Protein AF-0000000068094547 (afdb_homodimer)

Secondary structure (DSSP, 8-state):
-HHHHTTEEEEEES---HHHHHHHHHHHHHTT--EEEEES-SSTTGGGSHHHHHHHGGGHHHHHT-EEESSHHHHHTT-SEEEEE-S---SSSSPEEEHHHHHHHHHHHHHH-TT--EEEEE-BTTTB--HHHHHTSSEEEE----TTS-PPPHHHHHHHHHHHHHHHHHHHHT--SS---GGGSS-TTTSBPPHHHHHHHHHHHHHHHHHTTSS-TTS-TTHHHHHHHHHHHTT-BHHHHHHHHHHHHHHHS-----/-HHHHTTEEEEEES---HHHHHHHHHHHHHTT--EEEEES-SSTTGGGSHHHHHHHGGGHHHHHT-EEESSHHHHHTT-SEEEEE-S---SSSSPEEEHHHHHHHHHHHHHH-TT--EEEEE-BTTTB--HHHHHTSSEEEE----TTS-PPPHHHHHHHHHHHHHHHHHHHHT--SS---GGGTT-GGGSBPPHHHHHHHHHHHHHHHHHTTSS-TT--TTHHHHHHHHHHHTT-BHHHHHHHHHHHHHHHS-----

Structure (mmCIF, N/CA/C/O backbone):
data_AF-0000000068094547-model_v1
#
loop_
_entity.id
_entity.type
_entity.pdbx_description
1 polymer 'Probable methyltransferase'
#
loop_
_atom_site.group_PDB
_atom_site.id
_atom_site.type_symbol
_atom_site.label_atom_id
_atom_site.label_alt_id
_atom_site.label_comp_id
_atom_site.label_asym_id
_atom_site.label_entity_id
_atom_site.label_seq_id
_atom_site.pdbx_PDB_ins_code
_atom_site.Cartn_x
_atom_site.Cartn_y
_atom_site.Cartn_z
_atom_site.occupancy
_atom_site.B_iso_or_equiv
_atom_site.auth_seq_id
_atom_site.auth_comp_id
_atom_site.auth_asym_id
_atom_site.auth_atom_id
_atom_site.pdbx_PDB_model_num
ATOM 1 N N . MET A 1 1 ? 0.017 -13.82 16.547 1 41.72 1 MET A N 1
ATOM 2 C CA . MET A 1 1 ? 0.153 -12.828 15.492 1 41.72 1 MET A CA 1
ATOM 3 C C . MET A 1 1 ? 1.154 -13.289 14.438 1 41.72 1 MET A C 1
ATOM 5 O O . MET A 1 1 ? 0.931 -13.109 13.234 1 41.72 1 MET A O 1
ATOM 9 N N . THR A 1 2 ? 2.367 -14.008 15.086 1 58.47 2 THR A N 1
ATOM 10 C CA . THR A 1 2 ? 3.619 -14.375 14.438 1 58.47 2 THR A CA 1
ATOM 11 C C . THR A 1 2 ? 3.414 -15.578 13.516 1 58.47 2 THR A C 1
ATOM 13 O O . THR A 1 2 ? 4.039 -15.664 12.453 1 58.47 2 THR A O 1
ATOM 16 N N . GLN A 1 3 ? 2.191 -16.234 13.742 1 80.81 3 GLN A N 1
ATOM 17 C CA . GLN A 1 3 ? 2.23 -17.531 13.078 1 80.81 3 GLN A CA 1
ATOM 18 C C . GLN A 1 3 ? 1.817 -17.406 11.609 1 80.81 3 GLN A C 1
ATOM 20 O O . GLN A 1 3 ? 2.469 -17.969 10.727 1 80.81 3 GLN A O 1
ATOM 25 N N . ALA A 1 4 ? 0.864 -16.5 11.352 1 90.56 4 ALA A N 1
ATOM 26 C CA . ALA A 1 4 ? 0.398 -16.391 9.977 1 90.56 4 ALA A CA 1
ATOM 27 C C . ALA A 1 4 ? 1.439 -15.688 9.102 1 90.56 4 ALA A C 1
ATOM 29 O O . ALA A 1 4 ? 1.615 -16.047 7.93 1 90.56 4 ALA A O 1
ATOM 30 N N . PHE A 1 5 ? 2.203 -14.797 9.672 1 94.31 5 PHE A N 1
ATOM 31 C CA . PHE A 1 5 ? 3.203 -14.031 8.938 1 94.31 5 PHE A CA 1
ATOM 32 C C . PHE A 1 5 ? 4.32 -14.945 8.438 1 94.31 5 PHE A C 1
ATOM 34 O O . PHE A 1 5 ? 4.91 -14.688 7.387 1 94.31 5 PHE A O 1
ATOM 41 N N . SER A 1 6 ? 4.52 -16.016 9.188 1 94.69 6 SER A N 1
ATOM 42 C CA . SER A 1 6 ? 5.609 -16.922 8.844 1 94.69 6 SER A CA 1
ATOM 43 C C . SER A 1 6 ? 5.184 -17.922 7.766 1 94.69 6 SER A C 1
ATOM 45 O O . SER A 1 6 ? 6.016 -18.656 7.23 1 94.69 6 SER A O 1
ATOM 47 N N . ARG A 1 7 ? 3.936 -17.891 7.41 1 95.62 7 ARG A N 1
ATOM 48 C CA . ARG A 1 7 ? 3.398 -18.844 6.441 1 95.62 7 ARG A CA 1
ATOM 49 C C . ARG A 1 7 ? 3.145 -18.172 5.098 1 95.62 7 ARG A C 1
ATOM 51 O O . ARG A 1 7 ? 2.424 -18.719 4.254 1 95.62 7 ARG A O 1
ATOM 58 N N . VAL A 1 8 ? 3.719 -17 4.902 1 97.56 8 VAL A N 1
ATOM 59 C CA . VAL A 1 8 ? 3.639 -16.266 3.639 1 97.56 8 VAL A CA 1
ATOM 60 C C . VAL A 1 8 ? 5.023 -16.188 3.002 1 97.56 8 VAL A C 1
ATOM 62 O O . VAL A 1 8 ? 5.984 -15.758 3.648 1 97.56 8 VAL A O 1
ATOM 65 N N . ARG A 1 9 ? 5.07 -16.578 1.715 1 97.62 9 ARG A N 1
ATOM 66 C CA . ARG A 1 9 ? 6.312 -16.547 0.95 1 97.62 9 ARG A CA 1
ATOM 67 C C . ARG A 1 9 ? 6.223 -15.531 -0.186 1 97.62 9 ARG A C 1
ATOM 69 O O . ARG A 1 9 ? 5.176 -15.391 -0.821 1 97.62 9 ARG A O 1
ATOM 76 N N . PHE A 1 10 ? 7.297 -14.844 -0.33 1 98.69 10 PHE A N 1
ATOM 77 C CA . PHE A 1 10 ? 7.441 -13.953 -1.477 1 98.69 10 PHE A CA 1
ATOM 78 C C . PHE A 1 10 ? 8.477 -14.5 -2.457 1 98.69 10 PHE A C 1
ATOM 80 O O . PHE A 1 10 ? 9.648 -14.633 -2.115 1 98.69 10 PHE A O 1
ATOM 87 N N . ILE A 1 11 ? 8.016 -14.773 -3.691 1 98.56 11 ILE A N 1
ATOM 88 C CA . ILE A 1 11 ? 8.852 -15.5 -4.645 1 98.56 11 ILE A CA 1
ATOM 89 C C . ILE A 1 11 ? 9.203 -14.594 -5.82 1 98.56 11 ILE A C 1
ATOM 91 O O . ILE A 1 11 ? 8.305 -14.094 -6.516 1 98.56 11 ILE A O 1
ATOM 95 N N . MET A 1 12 ? 10.445 -14.344 -6.027 1 98.31 12 MET A N 1
ATOM 96 C CA . MET A 1 12 ? 10.938 -13.633 -7.203 1 98.31 12 MET A CA 1
ATOM 97 C C . MET A 1 12 ? 11.484 -14.617 -8.242 1 98.31 12 MET A C 1
ATOM 99 O O . MET A 1 12 ? 12.445 -15.344 -7.969 1 98.31 12 MET A O 1
ATOM 103 N N . THR A 1 13 ? 10.898 -14.594 -9.438 1 97.62 13 THR A N 1
ATOM 104 C CA . THR A 1 13 ? 11.32 -15.508 -10.492 1 97.62 13 THR A CA 1
ATOM 105 C C . THR A 1 13 ? 12.32 -14.836 -11.43 1 97.62 13 THR A C 1
ATOM 107 O O . THR A 1 13 ? 12.016 -13.789 -12.016 1 97.62 13 THR A O 1
ATOM 110 N N . GLN A 1 14 ? 13.508 -15.367 -11.5 1 97.44 14 GLN A N 1
ATOM 111 C CA . GLN A 1 14 ? 14.602 -14.945 -12.375 1 97.44 14 GLN A CA 1
ATOM 112 C C . GLN A 1 14 ? 14.93 -13.469 -12.156 1 97.44 14 GLN A C 1
ATOM 114 O O . GLN A 1 14 ? 15 -12.695 -13.117 1 97.44 14 GLN A O 1
ATOM 119 N N . PRO A 1 15 ? 15.133 -13.117 -10.898 1 97.25 15 PRO A N 1
ATOM 120 C CA . PRO A 1 15 ? 15.555 -11.734 -10.68 1 97.25 15 PRO A CA 1
ATOM 121 C C . PRO A 1 15 ? 16.891 -11.406 -11.344 1 97.25 15 PRO A C 1
ATOM 123 O O . PRO A 1 15 ? 17.828 -12.211 -11.281 1 97.25 15 PRO A O 1
ATOM 126 N N . SER A 1 16 ? 17 -10.273 -11.961 1 96.44 16 SER A N 1
ATOM 127 C CA . SER A 1 16 ? 18.172 -9.93 -12.75 1 96.44 16 SER A CA 1
ATOM 128 C C . SER A 1 16 ? 19.078 -8.953 -12.008 1 96.44 16 SER A C 1
ATOM 130 O O . SER A 1 16 ? 20.297 -8.938 -12.219 1 96.44 16 SER A O 1
ATOM 132 N N . HIS A 1 17 ? 18.562 -8.094 -11.133 1 95.44 17 HIS A N 1
ATOM 133 C CA . HIS A 1 17 ? 19.328 -7.051 -10.469 1 95.44 17 HIS A CA 1
ATOM 134 C C . HIS A 1 17 ? 19.422 -7.301 -8.969 1 95.44 17 HIS A C 1
ATOM 136 O O . HIS A 1 17 ? 18.406 -7.293 -8.266 1 95.44 17 HIS A O 1
ATOM 142 N N . PRO A 1 18 ? 20.625 -7.398 -8.477 1 97.12 18 PRO A N 1
ATOM 143 C CA . PRO A 1 18 ? 20.797 -7.66 -7.047 1 97.12 18 PRO A CA 1
ATOM 144 C C . PRO A 1 18 ? 20.141 -6.594 -6.172 1 97.12 18 PRO A C 1
ATOM 146 O O . PRO A 1 18 ? 19.609 -6.906 -5.102 1 97.12 18 PRO A O 1
ATOM 149 N N . GLY A 1 19 ? 20.172 -5.387 -6.609 1 95.44 19 GLY A N 1
ATOM 150 C CA . GLY A 1 19 ? 19.562 -4.305 -5.859 1 95.44 19 GLY A CA 1
ATOM 151 C C . GLY A 1 19 ? 18.078 -4.527 -5.602 1 95.44 19 GLY A C 1
ATOM 152 O O . GLY A 1 19 ? 17.578 -4.246 -4.508 1 95.44 19 GLY A O 1
ATOM 153 N N . ASN A 1 20 ? 17.422 -5.086 -6.566 1 95.38 20 ASN A N 1
ATOM 154 C CA . ASN A 1 20 ? 16 -5.375 -6.43 1 95.38 20 ASN A CA 1
ATOM 155 C C . ASN A 1 20 ? 15.742 -6.457 -5.383 1 95.38 20 ASN A C 1
ATOM 157 O O . ASN A 1 20 ? 14.75 -6.402 -4.656 1 95.38 20 ASN A O 1
ATOM 161 N N . VAL A 1 21 ? 16.625 -7.391 -5.312 1 97.88 21 VAL A N 1
ATOM 162 C CA . VAL A 1 21 ? 16.5 -8.469 -4.34 1 97.88 21 VAL A CA 1
ATOM 163 C C . VAL A 1 21 ? 16.688 -7.922 -2.93 1 97.88 21 VAL A C 1
ATOM 165 O O . VAL A 1 21 ? 15.93 -8.258 -2.016 1 97.88 21 VAL A O 1
ATOM 168 N N . GLY A 1 22 ? 17.719 -7.086 -2.793 1 97.56 22 GLY A N 1
ATOM 169 C CA . GLY A 1 22 ? 17.922 -6.43 -1.512 1 97.56 22 GLY A CA 1
ATOM 170 C C . GLY A 1 22 ? 16.734 -5.578 -1.09 1 97.56 22 GLY A C 1
ATOM 171 O O . GLY A 1 22 ? 16.266 -5.668 0.049 1 97.56 22 GLY A O 1
ATOM 172 N N . SER A 1 23 ? 16.219 -4.777 -2.021 1 95.56 23 SER A N 1
ATOM 173 C CA . SER A 1 23 ? 15.055 -3.924 -1.762 1 95.56 23 SER A CA 1
ATOM 174 C C . SER A 1 23 ? 13.828 -4.75 -1.411 1 95.56 23 SER A C 1
ATOM 176 O O . SER A 1 23 ? 13.016 -4.344 -0.574 1 95.56 23 SER A O 1
ATOM 178 N N . ALA A 1 24 ? 13.688 -5.875 -2.041 1 97.06 24 ALA A N 1
ATOM 179 C CA . ALA A 1 24 ? 12.57 -6.777 -1.764 1 97.06 24 ALA A CA 1
ATOM 180 C C . ALA A 1 24 ? 12.641 -7.309 -0.335 1 97.06 24 ALA A C 1
ATOM 182 O O . ALA A 1 24 ? 11.625 -7.352 0.367 1 97.06 24 ALA A O 1
ATOM 183 N N . ALA A 1 25 ? 13.828 -7.68 0.088 1 98 25 ALA A N 1
ATOM 184 C CA . ALA A 1 25 ? 14.023 -8.156 1.454 1 98 25 ALA A CA 1
ATOM 185 C C . ALA A 1 25 ? 13.602 -7.102 2.471 1 98 25 ALA A C 1
ATOM 187 O O . ALA A 1 25 ? 12.883 -7.402 3.424 1 98 25 ALA A O 1
ATOM 188 N N . ARG A 1 26 ? 13.992 -5.934 2.213 1 96.31 26 ARG A N 1
ATOM 189 C CA . ARG A 1 26 ? 13.648 -4.832 3.105 1 96.31 26 ARG A CA 1
ATOM 190 C C . ARG A 1 26 ? 12.141 -4.57 3.094 1 96.31 26 ARG A C 1
ATOM 192 O O . ARG A 1 26 ? 11.539 -4.355 4.145 1 96.31 26 ARG A O 1
ATOM 199 N N . ALA A 1 27 ? 11.555 -4.605 1.918 1 96.31 27 ALA A N 1
ATOM 200 C CA . ALA A 1 27 ? 10.133 -4.332 1.749 1 96.31 27 ALA A CA 1
ATOM 201 C C . ALA A 1 27 ? 9.289 -5.316 2.553 1 96.31 27 ALA A C 1
ATOM 203 O O . ALA A 1 27 ? 8.359 -4.91 3.26 1 96.31 27 ALA A O 1
ATOM 204 N N . ILE A 1 28 ? 9.641 -6.59 2.504 1 97.31 28 ILE A N 1
ATOM 205 C CA . ILE A 1 28 ? 8.766 -7.562 3.158 1 97.31 28 ILE A CA 1
ATOM 206 C C . ILE A 1 28 ? 9.047 -7.574 4.66 1 97.31 28 ILE A C 1
ATOM 208 O O . ILE A 1 28 ? 8.133 -7.793 5.465 1 97.31 28 ILE A O 1
ATOM 212 N N . LYS A 1 29 ? 10.266 -7.258 5.082 1 97.25 29 LYS A N 1
ATOM 213 C CA . LYS A 1 29 ? 10.57 -7.211 6.512 1 97.25 29 LYS A CA 1
ATOM 214 C C . LYS A 1 29 ? 9.836 -6.059 7.191 1 97.25 29 LYS A C 1
ATOM 216 O O . LYS A 1 29 ? 9.32 -6.219 8.297 1 97.25 29 LYS A O 1
ATOM 221 N N . THR A 1 30 ? 9.82 -4.93 6.555 1 95.75 30 THR A N 1
ATOM 222 C CA . THR A 1 30 ? 9.148 -3.76 7.117 1 95.75 30 THR A CA 1
ATOM 223 C C . THR A 1 30 ? 7.668 -4.035 7.34 1 95.75 30 THR A C 1
ATOM 225 O O . THR A 1 30 ? 7.027 -3.381 8.164 1 95.75 30 THR A O 1
ATOM 228 N N . MET A 1 31 ? 7.184 -5.012 6.625 1 96.62 31 MET A N 1
ATOM 229 C CA . MET A 1 31 ? 5.773 -5.371 6.766 1 96.62 31 MET A CA 1
ATOM 230 C C . MET A 1 31 ? 5.609 -6.598 7.656 1 96.62 31 MET A C 1
ATOM 232 O O . MET A 1 31 ? 4.504 -7.121 7.797 1 96.62 31 MET A O 1
ATOM 236 N N . GLY A 1 32 ? 6.719 -7.133 8.188 1 96.19 32 GLY A N 1
ATOM 237 C CA . GLY A 1 32 ? 6.633 -8.172 9.195 1 96.19 32 GLY A CA 1
ATOM 238 C C . GLY A 1 32 ? 6.828 -9.57 8.641 1 96.19 32 GLY A C 1
ATOM 239 O O . GLY A 1 32 ? 6.641 -10.555 9.344 1 96.19 32 GLY A O 1
ATOM 240 N N . PHE A 1 33 ? 7.207 -9.641 7.391 1 97.62 33 PHE A N 1
ATOM 241 C CA . PHE A 1 33 ? 7.426 -10.938 6.754 1 97.62 33 PHE A CA 1
ATOM 242 C C . PHE A 1 33 ? 8.914 -11.25 6.664 1 97.62 33 PHE A C 1
ATOM 244 O O . PHE A 1 33 ? 9.75 -10.367 6.84 1 97.62 33 PHE A O 1
ATOM 251 N N . GLY A 1 34 ? 9.211 -12.555 6.391 1 97.19 34 GLY A N 1
ATOM 252 C CA . GLY A 1 34 ? 10.625 -12.891 6.414 1 97.19 34 GLY A CA 1
ATOM 253 C C . GLY A 1 34 ? 11 -13.953 5.395 1 97.19 34 GLY A C 1
ATOM 254 O O . GLY A 1 34 ? 12.172 -14.312 5.266 1 97.19 34 GLY A O 1
ATOM 255 N N . GLU A 1 35 ? 10.086 -14.445 4.656 1 97.62 35 GLU A N 1
ATOM 256 C CA . GLU A 1 35 ? 10.367 -15.555 3.752 1 97.62 35 GLU A CA 1
ATOM 257 C C . GLU A 1 35 ? 10.461 -15.07 2.307 1 97.62 35 GLU A C 1
ATOM 259 O O . GLU A 1 35 ? 9.453 -15 1.604 1 97.62 35 GLU A O 1
ATOM 264 N N . LEU A 1 36 ? 11.664 -14.828 1.9 1 98.56 36 LEU A N 1
ATOM 265 C CA . LEU A 1 36 ? 11.977 -14.5 0.514 1 98.56 36 LEU A CA 1
ATOM 266 C C . LEU A 1 36 ? 12.516 -15.727 -0.223 1 98.56 36 LEU A C 1
ATOM 268 O O . LEU A 1 36 ? 13.344 -16.469 0.314 1 98.56 36 LEU A O 1
ATOM 272 N N . VAL A 1 37 ? 12.031 -15.992 -1.401 1 98.5 37 VAL A N 1
ATOM 273 C CA . VAL A 1 37 ? 12.469 -17.125 -2.215 1 98.5 37 VAL A CA 1
ATOM 274 C C . VAL A 1 37 ? 12.867 -16.641 -3.605 1 98.5 37 VAL A C 1
ATOM 276 O O . VAL A 1 37 ? 12.164 -15.828 -4.215 1 98.5 37 VAL A O 1
ATOM 279 N N . LEU A 1 38 ? 14.023 -17.062 -4.07 1 98.56 38 LEU A N 1
ATOM 280 C CA . LEU A 1 38 ? 14.5 -16.75 -5.414 1 98.56 38 LEU A CA 1
ATOM 281 C C . LEU A 1 38 ? 14.461 -18 -6.305 1 98.56 38 LEU A C 1
ATOM 283 O O . LEU A 1 38 ? 14.906 -19.078 -5.895 1 98.56 38 LEU A O 1
ATOM 287 N N . VAL A 1 39 ? 13.914 -17.812 -7.469 1 98.25 39 VAL A N 1
ATOM 288 C CA . VAL A 1 39 ? 13.898 -18.891 -8.453 1 98.25 39 VAL A CA 1
ATOM 289 C C . VAL A 1 39 ? 14.844 -18.547 -9.609 1 98.25 39 VAL A C 1
ATOM 291 O O . VAL A 1 39 ? 14.656 -17.547 -10.297 1 98.25 39 VAL A O 1
ATOM 294 N N . ALA A 1 40 ? 15.828 -19.312 -9.812 1 97.94 40 ALA A N 1
ATOM 295 C CA . ALA A 1 40 ? 16.781 -19.203 -10.914 1 97.94 40 ALA A CA 1
ATOM 296 C C . ALA A 1 40 ? 17.297 -17.781 -11.055 1 97.94 40 ALA A C 1
ATOM 298 O O . ALA A 1 40 ? 17.25 -17.203 -12.141 1 97.94 40 ALA A O 1
ATOM 299 N N . PRO A 1 41 ? 17.859 -17.203 -10 1 97.94 41 PRO A N 1
ATOM 300 C CA . PRO A 1 41 ? 18.406 -15.859 -10.117 1 97.94 41 PRO A CA 1
ATOM 301 C C . PRO A 1 41 ? 19.531 -15.758 -11.156 1 97.94 41 PRO A C 1
ATOM 303 O O . PRO A 1 41 ? 20.234 -16.734 -11.406 1 97.94 41 PRO A O 1
ATOM 306 N N . ARG A 1 42 ? 19.641 -14.609 -11.773 1 96.38 42 ARG A N 1
ATOM 307 C CA . ARG A 1 42 ? 20.625 -14.391 -12.828 1 96.38 42 ARG A CA 1
ATOM 308 C C . ARG A 1 42 ? 22.031 -14.742 -12.344 1 96.38 42 ARG A C 1
ATOM 310 O O . ARG A 1 42 ? 22.844 -15.258 -13.117 1 96.38 42 ARG A O 1
ATOM 317 N N . PHE A 1 43 ? 22.312 -14.422 -11.047 1 96.19 43 PHE A N 1
ATOM 318 C CA . PHE A 1 43 ? 23.609 -14.695 -10.461 1 96.19 43 PHE A CA 1
ATOM 319 C C . PHE A 1 43 ? 23.484 -15.656 -9.289 1 96.19 43 PHE A C 1
ATOM 321 O O . PHE A 1 43 ? 22.594 -15.516 -8.445 1 96.19 43 PHE A O 1
ATOM 328 N N . PRO A 1 44 ? 24.422 -16.625 -9.18 1 93.56 44 PRO A N 1
ATOM 329 C CA . PRO A 1 44 ? 24.375 -17.562 -8.055 1 93.56 44 PRO A CA 1
ATOM 330 C C . PRO A 1 44 ? 24.562 -16.875 -6.703 1 93.56 44 PRO A C 1
ATOM 332 O O . PRO A 1 44 ? 24.047 -17.344 -5.688 1 93.56 44 PRO A O 1
ATOM 335 N N . ASP A 1 45 ? 25.281 -15.797 -6.738 1 96.25 45 ASP A N 1
ATOM 336 C CA . ASP A 1 45 ? 25.578 -15.094 -5.492 1 96.25 45 ASP A CA 1
ATOM 337 C C . ASP A 1 45 ? 24.734 -13.828 -5.363 1 96.25 45 ASP A C 1
ATOM 339 O O . ASP A 1 45 ? 25.203 -12.82 -4.82 1 96.25 45 ASP A O 1
ATOM 343 N N . MET A 1 46 ? 23.516 -13.867 -5.875 1 96.06 46 MET A N 1
ATOM 344 C CA . MET A 1 46 ? 22.609 -12.719 -5.949 1 96.06 46 MET A CA 1
ATOM 345 C C . MET A 1 46 ? 22.484 -12.039 -4.59 1 96.06 46 MET A C 1
ATOM 347 O O . MET A 1 46 ? 22.578 -10.812 -4.492 1 96.06 46 MET A O 1
ATOM 351 N N . THR A 1 47 ? 22.391 -12.75 -3.469 1 96.81 47 THR A N 1
ATOM 352 C CA . THR A 1 47 ? 22.078 -12.219 -2.146 1 96.81 47 THR A CA 1
ATOM 353 C C . THR A 1 47 ? 23.328 -11.648 -1.487 1 96.81 47 THR A C 1
ATOM 355 O O . THR A 1 47 ? 23.234 -10.883 -0.53 1 96.81 47 THR A O 1
ATOM 358 N N . ALA A 1 48 ? 24.484 -12 -1.999 1 96.5 48 ALA A N 1
ATOM 359 C CA . ALA A 1 48 ? 25.734 -11.57 -1.4 1 96.5 48 ALA A CA 1
ATOM 360 C C . ALA A 1 48 ? 26.312 -10.359 -2.139 1 96.5 48 ALA A C 1
ATOM 362 O O . ALA A 1 48 ? 27.281 -9.75 -1.688 1 96.5 48 ALA A O 1
ATOM 363 N N . GLN A 1 49 ? 25.75 -10.039 -3.266 1 97.25 49 GLN A N 1
ATOM 364 C CA . GLN A 1 49 ? 26.25 -8.914 -4.055 1 97.25 49 GLN A CA 1
ATOM 365 C C . GLN A 1 49 ? 26.141 -7.605 -3.271 1 97.25 49 GLN A C 1
ATOM 367 O O . GLN A 1 49 ? 25.156 -7.383 -2.553 1 97.25 49 GLN A O 1
ATOM 372 N N . PRO A 1 50 ? 27.141 -6.727 -3.494 1 96.88 50 PRO A N 1
ATOM 373 C CA . PRO A 1 50 ? 27.188 -5.48 -2.729 1 96.88 50 PRO A CA 1
ATOM 374 C C . PRO A 1 50 ? 25.922 -4.648 -2.871 1 96.88 50 PRO A C 1
ATOM 376 O O . PRO A 1 50 ? 25.438 -4.07 -1.893 1 96.88 50 PRO A O 1
ATOM 379 N N . GLU A 1 51 ? 25.391 -4.652 -4.004 1 95.69 51 GLU A N 1
ATOM 380 C CA . GLU A 1 51 ? 24.188 -3.855 -4.234 1 95.69 51 GLU A CA 1
ATOM 381 C C . GLU A 1 51 ? 23 -4.418 -3.461 1 95.69 51 GLU A C 1
ATOM 383 O O . GLU A 1 51 ? 22.188 -3.662 -2.93 1 95.69 51 GLU A O 1
ATOM 388 N N . ALA A 1 52 ? 22.875 -5.738 -3.428 1 97.5 52 ALA A N 1
ATOM 389 C CA . ALA A 1 52 ? 21.797 -6.375 -2.668 1 97.5 52 ALA A CA 1
ATOM 390 C C . ALA A 1 52 ? 21.938 -6.082 -1.176 1 97.5 52 ALA A C 1
ATOM 392 O O . ALA A 1 52 ? 20.953 -5.703 -0.521 1 97.5 52 ALA A O 1
ATOM 393 N N . VAL A 1 53 ? 23.109 -6.184 -0.689 1 97.25 53 VAL A N 1
ATOM 394 C CA . VAL A 1 53 ? 23.406 -5.965 0.723 1 97.25 53 VAL A CA 1
ATOM 395 C C . VAL A 1 53 ? 23.125 -4.512 1.091 1 97.25 53 VAL A C 1
ATOM 397 O O . VAL A 1 53 ? 22.484 -4.238 2.109 1 97.25 53 VAL A O 1
ATOM 400 N N . ALA A 1 54 ? 23.547 -3.627 0.265 1 94.69 54 ALA A N 1
ATOM 401 C CA . ALA A 1 54 ? 23.375 -2.199 0.521 1 94.69 54 ALA A CA 1
ATOM 402 C C . ALA A 1 54 ? 21.891 -1.827 0.572 1 94.69 54 ALA A C 1
ATOM 404 O O . ALA A 1 54 ? 21.453 -1.115 1.479 1 94.69 54 ALA A O 1
ATOM 405 N N . LEU A 1 55 ? 21.141 -2.336 -0.317 1 92.75 55 LEU A N 1
ATOM 406 C CA . LEU A 1 55 ? 19.734 -1.921 -0.429 1 92.75 55 LEU A CA 1
ATOM 407 C C . LEU A 1 55 ? 18.859 -2.682 0.562 1 92.75 55 LEU A C 1
ATOM 409 O O . LEU A 1 55 ? 17.766 -2.234 0.895 1 92.75 55 LEU A O 1
ATOM 413 N N . ALA A 1 56 ? 19.344 -3.811 1.05 1 95.31 56 ALA A N 1
ATOM 414 C CA . ALA A 1 56 ? 18.625 -4.52 2.104 1 95.31 56 ALA A CA 1
ATOM 415 C C . ALA A 1 56 ? 18.688 -3.754 3.422 1 95.31 56 ALA A C 1
ATOM 417 O O . ALA A 1 56 ? 17.734 -3.783 4.207 1 95.31 56 ALA A O 1
ATOM 418 N N . SER A 1 57 ? 19.891 -3.076 3.568 1 91.88 57 SER A N 1
ATOM 419 C CA . SER A 1 57 ? 20.094 -2.311 4.793 1 91.88 57 SER A CA 1
ATOM 420 C C . SER A 1 57 ? 19.906 -3.182 6.031 1 91.88 57 SER A C 1
ATOM 422 O O . SER A 1 57 ? 20.578 -4.195 6.195 1 91.88 57 SER A O 1
ATOM 424 N N . GLY A 1 58 ? 18.875 -2.977 6.883 1 92.5 58 GLY A N 1
ATOM 425 C CA . GLY A 1 58 ? 18.641 -3.715 8.117 1 92.5 58 GLY A CA 1
ATOM 426 C C . GLY A 1 58 ? 17.938 -5.043 7.891 1 92.5 58 GLY A C 1
ATOM 427 O O . GLY A 1 58 ? 17.688 -5.777 8.844 1 92.5 58 GLY A O 1
ATOM 428 N N . ALA A 1 59 ? 17.734 -5.43 6.652 1 96.44 59 ALA A N 1
ATOM 429 C CA . ALA A 1 59 ? 17 -6.656 6.348 1 96.44 59 ALA A CA 1
ATOM 430 C C . ALA A 1 59 ? 17.953 -7.754 5.867 1 96.44 59 ALA A C 1
ATOM 432 O O . ALA A 1 59 ? 17.578 -8.578 5.027 1 96.44 59 ALA A O 1
ATOM 433 N N . LEU A 1 60 ? 19.141 -7.781 6.352 1 96.88 60 LEU A N 1
ATOM 434 C CA . LEU A 1 60 ? 20.125 -8.766 5.953 1 96.88 60 LEU A CA 1
ATOM 435 C C . LEU A 1 60 ? 19.719 -10.164 6.387 1 96.88 60 LEU A C 1
ATOM 437 O O . LEU A 1 60 ? 20 -11.148 5.699 1 96.88 60 LEU A O 1
ATOM 441 N N . ASP A 1 61 ? 19.094 -10.211 7.48 1 97.19 61 ASP A N 1
ATOM 442 C CA . ASP A 1 61 ? 18.641 -11.508 7.965 1 97.19 61 ASP A CA 1
ATOM 443 C C . ASP A 1 61 ? 17.672 -12.156 6.977 1 97.19 61 ASP A C 1
ATOM 445 O O . ASP A 1 61 ? 17.766 -13.352 6.703 1 97.19 61 ASP A O 1
ATOM 449 N N . VAL A 1 62 ? 16.781 -11.422 6.391 1 97.62 62 VAL A N 1
ATOM 450 C CA . VAL A 1 62 ? 15.852 -11.914 5.379 1 97.62 62 VAL A CA 1
ATOM 451 C C . VAL A 1 62 ? 16.609 -12.273 4.105 1 97.62 62 VAL A C 1
ATOM 453 O O . VAL A 1 62 ? 16.375 -13.328 3.51 1 97.62 62 VAL A O 1
ATOM 456 N N . LEU A 1 63 ? 17.516 -11.383 3.717 1 97.88 63 LEU A N 1
ATOM 457 C CA . LEU A 1 63 ? 18.297 -11.555 2.492 1 97.88 63 LEU A CA 1
ATOM 458 C C . LEU A 1 63 ? 19.141 -12.82 2.564 1 97.88 63 LEU A C 1
ATOM 460 O O . LEU A 1 63 ? 19.125 -13.641 1.642 1 97.88 63 LEU A O 1
ATOM 464 N N . GLU A 1 64 ? 19.797 -13.078 3.666 1 96.5 64 GLU A N 1
ATOM 465 C CA . GLU A 1 64 ? 20.734 -14.188 3.85 1 96.5 64 GLU A CA 1
ATOM 466 C C . GLU A 1 64 ? 19.984 -15.516 3.951 1 96.5 64 GLU A C 1
ATOM 468 O O . GLU A 1 64 ? 20.516 -16.562 3.572 1 96.5 64 GLU A O 1
ATOM 473 N N . ARG A 1 65 ? 18.828 -15.461 4.367 1 96.75 65 ARG A N 1
ATOM 474 C CA . ARG A 1 65 ? 18.078 -16.688 4.582 1 96.75 65 ARG A CA 1
ATOM 475 C C . ARG A 1 65 ? 17.203 -17.016 3.367 1 96.75 65 ARG A C 1
ATOM 477 O O . ARG A 1 65 ? 16.516 -18.031 3.35 1 96.75 65 ARG A O 1
ATOM 484 N N . ALA A 1 66 ? 17.297 -16.219 2.369 1 98.12 66 ALA A N 1
ATOM 485 C CA . ALA A 1 66 ? 16.438 -16.453 1.202 1 98.12 66 ALA A CA 1
ATOM 486 C C . ALA A 1 66 ? 16.719 -17.812 0.571 1 98.12 66 ALA A C 1
ATOM 488 O O . ALA A 1 66 ? 17.875 -18.156 0.324 1 98.12 66 ALA A O 1
ATOM 489 N N . ALA A 1 67 ? 15.711 -18.578 0.349 1 97.12 67 ALA A N 1
ATOM 490 C CA . ALA A 1 67 ? 15.859 -19.859 -0.339 1 97.12 67 ALA A CA 1
ATOM 491 C C . ALA A 1 67 ? 16.016 -19.656 -1.844 1 97.12 67 ALA A C 1
ATOM 493 O O . ALA A 1 67 ? 15.43 -18.734 -2.418 1 97.12 67 ALA A O 1
ATOM 494 N N . VAL A 1 68 ? 16.781 -20.516 -2.418 1 98 68 VAL A N 1
ATOM 495 C CA . VAL A 1 68 ? 16.984 -20.469 -3.861 1 98 68 VAL A CA 1
ATOM 496 C C . VAL A 1 68 ? 16.594 -21.812 -4.484 1 98 68 VAL A C 1
ATOM 498 O O . VAL A 1 68 ? 17 -22.875 -3.994 1 98 68 VAL A O 1
ATOM 501 N N . HIS A 1 69 ? 15.789 -21.766 -5.484 1 97 69 HIS A N 1
ATOM 502 C CA . HIS A 1 69 ? 15.375 -22.938 -6.242 1 97 69 HIS A CA 1
ATOM 503 C C . HIS A 1 69 ? 15.68 -22.766 -7.727 1 97 69 HIS A C 1
ATOM 505 O O . HIS A 1 69 ? 15.805 -21.641 -8.219 1 97 69 HIS A O 1
ATOM 511 N N . ASP A 1 70 ? 15.75 -23.891 -8.406 1 97 70 ASP A N 1
ATOM 512 C CA . ASP A 1 70 ? 16 -23.859 -9.844 1 97 70 ASP A CA 1
ATOM 513 C C . ASP A 1 70 ? 14.719 -23.594 -10.625 1 97 70 ASP A C 1
ATOM 515 O O . ASP A 1 70 ? 14.75 -22.969 -11.688 1 97 70 ASP A O 1
ATOM 519 N N . THR A 1 71 ? 13.602 -24.094 -10.039 1 95.31 71 THR A N 1
ATOM 520 C CA . THR A 1 71 ? 12.352 -23.953 -10.773 1 95.31 71 THR A CA 1
ATOM 521 C C . THR A 1 71 ? 11.258 -23.391 -9.867 1 95.31 71 THR A C 1
ATOM 523 O O . THR A 1 71 ? 11.336 -23.5 -8.641 1 95.31 71 THR A O 1
ATOM 526 N N . LEU A 1 72 ? 10.281 -22.781 -10.531 1 96.06 72 LEU A N 1
ATOM 527 C CA . LEU A 1 72 ? 9.148 -22.25 -9.789 1 96.06 72 LEU A CA 1
ATOM 528 C C . LEU A 1 72 ? 8.344 -23.391 -9.156 1 96.06 72 LEU A C 1
ATOM 530 O O . LEU A 1 72 ? 7.812 -23.234 -8.047 1 96.06 72 LEU A O 1
ATOM 534 N N . GLU A 1 73 ? 8.281 -24.547 -9.805 1 93.31 73 GLU A N 1
ATOM 535 C CA . GLU A 1 73 ? 7.586 -25.703 -9.266 1 93.31 73 GLU A CA 1
ATOM 536 C C . GLU A 1 73 ? 8.164 -26.109 -7.906 1 93.31 73 GLU A C 1
ATOM 538 O O . GLU A 1 73 ? 7.41 -26.391 -6.965 1 93.31 73 GLU A O 1
ATOM 543 N N . GLU A 1 74 ? 9.445 -26.125 -7.828 1 93.75 74 GLU A N 1
ATOM 544 C CA . GLU A 1 74 ? 10.117 -26.453 -6.574 1 93.75 74 GLU A CA 1
ATOM 545 C C . GLU A 1 74 ? 9.781 -25.453 -5.48 1 93.75 74 GLU A C 1
ATOM 547 O O . GLU A 1 74 ? 9.508 -25.828 -4.34 1 93.75 74 GLU A O 1
ATOM 552 N N . ALA A 1 75 ? 9.781 -24.188 -5.809 1 95.81 75 ALA A N 1
ATOM 553 C CA . ALA A 1 75 ? 9.523 -23.125 -4.852 1 95.81 75 ALA A CA 1
ATOM 554 C C . ALA A 1 75 ? 8.086 -23.188 -4.344 1 95.81 75 ALA A C 1
ATOM 556 O O . ALA A 1 75 ? 7.809 -22.828 -3.193 1 95.81 75 ALA A O 1
ATOM 557 N N . LEU A 1 76 ? 7.164 -23.688 -5.203 1 93.94 76 LEU A N 1
ATOM 558 C CA . LEU A 1 76 ? 5.734 -23.672 -4.898 1 93.94 76 LEU A CA 1
ATOM 559 C C . LEU A 1 76 ? 5.312 -24.969 -4.234 1 93.94 76 LEU A C 1
ATOM 561 O O . LEU A 1 76 ? 4.164 -25.109 -3.801 1 93.94 76 LEU A O 1
ATOM 565 N N . ALA A 1 77 ? 6.199 -25.922 -4.086 1 89.12 77 ALA A N 1
ATOM 566 C CA . ALA A 1 77 ? 5.871 -27.25 -3.588 1 89.12 77 ALA A CA 1
ATOM 567 C C . ALA A 1 77 ? 5.148 -27.172 -2.246 1 89.12 77 ALA A C 1
ATOM 569 O O . ALA A 1 77 ? 4.117 -27.812 -2.053 1 89.12 77 ALA A O 1
ATOM 570 N N . PRO A 1 78 ? 5.555 -26.359 -1.315 1 88.56 78 PRO A N 1
ATOM 571 C CA . PRO A 1 78 ? 4.867 -26.312 -0.022 1 88.56 78 PRO A CA 1
ATOM 572 C C . PRO A 1 78 ? 3.686 -25.359 -0.014 1 88.56 78 PRO A C 1
ATOM 574 O O . PRO A 1 78 ? 2.984 -25.234 0.995 1 88.56 78 PRO A O 1
ATOM 577 N N . VAL A 1 79 ? 3.453 -24.625 -1.062 1 90.88 79 VAL A N 1
ATOM 578 C CA . VAL A 1 79 ? 2.488 -23.531 -1.116 1 90.88 79 VAL A CA 1
ATOM 579 C C . VAL A 1 79 ? 1.092 -24.094 -1.39 1 90.88 79 VAL A C 1
ATOM 581 O O . VAL A 1 79 ? 0.918 -24.953 -2.258 1 90.88 79 VAL A O 1
ATOM 584 N N . THR A 1 80 ? 0.142 -23.625 -0.671 1 89.94 80 THR A N 1
ATOM 585 C CA . THR A 1 80 ? -1.217 -24.141 -0.812 1 89.94 80 THR A CA 1
ATOM 586 C C . THR A 1 80 ? -2.117 -23.109 -1.48 1 89.94 80 THR A C 1
ATOM 588 O O . THR A 1 80 ? -3.223 -23.422 -1.922 1 89.94 80 THR A O 1
ATOM 591 N N . LEU A 1 81 ? -1.705 -21.844 -1.602 1 91.81 81 LEU A N 1
ATOM 592 C CA . LEU A 1 81 ? -2.387 -20.781 -2.32 1 91.81 81 LEU A CA 1
ATOM 593 C C . LEU A 1 81 ? -1.384 -19.766 -2.865 1 91.81 81 LEU A C 1
ATOM 595 O O . LEU A 1 81 ? -0.731 -19.062 -2.096 1 91.81 81 LEU A O 1
ATOM 599 N N . ALA A 1 82 ? -1.283 -19.719 -4.168 1 95.12 82 ALA A N 1
ATOM 600 C CA . ALA A 1 82 ? -0.297 -18.859 -4.809 1 95.12 82 ALA A CA 1
ATOM 601 C C . ALA A 1 82 ? -0.975 -17.812 -5.68 1 95.12 82 ALA A C 1
ATOM 603 O O . ALA A 1 82 ? -1.938 -18.109 -6.387 1 95.12 82 ALA A O 1
ATOM 604 N N . PHE A 1 83 ? -0.484 -16.594 -5.617 1 96.62 83 PHE A N 1
ATOM 605 C CA . PHE A 1 83 ? -0.958 -15.469 -6.426 1 96.62 83 PHE A CA 1
ATOM 606 C C . PHE A 1 83 ? 0.119 -15.016 -7.406 1 96.62 83 PHE A C 1
ATOM 608 O O . PHE A 1 83 ? 1.236 -14.688 -7 1 96.62 83 PHE A O 1
ATOM 615 N N . ALA A 1 84 ? -0.206 -15.008 -8.648 1 95.56 84 ALA A N 1
ATOM 616 C CA . ALA A 1 84 ? 0.687 -14.469 -9.672 1 95.56 84 ALA A CA 1
ATOM 617 C C . ALA A 1 84 ? 0.467 -12.969 -9.852 1 95.56 84 ALA A C 1
ATOM 619 O O . ALA A 1 84 ? -0.574 -12.547 -10.359 1 95.56 84 ALA A O 1
ATOM 620 N N . LEU A 1 85 ? 1.405 -12.219 -9.469 1 95.12 85 LEU A N 1
ATOM 621 C CA . LEU A 1 85 ? 1.319 -10.773 -9.656 1 95.12 85 LEU A CA 1
ATOM 622 C C . LEU A 1 85 ? 1.712 -10.391 -11.078 1 95.12 85 LEU A C 1
ATOM 624 O O . LEU A 1 85 ? 2.861 -10.586 -11.484 1 95.12 85 LEU A O 1
ATOM 628 N N . THR A 1 86 ? 0.78 -9.852 -11.805 1 90 86 THR A N 1
ATOM 629 C CA . THR A 1 86 ? 1.041 -9.508 -13.203 1 90 86 THR A CA 1
ATOM 630 C C . THR A 1 86 ? 0.087 -8.414 -13.672 1 90 86 THR A C 1
ATOM 632 O O . THR A 1 86 ? -1.003 -8.25 -13.125 1 90 86 THR A O 1
ATOM 635 N N . THR A 1 87 ? 0.55 -7.652 -14.609 1 81.88 87 THR A N 1
ATOM 636 C CA . THR A 1 87 ? -0.286 -6.625 -15.219 1 81.88 87 THR A CA 1
ATOM 637 C C . THR A 1 87 ? -1.075 -7.199 -16.391 1 81.88 87 THR A C 1
ATOM 639 O O . THR A 1 87 ? -2.021 -6.574 -16.875 1 81.88 87 THR A O 1
ATOM 642 N N . ARG A 1 88 ? -0.747 -8.312 -16.75 1 76 88 ARG A N 1
ATOM 643 C CA . ARG A 1 88 ? -1.328 -8.883 -17.953 1 76 88 ARG A CA 1
ATOM 644 C C . ARG A 1 88 ? -2.717 -9.453 -17.688 1 76 88 ARG A C 1
ATOM 646 O O . ARG A 1 88 ? -2.943 -10.078 -16.656 1 76 88 ARG A O 1
ATOM 653 N N . VAL A 1 89 ? -3.52 -9.062 -18.594 1 71.75 89 VAL A N 1
ATOM 654 C CA . VAL A 1 89 ? -4.875 -9.594 -18.547 1 71.75 89 VAL A CA 1
ATOM 655 C C . VAL A 1 89 ? -4.941 -10.906 -19.328 1 71.75 89 VAL A C 1
ATOM 657 O O . VAL A 1 89 ? -4.332 -11.039 -20.391 1 71.75 89 VAL A O 1
ATOM 660 N N . ARG A 1 90 ? -5.594 -11.82 -18.625 1 66.62 90 ARG A N 1
ATOM 661 C CA . ARG A 1 90 ? -5.676 -13.125 -19.281 1 66.62 90 ARG A CA 1
ATOM 662 C C . ARG A 1 90 ? -7.121 -13.594 -19.391 1 66.62 90 ARG A C 1
ATOM 664 O O . ARG A 1 90 ? -7.902 -13.461 -18.453 1 66.62 90 ARG A O 1
ATOM 671 N N . ASP A 1 91 ? -7.312 -13.992 -20.594 1 60.56 91 ASP A N 1
ATOM 672 C CA . ASP A 1 91 ? -8.641 -14.539 -20.828 1 60.56 91 ASP A CA 1
ATOM 673 C C . ASP A 1 91 ? -8.773 -15.953 -20.266 1 60.56 91 ASP A C 1
ATOM 675 O O . ASP A 1 91 ? -9.805 -16.312 -19.703 1 60.56 91 ASP A O 1
ATOM 679 N N . LEU A 1 92 ? -7.738 -16.688 -20.547 1 64.88 92 LEU A N 1
ATOM 680 C CA . LEU A 1 92 ? -7.66 -18.031 -20 1 64.88 92 LEU A CA 1
ATOM 681 C C . LEU A 1 92 ? -6.609 -18.109 -18.906 1 64.88 92 LEU A C 1
ATOM 683 O O . LEU A 1 92 ? -5.531 -17.531 -19.031 1 64.88 92 LEU A O 1
ATOM 687 N N . GLY A 1 93 ? -7.023 -18.609 -17.766 1 69.88 93 GLY A N 1
ATOM 688 C CA . GLY A 1 93 ? -6.082 -18.75 -16.672 1 69.88 93 GLY A CA 1
ATOM 689 C C . GLY A 1 93 ? -6.742 -18.672 -15.305 1 69.88 93 GLY A C 1
ATOM 690 O O . GLY A 1 93 ? -7.969 -18.688 -15.203 1 69.88 93 GLY A O 1
ATOM 691 N N . PRO A 1 94 ? -5.871 -18.688 -14.32 1 79.56 94 PRO A N 1
ATOM 692 C CA . PRO A 1 94 ? -6.418 -18.578 -12.969 1 79.56 94 PRO A CA 1
ATOM 693 C C . PRO A 1 94 ? -7.309 -17.344 -12.781 1 79.56 94 PRO A C 1
ATOM 695 O O . PRO A 1 94 ? -7.129 -16.344 -13.477 1 79.56 94 PRO A O 1
ATOM 698 N N . PRO A 1 95 ? -8.344 -17.469 -11.914 1 84.38 95 PRO A N 1
ATOM 699 C CA . PRO A 1 95 ? -9.234 -16.328 -11.703 1 84.38 95 PRO A CA 1
ATOM 700 C C . PRO A 1 95 ? -8.5 -15.109 -11.164 1 84.38 95 PRO A C 1
ATOM 702 O O . PRO A 1 95 ? -7.621 -15.234 -10.312 1 84.38 95 PRO A O 1
ATOM 705 N N . PRO A 1 96 ? -8.906 -13.961 -11.68 1 88.25 96 PRO A N 1
ATOM 706 C CA . PRO A 1 96 ? -8.227 -12.719 -11.297 1 88.25 96 PRO A CA 1
ATOM 707 C C . PRO A 1 96 ? -8.789 -12.109 -10.008 1 88.25 96 PRO A C 1
ATOM 709 O O . PRO A 1 96 ? -9.93 -12.391 -9.641 1 88.25 96 PRO A O 1
ATOM 712 N N . CYS A 1 97 ? -8.016 -11.422 -9.328 1 91.31 97 CYS A N 1
ATOM 713 C CA . CYS A 1 97 ? -8.367 -10.555 -8.203 1 91.31 97 CYS A CA 1
ATOM 714 C C . CYS A 1 97 ? -7.398 -9.383 -8.094 1 91.31 97 CYS A C 1
ATOM 716 O O . CYS A 1 97 ? -6.336 -9.391 -8.719 1 91.31 97 CYS A O 1
ATOM 718 N N . ASP A 1 98 ? -7.773 -8.367 -7.414 1 93.62 98 ASP A N 1
ATOM 719 C CA . ASP A 1 98 ? -6.789 -7.328 -7.148 1 93.62 98 ASP A CA 1
ATOM 720 C C . ASP A 1 98 ? -6.031 -7.605 -5.848 1 93.62 98 ASP A C 1
ATOM 722 O O . ASP A 1 98 ? -6.41 -8.5 -5.086 1 93.62 98 ASP A O 1
ATOM 726 N N . ILE A 1 99 ? -5.07 -6.871 -5.586 1 96.25 99 ILE A N 1
ATOM 727 C CA . ILE A 1 99 ? -4.078 -7.152 -4.551 1 96.25 99 ILE A CA 1
ATOM 728 C C . ILE A 1 99 ? -4.738 -7.094 -3.176 1 96.25 99 ILE A C 1
ATOM 730 O O . ILE A 1 99 ? -4.352 -7.824 -2.264 1 96.25 99 ILE A O 1
ATOM 734 N N . ARG A 1 100 ? -5.723 -6.219 -2.957 1 95.62 100 ARG A N 1
ATOM 735 C CA . ARG A 1 100 ? -6.434 -6.16 -1.685 1 95.62 100 ARG A CA 1
ATOM 736 C C . ARG A 1 100 ? -7.34 -7.375 -1.508 1 95.62 100 ARG A C 1
ATOM 738 O O . ARG A 1 100 ? -7.422 -7.941 -0.416 1 95.62 100 ARG A O 1
ATOM 745 N N . GLU A 1 101 ? -8.016 -7.746 -2.559 1 94.5 101 GLU A N 1
ATOM 746 C CA . GLU A 1 101 ? -8.812 -8.969 -2.541 1 94.5 101 GLU A CA 1
ATOM 747 C C . GLU A 1 101 ? -7.941 -10.195 -2.277 1 94.5 101 GLU A C 1
ATOM 749 O O . GLU A 1 101 ? -8.336 -11.094 -1.526 1 94.5 101 GLU A O 1
ATOM 754 N N . ALA A 1 102 ? -6.809 -10.219 -2.955 1 95.5 102 ALA A N 1
ATOM 755 C CA . ALA A 1 102 ? -5.867 -11.312 -2.764 1 95.5 102 ALA A CA 1
ATOM 756 C C . ALA A 1 102 ? -5.473 -11.453 -1.295 1 95.5 102 ALA A C 1
ATOM 758 O O . ALA A 1 102 ? -5.402 -12.562 -0.765 1 95.5 102 ALA A O 1
ATOM 759 N N . ALA A 1 103 ? -5.258 -10.352 -0.641 1 97.56 103 ALA A N 1
ATOM 760 C CA . ALA A 1 103 ? -4.891 -10.352 0.774 1 97.56 103 ALA A CA 1
ATOM 761 C C . ALA A 1 103 ? -6.02 -10.93 1.629 1 97.56 103 ALA A C 1
ATOM 763 O O . ALA A 1 103 ? -5.766 -11.68 2.574 1 97.56 103 ALA A O 1
ATOM 764 N N . GLY A 1 104 ? -7.223 -10.539 1.278 1 95.5 104 GLY A N 1
ATOM 765 C CA . GLY A 1 104 ? -8.367 -11.109 1.975 1 95.5 104 GLY A CA 1
ATOM 766 C C . GLY A 1 104 ? -8.484 -12.609 1.801 1 95.5 104 GLY A C 1
ATOM 767 O O . GLY A 1 104 ? -8.734 -13.336 2.768 1 95.5 104 GLY A O 1
ATOM 768 N N . LEU A 1 105 ? -8.289 -13.055 0.6 1 92.88 105 LEU A N 1
ATOM 769 C CA . LEU A 1 105 ? -8.328 -14.484 0.3 1 92.88 105 LEU A CA 1
ATOM 770 C C . LEU A 1 105 ? -7.219 -15.219 1.04 1 92.88 105 LEU A C 1
ATOM 772 O O . LEU A 1 105 ? -7.441 -16.297 1.584 1 92.88 105 LEU A O 1
ATOM 776 N N . ALA A 1 106 ? -6.047 -14.648 1.046 1 95 106 ALA A N 1
ATOM 777 C CA . ALA A 1 106 ? -4.902 -15.234 1.732 1 95 106 ALA A CA 1
ATOM 778 C C . ALA A 1 106 ? -5.176 -15.391 3.227 1 95 106 ALA A C 1
ATOM 780 O O . ALA A 1 106 ? -4.918 -16.438 3.805 1 95 106 ALA A O 1
ATOM 781 N N . ARG A 1 107 ? -5.684 -14.344 3.809 1 95.19 107 ARG A N 1
ATOM 782 C CA . ARG A 1 107 ? -6 -14.383 5.234 1 95.19 107 ARG A CA 1
ATOM 783 C C . ARG A 1 107 ? -6.996 -15.5 5.543 1 95.19 107 ARG A C 1
ATOM 785 O O . ARG A 1 107 ? -6.781 -16.281 6.465 1 95.19 107 ARG A O 1
ATOM 792 N N . ARG A 1 108 ? -8.062 -15.531 4.777 1 92.56 108 ARG A N 1
ATOM 793 C CA . ARG A 1 108 ? -9.078 -16.562 4.984 1 92.56 108 ARG A CA 1
ATOM 794 C C . ARG A 1 108 ? -8.477 -17.953 4.844 1 92.56 108 ARG A C 1
ATOM 796 O O . ARG A 1 108 ? -8.766 -18.844 5.648 1 92.56 108 ARG A O 1
ATOM 803 N N . HIS A 1 109 ? -7.637 -18.094 3.855 1 89.56 109 HIS A N 1
ATOM 804 C CA . HIS A 1 109 ? -6.988 -19.375 3.613 1 89.56 109 HIS A CA 1
ATOM 805 C C . HIS A 1 109 ? -6.109 -19.781 4.793 1 89.56 109 HIS A C 1
ATOM 807 O O . HIS A 1 109 ? -6.152 -20.938 5.238 1 89.56 109 HIS A O 1
ATOM 813 N N . LEU A 1 110 ? -5.344 -18.875 5.285 1 91.06 110 LEU A N 1
ATOM 814 C CA . LEU A 1 110 ? -4.438 -19.156 6.402 1 91.06 110 LEU A CA 1
ATOM 815 C C . LEU A 1 110 ? -5.223 -19.453 7.676 1 91.06 110 LEU A C 1
ATOM 817 O O . LEU A 1 110 ? -4.785 -20.266 8.5 1 91.06 110 LEU A O 1
ATOM 821 N N . ASP A 1 111 ? -6.352 -18.844 7.84 1 87.94 111 ASP A N 1
ATOM 822 C CA . ASP A 1 111 ? -7.215 -19.094 8.992 1 87.94 111 ASP A CA 1
ATOM 823 C C . ASP A 1 111 ? -7.859 -20.484 8.906 1 87.94 111 ASP A C 1
ATOM 825 O O . ASP A 1 111 ? -7.988 -21.172 9.914 1 87.94 111 ASP A O 1
ATOM 829 N N . ASP A 1 112 ? -8.234 -20.812 7.719 1 85.38 112 ASP A N 1
ATOM 830 C CA . ASP A 1 112 ? -9.047 -22.016 7.512 1 85.38 112 ASP A CA 1
ATOM 831 C C . ASP A 1 112 ? -8.164 -23.25 7.359 1 85.38 112 ASP A C 1
ATOM 833 O O . ASP A 1 112 ? -8.625 -24.375 7.535 1 85.38 112 ASP A O 1
ATOM 837 N N . THR A 1 113 ? -6.883 -23.031 7 1 82.12 113 THR A N 1
ATOM 838 C CA . THR A 1 113 ? -5.973 -24.125 6.707 1 82.12 113 THR A CA 1
ATOM 839 C C . THR A 1 113 ? -4.77 -24.109 7.648 1 82.12 113 THR A C 1
ATOM 841 O O . THR A 1 113 ? -3.857 -23.297 7.473 1 82.12 113 THR A O 1
ATOM 844 N N . GLU A 1 114 ? -4.691 -24.891 8.633 1 80.69 114 GLU A N 1
ATOM 845 C CA . GLU A 1 114 ? -3.67 -24.875 9.672 1 80.69 114 GLU A CA 1
ATOM 846 C C . GLU A 1 114 ? -2.27 -24.953 9.078 1 80.69 114 GLU A C 1
ATOM 848 O O . GLU A 1 114 ? -1.367 -24.219 9.508 1 80.69 114 GLU A O 1
ATOM 853 N N . ALA A 1 115 ? -2.055 -25.781 8.008 1 82.44 115 ALA A N 1
ATOM 854 C CA . ALA A 1 115 ? -0.732 -25.906 7.402 1 82.44 115 ALA A CA 1
ATOM 855 C C . ALA A 1 115 ? -0.67 -25.156 6.07 1 82.44 115 ALA A C 1
ATOM 857 O O . ALA A 1 115 ? 0.173 -25.469 5.223 1 82.44 115 ALA A O 1
ATOM 858 N N . GLY A 1 116 ? -1.538 -24.188 6.012 1 87.06 116 GLY A N 1
ATOM 859 C CA . GLY A 1 116 ? -1.57 -23.438 4.762 1 87.06 116 GLY A CA 1
ATOM 860 C C . GLY A 1 116 ? -0.372 -22.531 4.574 1 87.06 116 GLY A C 1
ATOM 861 O O . GLY A 1 116 ? 0.113 -21.938 5.535 1 87.06 116 GLY A O 1
ATOM 862 N N . VAL A 1 117 ? 0.149 -22.484 3.381 1 91.81 117 VAL A N 1
ATOM 863 C CA . VAL A 1 117 ? 1.231 -21.578 2.992 1 91.81 117 VAL A CA 1
ATOM 864 C C . VAL A 1 117 ? 0.808 -20.75 1.777 1 91.81 117 VAL A C 1
ATOM 866 O O . VAL A 1 117 ? 0.329 -21.312 0.783 1 91.81 117 VAL A O 1
ATOM 869 N N . VAL A 1 118 ? 0.9 -19.469 1.897 1 96.06 118 VAL A N 1
ATOM 870 C CA . VAL A 1 118 ? 0.526 -18.547 0.828 1 96.06 118 VAL A CA 1
ATOM 871 C C . VAL A 1 118 ? 1.782 -18.016 0.143 1 96.06 118 VAL A C 1
ATOM 873 O O . VAL A 1 118 ? 2.811 -17.812 0.791 1 96.06 118 VAL A O 1
ATOM 876 N N . ALA A 1 119 ? 1.648 -17.781 -1.177 1 97.81 119 ALA A N 1
ATOM 877 C CA . ALA A 1 119 ? 2.795 -17.234 -1.889 1 97.81 119 ALA A CA 1
ATOM 878 C C . ALA A 1 119 ? 2.361 -16.094 -2.818 1 97.81 119 ALA A C 1
ATOM 880 O O . ALA A 1 119 ? 1.304 -16.172 -3.447 1 97.81 119 ALA A O 1
ATOM 881 N N . ILE A 1 120 ? 3.113 -15.086 -2.857 1 98.44 120 ILE A N 1
ATOM 882 C CA . ILE A 1 120 ? 3.061 -14.047 -3.885 1 98.44 120 ILE A CA 1
ATOM 883 C C . ILE A 1 120 ? 4.211 -14.242 -4.871 1 98.44 120 ILE A C 1
ATOM 885 O O . ILE A 1 120 ? 5.379 -14.227 -4.48 1 98.44 120 ILE A O 1
ATOM 889 N N . VAL A 1 121 ? 3.904 -14.406 -6.141 1 97.88 121 VAL A N 1
ATOM 890 C CA . VAL A 1 121 ? 4.91 -14.727 -7.152 1 97.88 121 VAL A CA 1
ATOM 891 C C . VAL A 1 121 ? 5.074 -13.547 -8.109 1 97.88 121 VAL A C 1
ATOM 893 O O . VAL A 1 121 ? 4.09 -13.055 -8.664 1 97.88 121 VAL A O 1
ATOM 896 N N . LEU A 1 122 ? 6.285 -13.109 -8.258 1 96.88 122 LEU A N 1
ATOM 897 C CA . LEU A 1 122 ? 6.621 -12.039 -9.195 1 96.88 122 LEU A CA 1
ATOM 898 C C . LEU A 1 122 ? 7.594 -12.539 -10.266 1 96.88 122 LEU A C 1
ATOM 900 O O . LEU A 1 122 ? 8.43 -13.398 -9.992 1 96.88 122 LEU A O 1
ATOM 904 N N . GLY A 1 123 ? 7.477 -11.93 -11.406 1 94.44 123 GLY A N 1
ATOM 905 C CA . GLY A 1 123 ? 8.359 -12.289 -12.508 1 94.44 123 GLY A CA 1
ATOM 906 C C . GLY A 1 123 ? 9.586 -11.406 -12.602 1 94.44 123 GLY A C 1
ATOM 907 O O . GLY A 1 123 ? 9.922 -10.695 -11.648 1 94.44 123 GLY A O 1
ATOM 908 N N . THR A 1 124 ? 10.25 -11.531 -13.695 1 91.62 124 THR A N 1
ATOM 909 C CA . THR A 1 124 ? 11.445 -10.734 -13.93 1 91.62 124 THR A CA 1
ATOM 910 C C . THR A 1 124 ? 11.102 -9.25 -14.008 1 91.62 124 THR A C 1
ATOM 912 O O . THR A 1 124 ? 9.953 -8.891 -14.297 1 91.62 124 THR A O 1
ATOM 915 N N . GLU A 1 125 ? 12.047 -8.398 -13.75 1 87.38 125 GLU A N 1
ATOM 916 C CA . GLU A 1 125 ? 11.875 -6.949 -13.703 1 87.38 125 GLU A CA 1
ATOM 917 C C . GLU A 1 125 ? 11.391 -6.41 -15.047 1 87.38 125 GLU A C 1
ATOM 919 O O . GLU A 1 125 ? 10.578 -5.484 -15.094 1 87.38 125 GLU A O 1
ATOM 924 N N . ARG A 1 126 ? 11.703 -7.023 -16.125 1 84.75 126 ARG A N 1
ATOM 925 C CA . ARG A 1 126 ? 11.383 -6.488 -17.453 1 84.75 126 ARG A CA 1
ATOM 926 C C . ARG A 1 126 ? 10.195 -7.219 -18.062 1 84.75 126 ARG A C 1
ATOM 928 O O . ARG A 1 126 ? 9.227 -6.586 -18.484 1 84.75 126 ARG A O 1
ATOM 935 N N . ALA A 1 127 ? 10.18 -8.547 -18 1 87.62 127 ALA A N 1
ATOM 936 C CA . ALA A 1 127 ? 9.234 -9.336 -18.797 1 87.62 127 ALA A CA 1
ATOM 937 C C . ALA A 1 127 ? 8.055 -9.789 -17.938 1 87.62 127 ALA A C 1
ATOM 939 O O . ALA A 1 127 ? 7.012 -10.18 -18.469 1 87.62 127 ALA A O 1
ATOM 940 N N . GLY A 1 128 ? 8.195 -9.695 -16.609 1 92.19 128 GLY A N 1
ATOM 941 C CA . GLY A 1 128 ? 7.16 -10.258 -15.758 1 92.19 128 GLY A CA 1
ATOM 942 C C . GLY A 1 128 ? 7.102 -11.773 -15.812 1 92.19 128 GLY A C 1
ATOM 943 O O . GLY A 1 128 ? 8.117 -12.43 -16.031 1 92.19 128 GLY A O 1
ATOM 944 N N . LEU A 1 129 ? 5.992 -12.297 -15.492 1 93.56 129 LEU A N 1
ATOM 945 C CA . LEU A 1 129 ? 5.805 -13.742 -15.477 1 93.56 129 LEU A CA 1
ATOM 946 C C . LEU A 1 129 ? 5.434 -14.258 -16.859 1 93.56 129 LEU A C 1
ATOM 948 O O . LEU A 1 129 ? 4.676 -13.609 -17.578 1 93.56 129 LEU A O 1
ATOM 952 N N . THR A 1 130 ? 5.922 -15.43 -17.172 1 91 130 THR A N 1
ATOM 953 C CA . THR A 1 130 ? 5.477 -16.109 -18.391 1 91 130 THR A CA 1
ATOM 954 C C . THR A 1 130 ? 4.102 -16.734 -18.188 1 91 130 THR A C 1
ATOM 956 O O . THR A 1 130 ? 3.648 -16.891 -17.062 1 91 130 THR A O 1
ATOM 959 N N . ASN A 1 131 ? 3.523 -17.094 -19.281 1 88.06 131 ASN A N 1
ATOM 960 C CA . ASN A 1 131 ? 2.232 -17.781 -19.203 1 88.06 131 ASN A CA 1
ATOM 961 C C . ASN A 1 131 ? 2.33 -19.078 -18.406 1 88.06 131 ASN A C 1
ATOM 963 O O . ASN A 1 131 ? 1.448 -19.391 -17.609 1 88.06 131 ASN A O 1
ATOM 967 N N . ALA A 1 132 ? 3.381 -19.812 -18.688 1 88.88 132 ALA A N 1
ATOM 968 C CA . ALA A 1 132 ? 3.588 -21.078 -18 1 88.88 132 ALA A CA 1
ATOM 969 C C . ALA A 1 132 ? 3.715 -20.891 -16.5 1 88.88 132 ALA A C 1
ATOM 971 O O . ALA A 1 132 ? 3.172 -21.672 -15.711 1 88.88 132 ALA A O 1
ATOM 972 N N . GLN A 1 133 ? 4.375 -19.859 -16.078 1 91.5 133 GLN A N 1
ATOM 973 C CA . GLN A 1 133 ? 4.559 -19.547 -14.664 1 91.5 133 GLN A CA 1
ATOM 974 C C . GLN A 1 133 ? 3.24 -19.125 -14.016 1 91.5 133 GLN A C 1
ATOM 976 O O . GLN A 1 133 ? 2.943 -19.516 -12.883 1 91.5 133 GLN A O 1
ATOM 981 N N . ILE A 1 134 ? 2.473 -18.344 -14.719 1 91.06 134 ILE A N 1
ATOM 982 C CA . ILE A 1 134 ? 1.173 -17.875 -14.242 1 91.06 134 ILE A CA 1
ATOM 983 C C . ILE A 1 134 ? 0.254 -19.078 -14.023 1 91.06 134 ILE A C 1
ATOM 985 O O . ILE A 1 134 ? -0.464 -19.141 -13.023 1 91.06 134 ILE A O 1
ATOM 989 N N . GLU A 1 135 ? 0.381 -20.078 -14.828 1 86.31 135 GLU A N 1
ATOM 990 C CA . GLU A 1 135 ? -0.481 -21.25 -14.781 1 86.31 135 GLU A CA 1
ATOM 991 C C . GLU A 1 135 ? -0.162 -22.125 -13.562 1 86.31 135 GLU A C 1
ATOM 993 O O . GLU A 1 135 ? -0.979 -22.953 -13.148 1 86.31 135 GLU A O 1
ATOM 998 N N . LEU A 1 136 ? 0.969 -21.938 -12.992 1 86.94 136 LEU A N 1
ATOM 999 C CA . LEU A 1 136 ? 1.365 -22.688 -11.805 1 86.94 136 LEU A CA 1
ATOM 1000 C C . LEU A 1 136 ? 0.72 -22.109 -10.555 1 86.94 136 LEU A C 1
ATOM 1002 O O . LEU A 1 136 ? 0.732 -22.734 -9.492 1 86.94 136 LEU A O 1
ATOM 1006 N N . CYS A 1 137 ? 0.091 -20.922 -10.695 1 90.69 137 CYS A N 1
ATOM 1007 C CA . CYS A 1 137 ? -0.491 -20.234 -9.539 1 90.69 137 CYS A CA 1
ATOM 1008 C C . CYS A 1 137 ? -2 -20.438 -9.492 1 90.69 137 CYS A C 1
ATOM 1010 O O . CYS A 1 137 ? -2.617 -20.797 -10.5 1 90.69 137 CYS A O 1
ATOM 1012 N N . HIS A 1 138 ? -2.547 -20.281 -8.312 1 86.25 138 HIS A N 1
ATOM 1013 C CA . HIS A 1 138 ? -3.975 -20.5 -8.109 1 86.25 138 HIS A CA 1
ATOM 1014 C C . HIS A 1 138 ? -4.789 -19.297 -8.562 1 86.25 138 HIS A C 1
ATOM 1016 O O . HIS A 1 138 ? -5.953 -19.438 -8.938 1 86.25 138 HIS A O 1
ATOM 1022 N N . ARG A 1 139 ? -4.184 -18.094 -8.484 1 91 139 ARG A N 1
ATOM 1023 C CA . ARG A 1 139 ? -4.879 -16.859 -8.844 1 91 139 ARG A CA 1
ATOM 1024 C C . ARG A 1 139 ? -3.936 -15.875 -9.523 1 91 139 ARG A C 1
ATOM 1026 O O . ARG A 1 139 ? -2.725 -15.906 -9.289 1 91 139 ARG A O 1
ATOM 1033 N N . ILE A 1 140 ? -4.59 -15.094 -10.344 1 90.94 140 ILE A N 1
ATOM 1034 C CA . ILE A 1 140 ? -3.916 -13.906 -10.867 1 90.94 140 ILE A CA 1
ATOM 1035 C C . ILE A 1 140 ? -4.23 -12.703 -9.977 1 90.94 140 ILE A C 1
ATOM 1037 O O . ILE A 1 140 ? -5.375 -12.516 -9.555 1 90.94 140 ILE A O 1
ATOM 1041 N N . CYS A 1 141 ? -3.219 -11.961 -9.68 1 93.94 141 CYS A N 1
ATOM 1042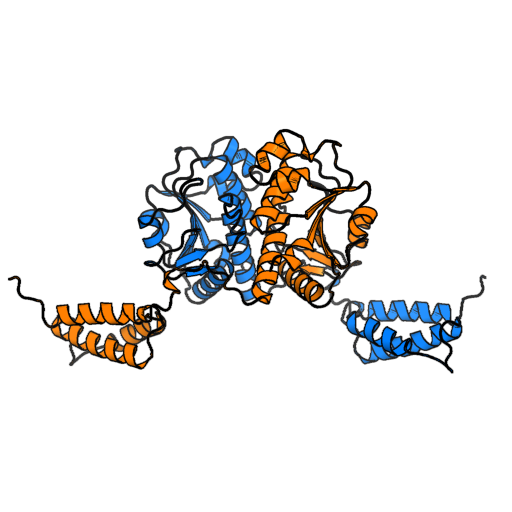 C CA . CYS A 1 141 ? -3.346 -10.797 -8.812 1 93.94 141 CYS A CA 1
ATOM 1043 C C . CYS A 1 141 ? -2.893 -9.531 -9.523 1 93.94 141 CYS A C 1
ATOM 1045 O O . CYS A 1 141 ? -1.771 -9.469 -10.031 1 93.94 141 CYS A O 1
ATOM 1047 N N . HIS A 1 142 ? -3.76 -8.547 -9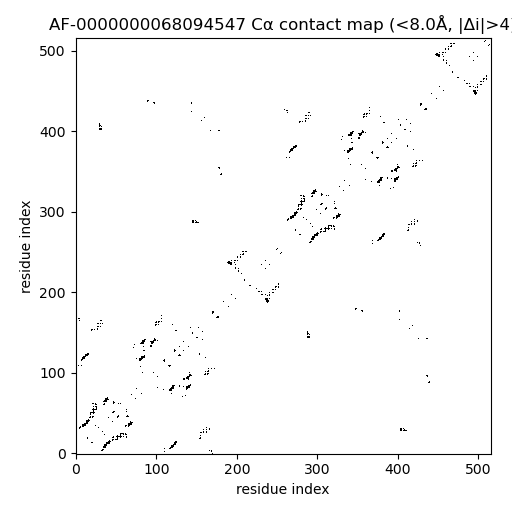.5 1 93.06 142 HIS A N 1
ATOM 1048 C CA . HIS A 1 142 ? -3.463 -7.289 -10.18 1 93.06 142 HIS A CA 1
ATOM 1049 C C . HIS A 1 142 ? -3.307 -6.152 -9.172 1 93.06 142 HIS A C 1
ATOM 1051 O O . HIS A 1 142 ? -3.936 -6.164 -8.109 1 93.06 142 HIS A O 1
ATOM 1057 N N . ILE A 1 143 ? -2.457 -5.238 -9.5 1 94.06 143 ILE A N 1
ATOM 1058 C CA . ILE A 1 143 ? -2.4 -3.936 -8.844 1 94.06 143 ILE A CA 1
ATOM 1059 C C . ILE A 1 143 ? -3.023 -2.875 -9.75 1 94.06 143 ILE A C 1
ATOM 1061 O O . ILE A 1 143 ? -2.492 -2.576 -10.82 1 94.06 143 ILE A O 1
ATOM 1065 N N . PRO A 1 144 ? -4.137 -2.428 -9.383 1 92.38 144 PRO A N 1
ATOM 1066 C CA . PRO A 1 144 ? -4.746 -1.403 -10.242 1 92.38 144 PRO A CA 1
ATOM 1067 C C . PRO A 1 144 ? -3.965 -0.091 -10.234 1 92.38 144 PRO A C 1
ATOM 1069 O O . PRO A 1 144 ? -4.445 0.914 -9.703 1 92.38 144 PRO A O 1
ATOM 1072 N N . ALA A 1 145 ? -2.846 -0.067 -10.852 1 92.56 145 ALA A N 1
ATOM 1073 C CA . ALA A 1 145 ? -2.002 1.118 -10.977 1 92.56 145 ALA A CA 1
ATOM 1074 C C . ALA A 1 145 ? -2.529 2.055 -12.062 1 92.56 145 ALA A C 1
ATOM 1076 O O . ALA A 1 145 ? -3.574 1.791 -12.664 1 92.56 145 ALA A O 1
ATOM 1077 N N . ASN A 1 146 ? -1.879 3.188 -12.164 1 92 146 ASN A N 1
ATOM 1078 C CA . ASN A 1 146 ? -2.193 4.152 -13.219 1 92 146 ASN A CA 1
ATOM 1079 C C . ASN A 1 146 ? -2.053 3.531 -14.602 1 92 146 ASN A C 1
ATOM 1081 O O . ASN A 1 146 ? -0.955 3.139 -15 1 92 146 ASN A O 1
ATOM 1085 N N . PRO A 1 147 ? -3.113 3.395 -15.367 1 88.38 147 PRO A N 1
ATOM 1086 C CA . PRO A 1 147 ? -3.021 2.76 -16.688 1 88.38 147 PRO A CA 1
ATOM 1087 C C . PRO A 1 147 ? -2.068 3.492 -17.625 1 88.38 147 PRO A C 1
ATOM 1089 O O . PRO A 1 147 ? -1.498 2.881 -18.531 1 88.38 147 PRO A O 1
ATOM 1092 N N . GLN A 1 148 ? -1.836 4.773 -17.453 1 88.88 148 GLN A N 1
ATOM 1093 C CA . GLN A 1 148 ? -0.961 5.574 -18.312 1 88.88 148 GLN A CA 1
ATOM 1094 C C . GLN A 1 148 ? 0.496 5.449 -17.875 1 88.88 148 GLN A C 1
ATOM 1096 O O . GLN A 1 148 ? 1.398 5.93 -18.562 1 88.88 148 GLN A O 1
ATOM 1101 N N . TYR A 1 149 ? 0.713 4.867 -16.828 1 90 149 TYR A N 1
ATOM 1102 C CA . TYR A 1 149 ? 2.025 4.684 -16.219 1 90 149 TYR A CA 1
ATOM 1103 C C . TYR A 1 149 ? 2.008 3.533 -15.227 1 90 149 TYR A C 1
ATOM 1105 O O . TYR A 1 149 ? 2.246 3.732 -14.031 1 90 149 TYR A O 1
ATOM 1113 N N . SER A 1 150 ? 1.887 2.303 -15.648 1 86.06 150 SER A N 1
ATOM 1114 C CA . SER A 1 150 ? 1.479 1.186 -14.797 1 86.06 150 SER A CA 1
ATOM 1115 C C . SER A 1 150 ? 2.68 0.35 -14.367 1 86.06 150 SER A C 1
ATOM 1117 O O . SER A 1 150 ? 2.541 -0.584 -13.578 1 86.06 150 SER A O 1
ATOM 1119 N N . SER A 1 151 ? 3.809 0.639 -14.852 1 84.06 151 SER A N 1
ATOM 1120 C CA . SER A 1 151 ? 4.969 -0.194 -14.547 1 84.06 151 SER A CA 1
ATOM 1121 C C . SER A 1 151 ? 5.512 0.104 -13.156 1 84.06 151 SER A C 1
ATOM 1123 O O . SER A 1 151 ? 5.883 1.242 -12.859 1 84.06 151 SER A O 1
ATOM 1125 N N . LEU A 1 152 ? 5.473 -0.843 -12.305 1 89.5 152 LEU A N 1
ATOM 1126 C CA . LEU A 1 152 ? 6.035 -0.761 -10.961 1 89.5 152 LEU A CA 1
ATOM 1127 C C . LEU A 1 152 ? 7.359 -1.514 -10.875 1 89.5 152 LEU A C 1
ATOM 1129 O O . LEU A 1 152 ? 7.508 -2.586 -11.469 1 89.5 152 LEU A O 1
ATOM 1133 N N . ASN A 1 153 ? 8.242 -0.915 -10.164 1 88.88 153 ASN A N 1
ATOM 1134 C CA . ASN A 1 153 ? 9.414 -1.685 -9.758 1 88.88 153 ASN A CA 1
ATOM 1135 C C . ASN A 1 153 ? 9.023 -2.928 -8.969 1 88.88 153 ASN A C 1
ATOM 1137 O O . ASN A 1 153 ? 8.086 -2.889 -8.156 1 88.88 153 ASN A O 1
ATOM 1141 N N . VAL A 1 154 ? 9.734 -3.998 -9.133 1 92.69 154 VAL A N 1
ATOM 1142 C CA . VAL A 1 154 ? 9.375 -5.289 -8.547 1 92.69 154 VAL A CA 1
ATOM 1143 C C . VAL A 1 154 ? 9.359 -5.184 -7.027 1 92.69 154 VAL A C 1
ATOM 1145 O O . VAL A 1 154 ? 8.492 -5.766 -6.371 1 92.69 154 VAL A O 1
ATOM 1148 N N . ALA A 1 155 ? 10.32 -4.473 -6.445 1 93.12 155 ALA A N 1
ATOM 1149 C CA . ALA A 1 155 ? 10.352 -4.328 -4.992 1 93.12 155 ALA A CA 1
ATOM 1150 C C . ALA A 1 155 ? 9.164 -3.506 -4.5 1 93.12 155 ALA A C 1
ATOM 1152 O O . ALA A 1 155 ? 8.633 -3.762 -3.418 1 93.12 155 ALA A O 1
ATOM 1153 N N . GLN A 1 156 ? 8.727 -2.543 -5.293 1 93.62 156 GLN A N 1
ATOM 1154 C CA . GLN A 1 156 ? 7.562 -1.731 -4.969 1 93.62 156 GLN A CA 1
ATOM 1155 C C . GLN A 1 156 ? 6.281 -2.559 -5.039 1 93.62 156 GLN A C 1
ATOM 1157 O O . GLN A 1 156 ? 5.395 -2.418 -4.191 1 93.62 156 GLN A O 1
ATOM 1162 N N . ALA A 1 157 ? 6.207 -3.391 -6.043 1 95.75 157 ALA A N 1
ATOM 1163 C CA . ALA A 1 157 ? 5.055 -4.281 -6.16 1 95.75 157 ALA A CA 1
ATOM 1164 C C . ALA A 1 157 ? 4.973 -5.234 -4.973 1 95.75 157 ALA A C 1
ATOM 1166 O O . ALA A 1 157 ? 3.895 -5.445 -4.41 1 95.75 157 ALA A O 1
ATOM 1167 N N . LEU A 1 158 ? 6.117 -5.777 -4.566 1 96.44 158 LEU A N 1
ATOM 1168 C CA . LEU A 1 158 ? 6.168 -6.676 -3.42 1 96.44 158 LEU A CA 1
ATOM 1169 C C . LEU A 1 158 ? 5.785 -5.945 -2.137 1 96.44 158 LEU A C 1
ATOM 1171 O O . LEU A 1 158 ? 5.133 -6.52 -1.263 1 96.44 158 LEU A O 1
ATOM 1175 N N . GLN A 1 159 ? 6.199 -4.719 -2.066 1 96.75 159 GLN A N 1
ATOM 1176 C CA . GLN A 1 159 ? 5.848 -3.934 -0.888 1 96.75 159 GLN A CA 1
ATOM 1177 C C . GLN A 1 159 ? 4.336 -3.76 -0.775 1 96.75 159 GLN A C 1
ATOM 1179 O O . GLN A 1 159 ? 3.77 -3.881 0.313 1 96.75 159 GLN A O 1
ATOM 1184 N N . LEU A 1 160 ? 3.686 -3.445 -1.875 1 97.75 160 LEU A N 1
ATOM 1185 C CA . LEU A 1 160 ? 2.236 -3.281 -1.868 1 97.75 160 LEU A CA 1
ATOM 1186 C C . LEU A 1 160 ? 1.544 -4.582 -1.471 1 97.75 160 LEU A C 1
ATOM 1188 O O . LEU A 1 160 ? 0.583 -4.566 -0.697 1 97.75 160 LEU A O 1
ATOM 1192 N N . ALA A 1 161 ? 2.025 -5.688 -2.01 1 98.12 161 ALA A N 1
ATOM 1193 C CA . ALA A 1 161 ? 1.47 -6.988 -1.645 1 98.12 161 ALA A CA 1
ATOM 1194 C C . ALA A 1 161 ? 1.654 -7.266 -0.155 1 98.12 161 ALA A C 1
ATOM 1196 O O . ALA A 1 161 ? 0.713 -7.676 0.528 1 98.12 161 ALA A O 1
ATOM 1197 N N . ALA A 1 162 ? 2.855 -7.027 0.327 1 98.25 162 ALA A N 1
ATOM 1198 C CA . ALA A 1 162 ? 3.164 -7.254 1.736 1 98.25 162 ALA A CA 1
ATOM 1199 C C . ALA A 1 162 ? 2.32 -6.355 2.635 1 98.25 162 ALA A C 1
ATOM 1201 O O . ALA A 1 162 ? 1.848 -6.785 3.689 1 98.25 162 ALA A O 1
ATOM 1202 N N . TRP A 1 163 ? 2.094 -5.137 2.217 1 97.56 163 TRP A N 1
ATOM 1203 C CA . TRP A 1 163 ? 1.279 -4.184 2.967 1 97.56 163 TRP A CA 1
ATOM 1204 C C . TRP A 1 163 ? -0.157 -4.68 3.098 1 97.56 163 TRP A C 1
ATOM 1206 O O . TRP A 1 163 ? -0.702 -4.738 4.203 1 97.56 163 TRP A O 1
ATOM 1216 N N . GLU A 1 164 ? -0.729 -5.016 1.994 1 97.94 164 GLU A N 1
ATOM 1217 C CA . GLU A 1 164 ? -2.115 -5.473 2.02 1 97.94 164 GLU A CA 1
ATOM 1218 C C . GLU A 1 164 ? -2.262 -6.75 2.844 1 97.94 164 GLU A C 1
ATOM 1220 O O . GLU A 1 164 ? -3.242 -6.914 3.572 1 97.94 164 GLU A O 1
ATOM 1225 N N . LEU A 1 165 ? -1.306 -7.664 2.715 1 97.75 165 LEU A N 1
ATOM 1226 C CA . LEU A 1 165 ? -1.343 -8.898 3.494 1 97.75 165 LEU A CA 1
ATOM 1227 C C . LEU A 1 165 ? -1.231 -8.602 4.984 1 97.75 165 LEU A C 1
ATOM 1229 O O . LEU A 1 165 ? -1.969 -9.172 5.793 1 97.75 165 LEU A O 1
ATOM 1233 N N . ARG A 1 166 ? -0.31 -7.723 5.324 1 96.25 166 ARG A N 1
ATOM 1234 C CA . ARG A 1 166 ? -0.172 -7.355 6.73 1 96.25 166 ARG A CA 1
ATOM 1235 C C . ARG A 1 166 ? -1.473 -6.77 7.273 1 96.25 166 ARG A C 1
ATOM 1237 O O . ARG A 1 166 ? -1.941 -7.172 8.344 1 96.25 166 ARG A O 1
ATOM 1244 N N . T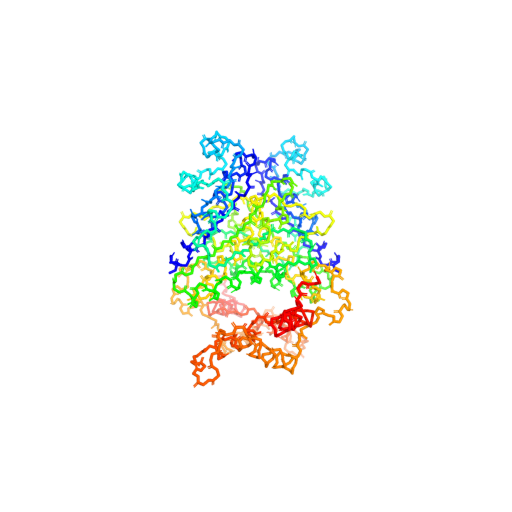YR A 1 167 ? -1.999 -5.824 6.551 1 95.75 167 TYR A N 1
ATOM 1245 C CA . TYR A 1 167 ? -3.234 -5.188 6.988 1 95.75 167 TYR A CA 1
ATOM 1246 C C . TYR A 1 167 ? -4.336 -6.219 7.207 1 95.75 167 TYR A C 1
ATOM 1248 O O . TYR A 1 167 ? -5.027 -6.191 8.227 1 95.75 167 TYR A O 1
ATOM 1256 N N . ALA A 1 168 ? -4.469 -7.137 6.242 1 95.44 168 ALA A N 1
ATOM 1257 C CA . ALA A 1 168 ? -5.5 -8.172 6.328 1 95.44 168 ALA A CA 1
ATOM 1258 C C . ALA A 1 168 ? -5.27 -9.078 7.531 1 95.44 168 ALA A C 1
ATOM 1260 O O . ALA A 1 168 ? -6.215 -9.438 8.234 1 95.44 168 ALA A O 1
ATOM 1261 N N . LEU A 1 169 ? -4.043 -9.453 7.754 1 93.88 169 LEU A N 1
ATOM 1262 C CA . LEU A 1 169 ? -3.717 -10.375 8.836 1 93.88 169 LEU A CA 1
ATOM 1263 C C . LEU A 1 169 ? -3.918 -9.719 10.195 1 93.88 169 LEU A C 1
ATOM 1265 O O . LEU A 1 169 ? -4.383 -10.359 11.141 1 93.88 169 LEU A O 1
ATOM 1269 N N . LEU A 1 170 ? -3.566 -8.406 10.273 1 91.06 170 LEU A N 1
ATOM 1270 C CA . LEU A 1 170 ? -3.766 -7.676 11.523 1 91.06 170 LEU A CA 1
ATOM 1271 C C . LEU A 1 170 ? -5.25 -7.465 11.805 1 91.06 170 LEU A C 1
ATOM 1273 O O . LEU A 1 170 ? -5.695 -7.578 12.945 1 91.06 170 LEU A O 1
ATOM 1277 N N . ALA A 1 171 ? -5.969 -7.07 10.742 1 84.5 171 ALA A N 1
ATOM 1278 C CA . ALA A 1 171 ? -7.406 -6.848 10.898 1 84.5 171 ALA A CA 1
ATOM 1279 C C . ALA A 1 171 ? -8.102 -8.109 11.391 1 84.5 171 ALA A C 1
ATOM 1281 O O . ALA A 1 171 ? -9.062 -8.039 12.172 1 84.5 171 ALA A O 1
ATOM 1282 N N . GLY A 1 172 ? -7.66 -9.227 11.031 1 75.62 172 GLY A N 1
ATOM 1283 C CA . GLY A 1 172 ? -8.227 -10.5 11.453 1 75.62 172 GLY A CA 1
ATOM 1284 C C . GLY A 1 172 ? -8.016 -10.781 12.93 1 75.62 172 GLY A C 1
ATOM 1285 O O . GLY A 1 172 ? -8.812 -11.492 13.547 1 75.62 172 GLY A O 1
ATOM 1286 N N . THR A 1 173 ? -6.984 -10.258 13.484 1 76.19 173 THR A N 1
ATOM 1287 C CA . THR A 1 173 ? -6.68 -10.516 14.883 1 76.19 173 THR A CA 1
ATOM 1288 C C . THR A 1 173 ? -7.391 -9.516 15.789 1 76.19 173 THR A C 1
ATOM 1290 O O . THR A 1 173 ? -7.422 -9.688 17.016 1 76.19 173 THR A O 1
ATOM 1293 N N . GLY A 1 174 ? -8.039 -8.539 15.234 1 73.06 174 GLY A N 1
ATOM 1294 C CA . GLY A 1 174 ? -8.695 -7.52 16.031 1 73.06 174 GLY A CA 1
ATOM 1295 C C . GLY A 1 174 ? -7.73 -6.547 16.688 1 73.06 174 GLY A C 1
ATOM 1296 O O . GLY A 1 174 ? -8.125 -5.738 17.531 1 73.06 174 GLY A O 1
ATOM 1297 N N . GLN A 1 175 ? -6.465 -6.699 16.422 1 69 175 GLN A N 1
ATOM 1298 C CA . GLN A 1 175 ? -5.469 -5.793 16.984 1 69 175 GLN A CA 1
ATOM 1299 C C . GLN A 1 175 ? -5.605 -4.391 16.406 1 69 175 GLN A C 1
ATOM 1301 O O . GLN A 1 175 ? -6 -4.23 15.25 1 69 175 GLN A O 1
ATOM 1306 N N . SER A 1 176 ? -5.312 -3.432 17.359 1 70.38 176 SER A N 1
ATOM 1307 C CA . SER A 1 176 ? -5.367 -2.047 16.891 1 70.38 176 SER A CA 1
ATOM 1308 C C . SER A 1 176 ? -4.281 -1.764 15.867 1 70.38 176 SER A C 1
ATOM 1310 O O . SER A 1 176 ? -3.146 -2.225 16 1 70.38 176 SER A O 1
ATOM 1312 N N . LEU A 1 177 ? -4.598 -1.209 14.797 1 77 177 LEU A N 1
ATOM 1313 C CA . LEU A 1 177 ? -3.674 -0.831 13.727 1 77 177 LEU A CA 1
ATOM 1314 C C . LEU A 1 177 ? -3.006 0.505 14.039 1 77 177 LEU A C 1
ATOM 1316 O O . LEU A 1 177 ? -2.174 0.98 13.266 1 77 177 LEU A O 1
ATOM 1320 N N . LEU A 1 178 ? -3.389 1.117 15.148 1 72.19 178 LEU A N 1
ATOM 1321 C CA . LEU A 1 178 ? -2.768 2.348 15.625 1 72.19 178 LEU A CA 1
ATOM 1322 C C . LEU A 1 178 ? -1.771 2.057 16.734 1 72.19 178 LEU A C 1
ATOM 1324 O O . LEU A 1 178 ? -1.947 1.101 17.5 1 72.19 178 LEU A O 1
ATOM 1328 N N . PRO A 1 179 ? -0.635 2.756 16.656 1 64.19 179 PRO A N 1
ATOM 1329 C CA . PRO A 1 179 ? 0.288 2.562 17.766 1 64.19 179 PRO A CA 1
ATOM 1330 C C . PRO A 1 179 ? -0.359 2.852 19.125 1 64.19 179 PRO A C 1
ATOM 1332 O O . PRO A 1 179 ? -1.289 3.656 19.203 1 64.19 179 PRO A O 1
ATOM 1335 N N . ALA A 1 180 ? 0.061 1.948 20.109 1 54.69 180 ALA A N 1
ATOM 1336 C CA . ALA A 1 180 ? -0.476 2.109 21.469 1 54.69 180 ALA A CA 1
ATOM 1337 C C . ALA A 1 180 ? -0.146 3.49 22.016 1 54.69 180 ALA A C 1
ATOM 1339 O O . ALA A 1 180 ? 0.992 3.955 21.922 1 54.69 180 ALA A O 1
ATOM 1340 N N . SER A 1 181 ? -0.988 4.355 21.859 1 50.56 181 SER A N 1
ATOM 1341 C CA . SER A 1 181 ? -0.777 5.629 22.547 1 50.56 181 SER A CA 1
ATOM 1342 C C . SER A 1 181 ? -0.906 5.48 24.047 1 50.56 181 SER A C 1
ATOM 1344 O O . SER A 1 181 ? -1.693 4.664 24.531 1 50.56 181 SER A O 1
ATOM 1346 N N . SER A 1 182 ? 0.247 5.691 24.734 1 43.56 182 SER A N 1
ATOM 1347 C CA . SER A 1 182 ? 0.1 5.742 26.172 1 43.56 182 SER A CA 1
ATOM 1348 C C . SER A 1 182 ? -1.187 6.453 26.578 1 43.56 182 SER A C 1
ATOM 1350 O O . SER A 1 182 ? -1.672 6.285 27.703 1 43.56 182 SER A O 1
ATOM 1352 N N . ALA A 1 183 ? -1.485 7.301 25.828 1 41.78 183 ALA A N 1
ATOM 1353 C CA . ALA A 1 183 ? -2.721 8.008 26.156 1 41.78 183 ALA A CA 1
ATOM 1354 C C . ALA A 1 183 ? -3.92 7.062 26.109 1 41.78 183 ALA A C 1
ATOM 1356 O O . ALA A 1 183 ? -5.02 7.422 26.547 1 41.78 183 ALA A O 1
ATOM 1357 N N . GLN A 1 184 ? -3.842 5.965 25.391 1 40.34 184 GLN A N 1
ATOM 1358 C CA . GLN A 1 184 ? -4.887 4.949 25.453 1 40.34 184 GLN A CA 1
ATOM 1359 C C . GLN A 1 184 ? -4.914 4.273 26.828 1 40.34 184 GLN A C 1
ATOM 1361 O O . GLN A 1 184 ? -5.766 3.418 27.078 1 40.34 184 GLN A O 1
ATOM 1366 N N . GLN A 1 185 ? -3.814 4.359 27.578 1 41.81 185 GLN A N 1
ATOM 1367 C CA . GLN A 1 185 ? -4.141 4.043 28.969 1 41.81 185 GLN A CA 1
ATOM 1368 C C . GLN A 1 185 ? -5.418 4.746 29.406 1 41.81 185 GLN A C 1
ATOM 1370 O O . GLN A 1 185 ? -5.711 5.855 28.953 1 41.81 185 GLN A O 1
ATOM 1375 N N . ALA A 1 186 ? -6.211 4.129 30.219 1 44.81 186 ALA A N 1
ATOM 1376 C CA . ALA A 1 186 ? -7.559 4.473 30.672 1 44.81 186 ALA A CA 1
ATOM 1377 C C . ALA A 1 186 ? -7.637 5.938 31.078 1 44.81 186 ALA A C 1
ATOM 1379 O O . ALA A 1 186 ? -7.418 6.27 32.25 1 44.81 186 ALA A O 1
ATOM 1380 N N . ASN A 1 187 ? -6.898 6.809 30.375 1 45.22 187 ASN A N 1
ATOM 1381 C CA . ASN A 1 187 ? -7.207 8.156 30.844 1 45.22 187 ASN A CA 1
ATOM 1382 C C . ASN A 1 187 ? -8.672 8.516 30.578 1 45.22 187 ASN A C 1
ATOM 1384 O O . ASN A 1 187 ? -9.07 8.695 29.438 1 45.22 187 ASN A O 1
ATOM 1388 N N . PRO A 1 188 ? -9.43 8.289 31.469 1 57.09 188 PRO A N 1
ATOM 1389 C CA . PRO A 1 188 ? -10.859 8.602 31.391 1 57.09 188 PRO A CA 1
ATOM 1390 C C . PRO A 1 188 ? -11.141 9.93 30.688 1 57.09 188 PRO A C 1
ATOM 1392 O O . PRO A 1 188 ? -12.172 10.086 30.047 1 57.09 188 PRO A O 1
ATOM 1395 N N . GLY A 1 189 ? -10.086 10.656 30.656 1 61.03 189 GLY A N 1
ATOM 1396 C CA . GLY A 1 189 ? -10.273 11.977 30.062 1 61.03 189 GLY A CA 1
ATOM 1397 C C . GLY A 1 189 ? -10.188 11.969 28.547 1 61.03 189 GLY A C 1
ATOM 1398 O O . GLY A 1 189 ? -10.773 12.82 27.875 1 61.03 189 GLY A O 1
ATOM 1399 N N . ALA A 1 190 ? -9.586 10.914 27.969 1 61.25 190 ALA A N 1
ATOM 1400 C CA . ALA A 1 190 ? -9.383 10.844 26.531 1 61.25 190 ALA A CA 1
ATOM 1401 C C . ALA A 1 190 ? -10.547 10.133 25.844 1 61.25 190 ALA A C 1
ATOM 1403 O O . ALA A 1 190 ? -10.688 10.188 24.625 1 61.25 190 ALA A O 1
ATOM 1404 N N . ALA A 1 191 ? -11.359 9.57 26.703 1 64.5 191 ALA A N 1
ATOM 1405 C CA . ALA A 1 191 ? -12.555 8.906 26.172 1 64.5 191 ALA A CA 1
ATOM 1406 C C . ALA A 1 191 ? -13.508 9.922 25.547 1 64.5 191 ALA A C 1
ATOM 1408 O O . ALA A 1 191 ? -13.531 11.094 25.938 1 64.5 191 ALA A O 1
ATOM 1409 N N . PRO A 1 192 ? -14.172 9.422 24.484 1 67.56 192 PRO A N 1
ATOM 1410 C CA . PRO A 1 192 ? -15.156 10.336 23.906 1 67.56 192 PRO A CA 1
ATOM 1411 C C . PRO A 1 192 ? -16.141 10.883 24.938 1 67.56 192 PRO A C 1
ATOM 1413 O O . PRO A 1 192 ? -16.578 10.148 25.828 1 67.56 192 PRO A O 1
ATOM 1416 N N . ALA A 1 193 ? -16.266 12.211 24.844 1 71.31 193 ALA A N 1
ATOM 1417 C CA . ALA A 1 193 ? -17.266 12.828 25.703 1 71.31 193 ALA A CA 1
ATOM 1418 C C . ALA A 1 193 ? -18.672 12.375 25.312 1 71.31 193 ALA A C 1
ATOM 1420 O O . ALA A 1 193 ? -18.969 12.164 24.141 1 71.31 193 ALA A O 1
ATOM 1421 N N . ASP A 1 194 ? -19.438 12.047 26.359 1 73.88 194 ASP A N 1
ATOM 1422 C CA . ASP A 1 194 ? -20.828 11.68 26.062 1 73.88 194 ASP A CA 1
ATOM 1423 C C . ASP A 1 194 ? -21.625 12.898 25.609 1 73.88 194 ASP A C 1
ATOM 1425 O O . ASP A 1 194 ? -21.156 14.031 25.703 1 73.88 194 ASP A O 1
ATOM 1429 N N . GLY A 1 195 ? -22.781 12.555 25 1 77.38 195 GLY A N 1
ATOM 1430 C CA . GLY A 1 195 ? -23.656 13.609 24.484 1 77.38 195 GLY A CA 1
ATOM 1431 C C . GLY A 1 195 ? -24.016 14.648 25.531 1 77.38 195 GLY A C 1
ATOM 1432 O O . GLY A 1 195 ? -24.094 15.836 25.234 1 77.38 195 GLY A O 1
ATOM 1433 N N . ALA A 1 196 ? -24.203 14.211 26.719 1 78.31 196 ALA A N 1
ATOM 1434 C CA . ALA A 1 196 ? -24.547 15.125 27.797 1 78.31 196 ALA A CA 1
ATOM 1435 C C . ALA A 1 196 ? -23.422 16.125 28.062 1 78.31 196 ALA A C 1
ATOM 1437 O O . ALA A 1 196 ? -23.688 17.312 28.281 1 78.31 196 ALA A O 1
ATOM 1438 N N . ALA A 1 197 ? -22.281 15.617 28.047 1 79.56 197 ALA A N 1
ATOM 1439 C CA . ALA A 1 197 ? -21.125 16.484 28.281 1 79.56 197 ALA A CA 1
ATOM 1440 C C . ALA A 1 197 ? -20.969 17.5 27.156 1 79.56 197 ALA A C 1
ATOM 1442 O O . ALA A 1 197 ? -20.672 18.672 27.406 1 79.56 197 ALA A O 1
ATOM 1443 N N . VAL A 1 198 ? -21.219 17.094 26 1 80.44 198 VAL A N 1
ATOM 1444 C CA . VAL A 1 198 ? -21.109 17.984 24.844 1 80.44 198 VAL A CA 1
ATOM 1445 C C . VAL A 1 198 ? -22.219 19.047 24.891 1 80.44 198 VAL A C 1
ATOM 1447 O O . VAL A 1 198 ? -21.969 20.219 24.609 1 80.44 198 VAL A O 1
ATOM 1450 N N . GLN A 1 199 ? -23.375 18.594 25.297 1 81.19 199 GLN A N 1
ATOM 1451 C CA . GLN A 1 199 ? -24.484 19.547 25.422 1 81.19 199 GLN A CA 1
ATOM 1452 C C . GLN A 1 199 ? -24.203 20.578 26.516 1 81.19 199 GLN A C 1
ATOM 1454 O O . GLN A 1 199 ? -24.484 21.766 26.328 1 81.19 199 GLN A O 1
ATOM 1459 N N . ALA A 1 200 ? -23.656 20.172 27.578 1 85.69 200 ALA A N 1
ATOM 1460 C CA . ALA A 1 200 ? -23.297 21.078 28.656 1 85.69 200 ALA A CA 1
ATOM 1461 C C . ALA A 1 200 ? -22.234 22.094 28.203 1 85.69 200 ALA A C 1
ATOM 1463 O O . ALA A 1 200 ? -22.312 23.266 28.547 1 85.69 200 ALA A O 1
ATOM 1464 N N . LEU A 1 201 ? -21.328 21.562 27.453 1 87.44 201 LEU A N 1
ATOM 1465 C CA . LEU A 1 201 ? -20.328 22.453 26.891 1 87.44 201 LEU A CA 1
ATOM 1466 C C . LEU A 1 201 ? -20.953 23.484 25.984 1 87.44 201 LEU A C 1
ATOM 1468 O O . LEU A 1 201 ? -20.625 24.672 26.047 1 87.44 201 LEU A O 1
ATOM 1472 N N . LEU A 1 202 ? -21.844 22.984 25.172 1 84.75 202 LEU A N 1
ATOM 1473 C CA . LEU A 1 202 ? -22.516 23.875 24.234 1 84.75 202 LEU A CA 1
ATOM 1474 C C . LEU A 1 202 ? -23.266 24.984 24.984 1 84.75 202 LEU A C 1
ATOM 1476 O O . LEU A 1 202 ? -23.219 26.141 24.578 1 84.75 202 LEU A O 1
ATOM 1480 N N . ALA A 1 203 ? -23.859 24.625 25.969 1 88.56 203 ALA A N 1
ATOM 1481 C CA . ALA A 1 203 ? -24.562 25.609 26.812 1 88.56 203 ALA A CA 1
ATOM 1482 C C . ALA A 1 203 ? -23.578 26.594 27.438 1 88.56 203 ALA A C 1
ATOM 1484 O O . ALA A 1 203 ? -23.812 27.797 27.453 1 88.56 203 ALA A O 1
ATOM 1485 N N . HIS A 1 204 ? -22.516 26.094 27.938 1 88.44 204 HIS A N 1
ATOM 1486 C CA . HIS A 1 204 ? -21.484 26.938 28.531 1 88.44 204 HIS A CA 1
ATOM 1487 C C . HIS A 1 204 ? -20.859 27.859 27.484 1 88.44 204 HIS A C 1
ATOM 1489 O O . HIS A 1 204 ? -20.609 29.031 27.766 1 88.44 204 HIS A O 1
ATOM 1495 N N . TRP A 1 205 ? -20.688 27.344 26.375 1 84.94 205 TRP A N 1
ATOM 1496 C CA . TRP A 1 205 ? -20.125 28.078 25.25 1 84.94 205 TRP A CA 1
ATOM 1497 C C . TRP A 1 205 ? -21.031 29.234 24.844 1 84.94 205 TRP A C 1
ATOM 1499 O O . TRP A 1 205 ? -20.547 30.344 24.609 1 84.94 205 TRP A O 1
ATOM 1509 N N . GLU A 1 206 ? -22.25 28.891 24.797 1 85.69 206 GLU A N 1
ATOM 1510 C CA . GLU A 1 206 ? -23.219 29.938 24.5 1 85.69 206 GLU A CA 1
ATOM 1511 C C . GLU A 1 206 ? -23.172 31.062 25.531 1 85.69 206 GLU A C 1
ATOM 1513 O O . GLU A 1 206 ? -23.156 32.25 25.172 1 85.69 206 GLU A O 1
ATOM 1518 N N . GLN A 1 207 ? -23.125 30.75 26.766 1 89.06 207 GLN A N 1
ATOM 1519 C CA . GLN A 1 207 ? -23 31.734 27.828 1 89.06 207 GLN A CA 1
ATOM 1520 C C . GLN A 1 207 ? -21.734 32.562 27.672 1 89.06 207 GLN A C 1
ATOM 1522 O O . GLN A 1 207 ? -21.766 33.781 27.875 1 89.06 207 GLN A O 1
ATOM 1527 N N . ALA A 1 208 ? -20.734 31.891 27.359 1 80.88 208 ALA A N 1
ATOM 1528 C CA . ALA A 1 208 ? -19.438 32.562 27.203 1 80.88 208 ALA A CA 1
ATOM 1529 C C . ALA A 1 208 ? -19.469 33.562 26.031 1 80.88 208 ALA A C 1
ATOM 1531 O O . ALA A 1 208 ? -18.953 34.656 26.125 1 80.88 208 ALA A O 1
ATOM 1532 N N . LEU A 1 209 ? -20.125 33.125 25 1 81.56 209 LEU A N 1
ATOM 1533 C CA . LEU A 1 209 ? -20.234 33.969 23.797 1 81.56 209 LEU A CA 1
ATOM 1534 C C . LEU A 1 209 ? -21.062 35.219 24.078 1 81.56 209 LEU A C 1
ATOM 1536 O O . LEU A 1 209 ? -20.766 36.281 23.594 1 81.56 209 LEU A O 1
ATOM 1540 N N . VAL A 1 210 ? -22 35.031 24.859 1 84.38 210 VAL A N 1
ATOM 1541 C CA . VAL A 1 210 ? -22.828 36.156 25.266 1 84.38 210 VAL A CA 1
ATOM 1542 C C . VAL A 1 210 ? -22.016 37.094 26.172 1 84.38 210 VAL A C 1
ATOM 1544 O O . VAL A 1 210 ? -22.047 38.312 26 1 84.38 210 VAL A O 1
ATOM 1547 N N . ALA A 1 211 ? -21.312 36.469 27.016 1 82.25 211 ALA A N 1
ATOM 1548 C CA . ALA A 1 211 ? -20.562 37.25 28 1 82.25 211 ALA A CA 1
ATOM 1549 C C . ALA A 1 211 ? -19.531 38.156 27.312 1 82.25 211 ALA A C 1
ATOM 1551 O O . ALA A 1 211 ? -19.281 39.25 27.766 1 82.25 211 ALA A O 1
ATOM 1552 N N . VAL A 1 212 ? -19.031 37.688 26.297 1 79.25 212 VAL A N 1
ATOM 1553 C CA . VAL A 1 212 ? -17.984 38.438 25.656 1 79.25 212 VAL A CA 1
ATOM 1554 C C . VAL A 1 212 ? -18.578 39.312 24.531 1 79.25 212 VAL A C 1
ATOM 1556 O O . VAL A 1 212 ? -17.859 39.969 23.812 1 79.25 212 VAL A O 1
ATOM 1559 N N . GLY A 1 213 ? -19.844 39.125 24.328 1 78.81 213 GLY A N 1
ATOM 1560 C CA . GLY A 1 213 ? -20.562 40 23.422 1 78.81 213 GLY A CA 1
ATOM 1561 C C . GLY A 1 213 ? -20.562 39.5 21.984 1 78.81 213 GLY A C 1
ATOM 1562 O O . GLY A 1 213 ? -20.875 40.281 21.062 1 78.81 213 GLY A O 1
ATOM 1563 N N . PHE A 1 214 ? -20.219 38.312 21.797 1 77.75 214 PHE A N 1
ATOM 1564 C CA . PHE A 1 214 ? -20.172 37.75 20.453 1 77.75 214 PHE A CA 1
ATOM 1565 C C . PHE A 1 214 ? -21.547 37.281 20 1 77.75 214 PHE A C 1
ATOM 1567 O O . PHE A 1 214 ? -21.875 37.344 18.812 1 77.75 214 PHE A O 1
ATOM 1574 N N . LEU A 1 215 ? -22.219 36.781 20.906 1 79.94 215 LEU A N 1
ATOM 1575 C CA . LEU A 1 215 ? -23.578 36.312 20.656 1 79.94 215 LEU A CA 1
ATOM 1576 C C . LEU A 1 215 ? -24.609 37.25 21.312 1 79.94 215 LEU A C 1
ATOM 1578 O O . LEU A 1 215 ? -24.516 37.531 22.5 1 79.94 215 LEU A O 1
ATOM 1582 N N . ASP A 1 216 ? -25.375 37.719 20.453 1 80.12 216 ASP A N 1
ATOM 1583 C CA . ASP A 1 216 ? -26.547 38.438 20.953 1 80.12 216 ASP A CA 1
ATOM 1584 C C . ASP A 1 216 ? -27.719 37.5 21.188 1 80.12 216 ASP A C 1
ATOM 1586 O O . ASP A 1 216 ? -28.297 37 20.234 1 80.12 216 ASP A O 1
ATOM 1590 N N . PRO A 1 217 ? -28.016 37.25 22.453 1 80.88 217 PRO A N 1
ATOM 1591 C CA . PRO A 1 217 ? -29.078 36.281 22.75 1 80.88 217 PRO A CA 1
ATOM 1592 C C . PRO A 1 217 ? -30.406 36.656 22.109 1 80.88 217 PRO A C 1
ATOM 1594 O O . PRO A 1 217 ? -31.25 35.781 21.859 1 80.88 217 PRO A O 1
ATOM 1597 N N . ALA A 1 218 ? -30.594 37.844 21.797 1 82.12 218 ALA A N 1
ATOM 1598 C CA . ALA A 1 218 ? -31.828 38.281 21.172 1 82.12 218 ALA A CA 1
ATOM 1599 C C . ALA A 1 218 ? -31.812 38.031 19.672 1 82.12 218 ALA A C 1
ATOM 1601 O O . ALA A 1 218 ? -32.875 37.906 19.047 1 82.12 218 ALA A O 1
ATOM 1602 N N . HIS A 1 219 ? -30.656 37.938 19.172 1 79.5 219 HIS A N 1
ATOM 1603 C CA . HIS A 1 219 ? -30.484 37.688 17.75 1 79.5 219 HIS A CA 1
ATOM 1604 C C . HIS A 1 219 ? -29.391 36.656 17.5 1 79.5 219 HIS A C 1
ATOM 1606 O O . HIS A 1 219 ? -28.328 36.969 16.969 1 79.5 219 HIS A O 1
ATOM 1612 N N . PRO A 1 220 ? -29.516 35.469 17.891 1 71.5 220 PRO A N 1
ATOM 1613 C CA . PRO A 1 220 ? -28.453 34.469 17.859 1 71.5 220 PRO A CA 1
ATOM 1614 C C . PRO A 1 220 ? -28.094 34 16.438 1 71.5 220 PRO A C 1
ATOM 1616 O O . PRO A 1 220 ? -26.969 33.562 16.188 1 71.5 220 PRO A O 1
ATOM 1619 N N . LYS A 1 221 ? -28.797 34.406 15.531 1 67.81 221 LYS A N 1
ATOM 1620 C CA . LYS A 1 221 ? -28.641 33.938 14.164 1 67.81 221 LYS A CA 1
ATOM 1621 C C . LYS A 1 221 ? -28.344 32.438 14.133 1 67.81 221 LYS A C 1
ATOM 1623 O O . LYS A 1 221 ? -28.922 31.656 14.898 1 67.81 221 LYS A O 1
ATOM 1628 N N . LYS A 1 222 ? -27.594 32 13.125 1 75.56 222 LYS A N 1
ATOM 1629 C CA . LYS A 1 222 ? -27.344 30.578 12.969 1 75.56 222 LYS A CA 1
ATOM 1630 C C . LYS A 1 222 ? -26.031 30.172 13.641 1 75.56 222 LYS A C 1
ATOM 1632 O O . LYS A 1 222 ? -25.438 29.156 13.289 1 75.56 222 LYS A O 1
ATOM 1637 N N . LEU A 1 223 ? -25.703 31 14.633 1 73.06 223 LEU A N 1
ATOM 1638 C CA . LEU A 1 223 ? -24.391 30.797 15.219 1 73.06 223 LEU A CA 1
ATOM 1639 C C . LEU A 1 223 ? -24.359 29.531 16.062 1 73.06 223 LEU A C 1
ATOM 1641 O O . LEU A 1 223 ? -23.484 28.672 15.898 1 73.06 223 LEU A O 1
ATOM 1645 N N . MET A 1 224 ? -25.328 29.5 16.922 1 76.88 224 MET A N 1
ATOM 1646 C CA . MET A 1 224 ? -25.281 28.375 17.844 1 76.88 224 MET A CA 1
ATOM 1647 C C . MET A 1 224 ? -25.578 27.062 17.141 1 76.88 224 MET A C 1
ATOM 1649 O O . MET A 1 224 ? -24.891 26.062 17.359 1 76.88 224 MET A O 1
ATOM 1653 N N . PRO A 1 225 ? -26.453 27 16.188 1 72.12 225 PRO A N 1
ATOM 1654 C CA . PRO A 1 225 ? -26.594 25.781 15.398 1 72.12 225 PRO A CA 1
ATOM 1655 C C . PRO A 1 225 ? -25.297 25.391 14.68 1 72.12 225 PRO A C 1
ATOM 1657 O O . PRO A 1 225 ? -24.953 24.203 14.609 1 72.12 225 PRO A O 1
ATOM 1660 N N . ARG A 1 226 ? -24.609 26.297 14.172 1 68.69 226 ARG A N 1
ATOM 1661 C CA . ARG A 1 226 ? -23.344 26.031 13.492 1 68.69 226 ARG A CA 1
ATOM 1662 C C . ARG A 1 226 ? -22.297 25.531 14.469 1 68.69 226 ARG A C 1
ATOM 1664 O O . ARG A 1 226 ? -21.547 24.609 14.156 1 68.69 226 ARG A O 1
ATOM 1671 N N . MET A 1 227 ? -22.25 26.141 15.609 1 74.5 227 MET A N 1
ATOM 1672 C CA . MET A 1 227 ? -21.297 25.719 16.641 1 74.5 227 MET A CA 1
ATOM 1673 C C . MET A 1 227 ? -21.625 24.328 17.156 1 74.5 227 MET A C 1
ATOM 1675 O O . MET A 1 227 ? -20.734 23.531 17.422 1 74.5 227 MET A O 1
ATOM 1679 N N . LYS A 1 228 ? -22.859 24.125 17.281 1 73.88 228 LYS A N 1
ATOM 1680 C CA . LYS A 1 228 ? -23.328 22.812 17.703 1 73.88 228 LYS A CA 1
ATOM 1681 C C . LYS A 1 228 ? -22.891 21.734 16.703 1 73.88 228 LYS A C 1
ATOM 1683 O O . LYS A 1 228 ? -22.375 20.688 17.094 1 73.88 228 LYS A O 1
ATOM 1688 N N . HIS A 1 229 ? -23.094 22.031 15.43 1 65.75 229 HIS A N 1
ATOM 1689 C CA . HIS A 1 229 ? -22.656 21.094 14.398 1 65.75 229 HIS A CA 1
ATOM 1690 C C . HIS A 1 229 ? -21.156 20.859 14.461 1 65.75 229 HIS A C 1
ATOM 1692 O O . HIS A 1 229 ? -20.703 19.719 14.383 1 65.75 229 HIS A O 1
ATOM 1698 N N . LEU A 1 230 ? -20.484 21.906 14.703 1 64.44 230 LEU A N 1
ATOM 1699 C CA . LEU A 1 230 ? -19.031 21.844 14.766 1 64.44 230 LEU A CA 1
ATOM 1700 C C . LEU A 1 230 ? -18.562 20.984 15.938 1 64.44 230 LEU A C 1
ATOM 1702 O O . LEU A 1 230 ? -17.75 20.078 15.766 1 64.44 230 LEU A O 1
ATOM 1706 N N . LEU A 1 231 ? -19.078 21.234 17.094 1 71.81 231 LEU A N 1
ATOM 1707 C CA . LEU A 1 231 ? -18.578 20.578 18.297 1 71.81 231 LEU A CA 1
ATOM 1708 C C . LEU A 1 231 ? -19.094 19.141 18.375 1 71.81 231 LEU A C 1
ATOM 1710 O O . LEU A 1 231 ? -18.422 18.266 18.922 1 71.81 231 LEU A O 1
ATOM 1714 N N . THR A 1 232 ? -20.203 18.891 17.672 1 65.25 232 THR A N 1
ATOM 1715 C CA . THR A 1 232 ? -20.766 17.547 17.688 1 65.25 232 THR A CA 1
ATOM 1716 C C . THR A 1 232 ? -20.016 16.641 16.719 1 65.25 232 THR A C 1
ATOM 1718 O O . THR A 1 232 ? -19.812 15.453 17 1 65.25 232 THR A O 1
ATOM 1721 N N . ARG A 1 233 ? -19.578 17.281 15.703 1 56.91 233 ARG A N 1
ATOM 1722 C CA . ARG A 1 233 ? -18.906 16.453 14.711 1 56.91 233 ARG A CA 1
ATOM 1723 C C . ARG A 1 233 ? -17.438 16.234 15.078 1 56.91 233 ARG A C 1
ATOM 1725 O O . ARG A 1 233 ? -16.781 15.359 14.516 1 56.91 233 ARG A O 1
ATOM 1732 N N . SER A 1 234 ? -16.922 16.969 15.961 1 58.31 234 SER A N 1
ATOM 1733 C CA . SER A 1 234 ? -15.508 16.938 16.328 1 58.31 234 SER A CA 1
ATOM 1734 C C . SER A 1 234 ? -15.188 15.781 17.25 1 58.31 234 SER A C 1
ATOM 1736 O O . SER A 1 234 ? -14.023 15.531 17.578 1 58.31 234 SER A O 1
ATOM 1738 N N . ALA A 1 235 ? -16.062 14.961 17.594 1 61.06 235 ALA A N 1
ATOM 1739 C CA . ALA A 1 235 ? -15.852 13.828 18.484 1 61.06 235 ALA A CA 1
ATOM 1740 C C . ALA A 1 235 ? -14.938 14.203 19.641 1 61.06 235 ALA A C 1
ATOM 1742 O O . ALA A 1 235 ? -13.891 13.57 19.844 1 61.06 235 ALA A O 1
ATOM 1743 N N . LEU A 1 236 ? -15.359 15.203 20.406 1 67.75 236 LEU A N 1
ATOM 1744 C CA . LEU A 1 236 ? -14.555 15.773 21.484 1 67.75 236 LEU A CA 1
ATOM 1745 C C . LEU A 1 236 ? -14.312 14.742 22.578 1 67.75 236 LEU A C 1
ATOM 1747 O O . LEU A 1 236 ? -15.211 13.969 22.922 1 67.75 236 LEU A O 1
ATOM 1751 N N . SER A 1 237 ? -13.141 14.703 23.094 1 69.31 237 SER A N 1
ATOM 1752 C CA . SER A 1 237 ? -12.836 13.922 24.297 1 69.31 237 SER A CA 1
ATOM 1753 C C . SER A 1 237 ? -13.297 14.633 25.562 1 69.31 237 SER A C 1
ATOM 1755 O O . SER A 1 237 ? -13.641 15.82 25.516 1 69.31 237 SER A O 1
ATOM 1757 N N . ARG A 1 238 ? -13.383 13.883 26.688 1 75.12 238 ARG A N 1
ATOM 1758 C CA . ARG A 1 238 ? -13.742 14.461 27.969 1 75.12 238 ARG A CA 1
ATOM 1759 C C . ARG A 1 238 ? -12.766 15.57 28.359 1 75.12 238 ARG A C 1
ATOM 1761 O O . ARG A 1 238 ? -13.172 16.625 28.859 1 75.12 238 ARG A O 1
ATOM 1768 N N . ASP A 1 239 ? -11.547 15.297 28.047 1 72.62 239 ASP A N 1
ATOM 1769 C CA . ASP A 1 239 ? -10.539 16.297 28.359 1 72.62 239 ASP A CA 1
ATOM 1770 C C . ASP A 1 239 ? -10.75 17.562 27.531 1 72.62 239 ASP A C 1
ATOM 1772 O O . ASP A 1 239 ? -10.594 18.672 28.047 1 72.62 239 ASP A O 1
ATOM 1776 N N . GLU A 1 240 ? -11.141 17.375 26.344 1 72.38 240 GLU A N 1
ATOM 1777 C CA . GLU A 1 240 ? -11.383 18.516 25.453 1 72.38 240 GLU A CA 1
ATOM 1778 C C . GLU A 1 240 ? -12.609 19.297 25.906 1 72.38 240 GLU A C 1
ATOM 1780 O O . GLU A 1 240 ? -12.602 20.531 25.891 1 72.38 240 GLU A O 1
ATOM 1785 N N . VAL A 1 241 ? -13.531 18.594 26.328 1 81.75 241 VAL A N 1
ATOM 1786 C CA . VAL A 1 241 ? -14.719 19.266 26.859 1 81.75 241 VAL A CA 1
ATOM 1787 C C . VAL A 1 241 ? -14.344 20.078 28.078 1 81.75 241 VAL A C 1
ATOM 1789 O O . VAL A 1 241 ? -14.719 21.25 28.188 1 81.75 241 VAL A O 1
ATOM 1792 N N . ASP A 1 242 ? -13.555 19.531 28.938 1 81.06 242 ASP A N 1
ATOM 1793 C CA . ASP A 1 242 ? -13.141 20.234 30.156 1 81.06 242 ASP A CA 1
ATOM 1794 C C . ASP A 1 242 ? -12.305 21.469 29.828 1 81.06 242 ASP A C 1
ATOM 1796 O O . ASP A 1 242 ? -12.469 22.516 30.438 1 81.06 242 ASP A O 1
ATOM 1800 N N . MET A 1 243 ? -11.555 21.312 28.922 1 78.38 243 MET A N 1
ATOM 1801 C CA . MET A 1 243 ? -10.695 22.422 28.5 1 78.38 243 MET A CA 1
ATOM 1802 C C . MET A 1 243 ? -11.531 23.578 27.953 1 78.38 243 MET A C 1
ATOM 1804 O O . MET A 1 243 ? -11.328 24.734 28.328 1 78.38 243 MET A O 1
ATOM 1808 N N . LEU A 1 244 ? -12.43 23.219 27.078 1 80.75 244 LEU A N 1
ATOM 1809 C CA . LEU A 1 244 ? -13.281 24.25 26.484 1 80.75 244 LEU A CA 1
ATOM 1810 C C . LEU A 1 244 ? -14.156 24.906 27.547 1 80.75 244 LEU A C 1
ATOM 1812 O O . LEU A 1 244 ? -14.414 26.109 27.484 1 80.75 244 LEU A O 1
ATOM 1816 N N . ARG A 1 245 ? -14.578 24.125 28.438 1 86 245 ARG A N 1
ATOM 1817 C CA . ARG A 1 245 ? -15.344 24.672 29.547 1 86 245 ARG A CA 1
ATOM 1818 C C . ARG A 1 245 ? -14.5 25.641 30.359 1 86 245 ARG A C 1
ATOM 1820 O O . ARG A 1 245 ? -15.008 26.656 30.844 1 86 245 ARG A O 1
ATOM 1827 N N . GLY A 1 246 ? -13.281 25.375 30.562 1 79.88 246 GLY A N 1
ATOM 1828 C CA . GLY A 1 246 ? -12.375 26.312 31.188 1 79.88 246 GLY A CA 1
ATOM 1829 C C . GLY A 1 246 ? -12.273 27.641 30.453 1 79.88 246 GLY A C 1
ATOM 1830 O O . GLY A 1 246 ? -12.273 28.703 31.078 1 79.88 246 GLY A O 1
ATOM 1831 N N . VAL A 1 247 ? -12.258 27.625 29.25 1 76.69 247 VAL A N 1
ATOM 1832 C CA . VAL A 1 247 ? -12.234 28.828 28.422 1 76.69 247 VAL A CA 1
ATOM 1833 C C . VAL A 1 247 ? -13.516 29.641 28.641 1 76.69 247 VAL A C 1
ATOM 1835 O O . VAL A 1 247 ? -13.461 30.859 28.797 1 76.69 247 VAL A O 1
ATOM 1838 N N . CYS A 1 248 ? -14.562 28.844 28.547 1 82.75 248 CYS A N 1
ATOM 1839 C CA . CYS A 1 248 ? -15.852 29.5 28.781 1 82.75 248 CYS A CA 1
ATOM 1840 C C . CYS A 1 248 ? -15.859 30.234 30.109 1 82.75 248 CYS A C 1
ATOM 1842 O O . CYS A 1 248 ? -16.297 31.375 30.188 1 82.75 248 CYS A O 1
ATOM 1844 N N . THR A 1 249 ? -15.305 29.578 31.078 1 84.25 249 THR A N 1
ATOM 1845 C CA . THR A 1 249 ? -15.258 30.188 32.406 1 84.25 249 THR A CA 1
ATOM 1846 C C . THR A 1 249 ? -14.422 31.469 32.375 1 84.25 249 THR A C 1
ATOM 1848 O O . THR A 1 249 ? -14.828 32.469 32.938 1 84.25 249 THR A O 1
ATOM 1851 N N . ALA A 1 250 ? -13.422 31.422 31.672 1 77.38 250 ALA A N 1
ATOM 1852 C CA . ALA A 1 250 ? -12.539 32.594 31.594 1 77.38 250 ALA A CA 1
ATOM 1853 C C . ALA A 1 250 ? -13.195 33.719 30.812 1 77.38 250 ALA A C 1
ATOM 1855 O O . ALA A 1 250 ? -12.992 34.906 31.125 1 77.38 250 ALA A O 1
ATOM 1856 N N . MET A 1 251 ? -13.906 33.344 29.844 1 77.56 251 MET A N 1
ATOM 1857 C CA . MET A 1 251 ? -14.617 34.344 29.031 1 77.56 251 MET A CA 1
ATOM 1858 C C . MET A 1 251 ? -15.695 35.031 29.859 1 77.56 251 MET A C 1
ATOM 1860 O O . MET A 1 251 ? -15.898 36.25 29.734 1 77.56 251 MET A O 1
ATOM 1864 N N . ILE A 1 252 ? -16.406 34.312 30.578 1 81.25 252 ILE A N 1
ATOM 1865 C CA . ILE A 1 252 ? -17.531 34.812 31.359 1 81.25 252 ILE A CA 1
ATOM 1866 C C . ILE A 1 252 ? -17.016 35.625 32.531 1 81.25 252 ILE A C 1
ATOM 1868 O O . ILE A 1 252 ? -17.547 36.688 32.844 1 81.25 252 ILE A O 1
ATOM 1872 N N . ALA A 1 253 ? -15.992 35.031 33.219 1 75.69 253 ALA A N 1
ATOM 1873 C CA . ALA A 1 253 ? -15.406 35.75 34.375 1 75.69 253 ALA A CA 1
ATOM 1874 C C . ALA A 1 253 ? -13.938 36.062 34.094 1 75.69 253 ALA A C 1
ATOM 1876 O O . ALA A 1 253 ? -13.055 35.344 34.562 1 75.69 253 ALA A O 1
ATOM 1877 N N . PRO A 1 254 ? -13.742 36.938 33.156 1 56.62 254 PRO A N 1
ATOM 1878 C CA . PRO A 1 254 ? -12.344 37.25 32.875 1 56.62 254 PRO A CA 1
ATOM 1879 C C . PRO A 1 254 ? -11.562 37.656 34.125 1 56.62 254 PRO A C 1
ATOM 1881 O O . PRO A 1 254 ? -12.102 38.312 35.031 1 56.62 254 PRO A O 1
ATOM 1884 N N . ASN A 1 255 ? -10.906 36.75 34.75 1 48.84 255 ASN A N 1
ATOM 1885 C CA . ASN A 1 255 ? -10.094 37.125 35.906 1 48.84 255 ASN A CA 1
ATOM 1886 C C . ASN A 1 255 ? -9.461 38.5 35.688 1 48.84 255 ASN A C 1
ATOM 1888 O O . ASN A 1 255 ? -8.812 38.75 34.656 1 48.84 255 ASN A O 1
ATOM 1892 N N . ARG A 1 256 ? -10.086 39.594 36.188 1 47.22 256 ARG A N 1
ATOM 1893 C CA . ARG A 1 256 ? -9.398 40.875 36.406 1 47.22 256 ARG A CA 1
ATOM 1894 C C . ARG A 1 256 ? -7.926 40.656 36.719 1 47.22 256 ARG A C 1
ATOM 1896 O O . ARG A 1 256 ? -7.582 39.719 37.438 1 47.22 256 ARG A O 1
ATOM 1903 N N . PRO A 1 257 ? -7.012 41.094 35.812 1 43.84 257 PRO A N 1
ATOM 1904 C CA . PRO A 1 257 ? -5.629 41.125 36.312 1 43.84 257 PRO A CA 1
ATOM 1905 C C . PRO A 1 257 ? -5.547 41.312 37.812 1 43.84 257 PRO A C 1
ATOM 1907 O O . PRO A 1 257 ? -6.367 42 38.406 1 43.84 257 PRO A O 1
ATOM 1910 N N . LYS A 1 258 ? -5.027 40.312 38.625 1 35.56 258 LYS A N 1
ATOM 1911 C CA . LYS A 1 258 ? -4.52 40.938 39.844 1 35.56 258 LYS A CA 1
ATOM 1912 C C . LYS A 1 258 ? -3.742 42.188 39.562 1 35.56 258 LYS A C 1
ATOM 1914 O O . LYS A 1 258 ? -2.934 42.25 38.625 1 35.56 258 LYS A O 1
ATOM 1919 N N . MET B 1 1 ? -13.094 10.773 -13.016 1 41.31 1 MET B N 1
ATOM 1920 C CA . MET B 1 1 ? -12.117 9.977 -12.289 1 41.31 1 MET B CA 1
ATOM 1921 C C . MET B 1 1 ? -10.914 10.82 -11.883 1 41.31 1 MET B C 1
ATOM 1923 O O . MET B 1 1 ? -10.398 10.688 -10.773 1 41.31 1 MET B O 1
ATOM 1927 N N . THR B 1 2 ? -10.547 11.82 -13.008 1 58.53 2 THR B N 1
ATOM 1928 C CA . THR B 1 2 ? -9.344 12.641 -13.086 1 58.53 2 THR B CA 1
ATOM 1929 C C . THR B 1 2 ? -9.398 13.789 -12.078 1 58.53 2 THR B C 1
ATOM 1931 O O . THR B 1 2 ? -8.375 14.18 -11.516 1 58.53 2 THR B O 1
ATOM 1934 N N . GLN B 1 3 ? -10.695 14 -11.57 1 80.81 3 GLN B N 1
ATOM 1935 C CA . GLN B 1 3 ? -10.734 15.297 -10.906 1 80.81 3 GLN B CA 1
ATOM 1936 C C . GLN B 1 3 ? -10.25 15.188 -9.461 1 80.81 3 GLN B C 1
ATOM 1938 O O . GLN B 1 3 ? -9.461 16.016 -9 1 80.81 3 GLN B O 1
ATOM 1943 N N . ALA B 1 4 ? -10.57 14.039 -8.828 1 90.44 4 ALA B N 1
ATOM 1944 C CA . ALA B 1 4 ? -10.18 13.906 -7.43 1 90.44 4 ALA B CA 1
ATOM 1945 C C . ALA B 1 4 ? -8.68 13.68 -7.297 1 90.44 4 ALA B C 1
ATOM 1947 O O . ALA B 1 4 ? -8.047 14.172 -6.363 1 90.44 4 ALA B O 1
ATOM 1948 N N . PHE B 1 5 ? -8.086 13.031 -8.266 1 94.38 5 PHE B N 1
ATOM 1949 C CA . PHE B 1 5 ? -6.664 12.711 -8.227 1 94.38 5 PHE B CA 1
ATOM 1950 C C . PHE B 1 5 ? -5.816 13.977 -8.305 1 94.38 5 PHE B C 1
ATOM 1952 O O . PHE B 1 5 ? -4.719 14.031 -7.746 1 94.38 5 PHE B O 1
ATOM 1959 N N . SER B 1 6 ? -6.395 14.984 -8.938 1 94.69 6 SER B N 1
ATOM 1960 C CA . SER B 1 6 ? -5.652 16.219 -9.133 1 94.69 6 SER B CA 1
ATOM 1961 C C . SER B 1 6 ? -5.746 17.125 -7.898 1 94.69 6 SER B C 1
ATOM 1963 O O . SER B 1 6 ? -5.047 18.141 -7.809 1 94.69 6 SER B O 1
ATOM 1965 N N . ARG B 1 7 ? -6.543 16.719 -6.945 1 95.62 7 ARG B N 1
ATOM 1966 C CA . ARG B 1 7 ? -6.77 17.531 -5.754 1 95.62 7 ARG B CA 1
ATOM 1967 C C . ARG B 1 7 ? -6.051 16.938 -4.547 1 95.62 7 ARG B C 1
ATOM 1969 O O . ARG B 1 7 ? -6.359 17.297 -3.404 1 95.62 7 ARG B O 1
ATOM 1976 N N . VAL B 1 8 ? -5.105 16.031 -4.805 1 97.56 8 VAL B N 1
ATOM 1977 C CA . VAL B 1 8 ? -4.273 15.445 -3.76 1 97.56 8 VAL B CA 1
ATOM 1978 C C . VAL B 1 8 ? -2.82 15.875 -3.953 1 97.56 8 VAL B C 1
ATOM 1980 O O . VAL B 1 8 ? -2.264 15.727 -5.043 1 97.56 8 VAL B O 1
ATOM 1983 N N . ARG B 1 9 ? -2.24 16.391 -2.838 1 97.62 9 ARG B N 1
ATOM 1984 C CA . ARG B 1 9 ? -0.847 16.828 -2.846 1 97.62 9 ARG B CA 1
ATOM 1985 C C . ARG B 1 9 ? 0.005 15.953 -1.932 1 97.62 9 ARG B C 1
ATOM 1987 O O . ARG B 1 9 ? -0.444 15.547 -0.857 1 97.62 9 ARG B O 1
ATOM 1994 N N . PHE B 1 10 ? 1.158 15.672 -2.443 1 98.69 10 PHE B N 1
ATOM 1995 C CA . PHE B 1 10 ? 2.158 14.992 -1.63 1 98.69 10 PHE B CA 1
ATOM 1996 C C . PHE B 1 10 ? 3.311 15.922 -1.288 1 98.69 10 PHE B C 1
ATOM 1998 O O . PHE B 1 10 ? 4.016 16.406 -2.18 1 98.69 10 PHE B O 1
ATOM 2005 N N . ILE B 1 11 ? 3.494 16.156 0.032 1 98.56 11 ILE B N 1
ATOM 2006 C CA . ILE B 1 11 ? 4.414 17.203 0.472 1 98.56 11 ILE B CA 1
ATOM 2007 C C . ILE B 1 11 ? 5.598 16.562 1.201 1 98.56 11 ILE B C 1
ATOM 2009 O O . ILE B 1 11 ? 5.418 15.875 2.205 1 98.56 11 ILE B O 1
ATOM 2013 N N . MET B 1 12 ? 6.773 16.75 0.699 1 98.31 12 MET B N 1
ATOM 2014 C CA . MET B 1 12 ? 8.008 16.359 1.365 1 98.31 12 MET B CA 1
ATOM 2015 C C . MET B 1 12 ? 8.672 17.547 2.051 1 98.31 12 MET B C 1
ATOM 2017 O O . MET B 1 12 ? 9.055 18.516 1.39 1 98.31 12 MET B O 1
ATOM 2021 N N . THR B 1 13 ? 8.836 17.453 3.371 1 97.62 13 THR B N 1
ATOM 2022 C CA . THR B 1 13 ? 9.43 18.547 4.129 1 97.62 13 THR B CA 1
ATOM 2023 C C . THR B 1 13 ? 10.922 18.312 4.332 1 97.62 13 THR B C 1
ATOM 2025 O O . THR B 1 13 ? 11.328 17.297 4.879 1 97.62 13 THR B O 1
ATOM 2028 N N . GLN B 1 14 ? 11.727 19.219 3.828 1 97.38 14 GLN B N 1
ATOM 2029 C CA . GLN B 1 14 ? 13.18 19.25 3.957 1 97.38 14 GLN B CA 1
ATOM 2030 C C . GLN B 1 14 ? 13.805 17.953 3.455 1 97.38 14 GLN B C 1
ATOM 2032 O O . GLN B 1 14 ? 14.609 17.328 4.156 1 97.38 14 GLN B O 1
ATOM 2037 N N . PRO B 1 15 ? 13.414 17.578 2.25 1 97.25 15 PRO B N 1
ATOM 2038 C CA . PRO B 1 15 ? 14.078 16.391 1.711 1 97.25 15 PRO B CA 1
ATOM 2039 C C . PRO B 1 15 ? 15.586 16.578 1.542 1 97.25 15 PRO B C 1
ATOM 2041 O O . PRO B 1 15 ? 16.031 17.625 1.081 1 97.25 15 PRO B O 1
ATOM 2044 N N . SER B 1 16 ? 16.359 15.594 1.895 1 96.44 16 SER B N 1
ATOM 2045 C CA . SER B 1 16 ? 17.812 15.727 1.928 1 96.44 16 SER B CA 1
ATOM 2046 C C . SER B 1 16 ? 18.469 15.023 0.735 1 96.44 16 SER B C 1
ATOM 2048 O O . SER B 1 16 ? 19.531 15.422 0.283 1 96.44 16 SER B O 1
ATOM 2050 N N . HIS B 1 17 ? 17.875 13.977 0.174 1 95.44 17 HIS B N 1
ATOM 2051 C CA . HIS B 1 17 ? 18.469 13.18 -0.889 1 95.44 17 HIS B CA 1
ATOM 2052 C C . HIS B 1 17 ? 17.672 13.305 -2.186 1 95.44 17 HIS B C 1
ATOM 2054 O O . HIS B 1 17 ? 16.516 12.898 -2.244 1 95.44 17 HIS B O 1
ATOM 2060 N N . PRO B 1 18 ? 18.344 13.742 -3.221 1 97.12 18 PRO B N 1
ATOM 2061 C CA . PRO B 1 18 ? 17.641 13.906 -4.496 1 97.12 18 PRO B CA 1
ATOM 2062 C C . PRO B 1 18 ? 17.016 12.609 -5 1 97.12 18 PRO B C 1
ATOM 2064 O O . PRO B 1 18 ? 15.93 12.633 -5.594 1 97.12 18 PRO B O 1
ATOM 2067 N N . GLY B 1 19 ? 17.672 11.531 -4.766 1 95.5 19 GLY B N 1
ATOM 2068 C CA . GLY B 1 19 ? 17.141 10.242 -5.184 1 95.5 19 GLY B CA 1
ATOM 2069 C C . GLY B 1 19 ? 15.758 9.953 -4.605 1 95.5 19 GLY B C 1
ATOM 2070 O O . GLY B 1 19 ? 14.891 9.422 -5.297 1 95.5 19 GLY B O 1
ATOM 2071 N N . ASN B 1 20 ? 15.562 10.336 -3.387 1 95.38 20 ASN B N 1
ATOM 2072 C CA . ASN B 1 20 ? 14.273 10.133 -2.732 1 95.38 20 ASN B CA 1
ATOM 2073 C C . ASN B 1 20 ? 13.172 10.969 -3.379 1 95.38 20 ASN B C 1
ATOM 2075 O O . ASN B 1 20 ? 12.031 10.531 -3.482 1 95.38 20 ASN B O 1
ATOM 2079 N N . VAL B 1 21 ? 13.523 12.133 -3.807 1 97.81 21 VAL B N 1
ATOM 2080 C CA . VAL B 1 21 ? 12.562 13.016 -4.461 1 97.81 21 VAL B CA 1
ATOM 2081 C C . VAL B 1 21 ? 12.156 12.43 -5.812 1 97.81 21 VAL B C 1
ATOM 2083 O O . VAL B 1 21 ? 10.977 12.422 -6.16 1 97.81 21 VAL B O 1
ATOM 2086 N N . GLY B 1 22 ? 13.172 11.969 -6.535 1 97.62 22 GLY B N 1
ATOM 2087 C CA . GLY B 1 22 ? 12.875 11.289 -7.789 1 97.62 22 GLY B CA 1
ATOM 2088 C C . GLY B 1 22 ? 11.992 10.07 -7.609 1 97.62 22 GLY B C 1
ATOM 2089 O O . GLY B 1 22 ? 11.008 9.898 -8.328 1 97.62 22 GLY B O 1
ATOM 2090 N N . SER B 1 23 ? 12.328 9.234 -6.625 1 95.56 23 SER B N 1
ATOM 2091 C CA . SER B 1 23 ? 11.562 8.031 -6.328 1 95.56 23 SER B CA 1
ATOM 2092 C C . SER B 1 23 ? 10.141 8.375 -5.898 1 95.56 23 SER B C 1
ATOM 2094 O O . SER B 1 23 ? 9.195 7.652 -6.223 1 95.56 23 SER B O 1
ATOM 2096 N N . ALA B 1 24 ? 9.992 9.445 -5.184 1 97.12 24 ALA B N 1
ATOM 2097 C CA . ALA B 1 24 ? 8.672 9.906 -4.754 1 97.12 24 ALA B CA 1
ATOM 2098 C C . ALA B 1 24 ? 7.809 10.289 -5.949 1 97.12 24 ALA B C 1
ATOM 2100 O O . ALA B 1 24 ? 6.629 9.938 -6.012 1 97.12 24 ALA B O 1
ATOM 2101 N N . ALA B 1 25 ? 8.406 10.992 -6.895 1 98.06 25 ALA B N 1
ATOM 2102 C CA . ALA B 1 25 ? 7.695 11.383 -8.109 1 98.06 25 ALA B CA 1
ATOM 2103 C C . ALA B 1 25 ? 7.172 10.148 -8.852 1 98.06 25 ALA B C 1
ATOM 2105 O O . ALA B 1 25 ? 6.004 10.109 -9.25 1 98.06 25 ALA B O 1
ATOM 2106 N N . ARG B 1 26 ? 7.992 9.203 -8.945 1 96.38 26 ARG B N 1
ATOM 2107 C CA . ARG B 1 26 ? 7.605 7.973 -9.625 1 96.38 26 ARG B CA 1
ATOM 2108 C C . ARG B 1 26 ? 6.512 7.242 -8.852 1 96.38 26 ARG B C 1
ATOM 2110 O O . ARG B 1 26 ? 5.555 6.742 -9.438 1 96.38 26 ARG B O 1
ATOM 2117 N N . ALA B 1 27 ? 6.66 7.195 -7.547 1 96.38 27 ALA B N 1
ATOM 2118 C CA . ALA B 1 27 ? 5.711 6.496 -6.684 1 96.38 27 ALA B CA 1
ATOM 2119 C C . ALA B 1 27 ? 4.305 7.066 -6.828 1 96.38 27 ALA B C 1
ATOM 2121 O O . ALA B 1 27 ? 3.336 6.316 -6.977 1 96.38 27 ALA B O 1
ATOM 2122 N N . ILE B 1 28 ? 4.188 8.383 -6.855 1 97.31 28 ILE B N 1
ATOM 2123 C CA . ILE B 1 28 ? 2.844 8.953 -6.863 1 97.31 28 ILE B CA 1
ATOM 2124 C C . ILE B 1 28 ? 2.273 8.906 -8.281 1 97.31 28 ILE B C 1
ATOM 2126 O O . ILE B 1 28 ? 1.066 8.742 -8.461 1 97.31 28 ILE B O 1
ATOM 2130 N N . LYS B 1 29 ? 3.127 8.969 -9.305 1 97.25 29 LYS B N 1
ATOM 2131 C CA . LYS B 1 29 ? 2.637 8.891 -10.68 1 97.25 29 LYS B CA 1
ATOM 2132 C C . LYS B 1 29 ? 2.074 7.5 -10.977 1 97.25 29 LYS B C 1
ATOM 2134 O O . LYS B 1 29 ? 1.037 7.375 -11.633 1 97.25 29 LYS B O 1
ATOM 2139 N N . THR B 1 30 ? 2.754 6.492 -10.539 1 95.81 30 THR B N 1
ATOM 2140 C CA . THR B 1 30 ? 2.312 5.125 -10.781 1 95.81 30 THR B CA 1
ATOM 2141 C C . THR B 1 30 ? 0.937 4.883 -10.164 1 95.81 30 THR B C 1
ATOM 2143 O O . THR B 1 30 ? 0.211 3.98 -10.586 1 95.81 30 THR B O 1
ATOM 2146 N N . MET B 1 31 ? 0.606 5.719 -9.219 1 96.62 31 MET B N 1
ATOM 2147 C CA . MET B 1 31 ? -0.695 5.586 -8.57 1 96.62 31 MET B CA 1
ATOM 2148 C C . MET B 1 31 ? -1.687 6.602 -9.125 1 96.62 31 MET B C 1
ATOM 2150 O O . MET B 1 31 ? -2.805 6.727 -8.617 1 96.62 31 MET B O 1
ATOM 2154 N N . GLY B 1 32 ? -1.258 7.422 -10.086 1 96.19 32 GLY B N 1
ATOM 2155 C CA . GLY B 1 32 ? -2.189 8.273 -10.797 1 96.19 32 GLY B CA 1
ATOM 2156 C C . GLY B 1 32 ? -2.193 9.711 -10.297 1 96.19 32 GLY B C 1
ATOM 2157 O O . GLY B 1 32 ? -3.031 10.516 -10.711 1 96.19 32 GLY B O 1
ATOM 2158 N N . PHE B 1 33 ? -1.264 10.016 -9.43 1 97.56 33 PHE B N 1
ATOM 2159 C CA . PHE B 1 33 ? -1.182 11.367 -8.891 1 97.56 33 PHE B CA 1
ATOM 2160 C C . PHE B 1 33 ? -0.064 12.156 -9.562 1 97.56 33 PHE B C 1
ATOM 2162 O O . PHE B 1 33 ? 0.793 11.578 -10.234 1 97.56 33 PHE B O 1
ATOM 2169 N N . GLY B 1 34 ? -0.114 13.5 -9.352 1 97.19 34 GLY B N 1
ATOM 2170 C CA . GLY B 1 34 ? 0.877 14.281 -10.078 1 97.19 34 GLY B CA 1
ATOM 2171 C C . GLY B 1 34 ? 1.364 15.492 -9.312 1 97.19 34 GLY B C 1
ATOM 2172 O O . GLY B 1 34 ? 2.242 16.219 -9.781 1 97.19 34 GLY B O 1
ATOM 2173 N N . GLU B 1 35 ? 0.868 15.727 -8.172 1 97.56 35 GLU B N 1
ATOM 2174 C CA . GLU B 1 35 ? 1.209 16.953 -7.445 1 97.56 35 GLU B CA 1
ATOM 2175 C C . GLU B 1 35 ? 2.191 16.656 -6.312 1 97.56 35 GLU B C 1
ATOM 2177 O O . GLU B 1 35 ? 1.782 16.328 -5.199 1 97.56 35 GLU B O 1
ATOM 2182 N N . LEU B 1 36 ? 3.436 16.859 -6.617 1 98.56 36 LEU B N 1
ATOM 2183 C CA . LEU B 1 36 ? 4.516 16.781 -5.637 1 98.56 36 LEU B CA 1
ATOM 2184 C C . LEU B 1 36 ? 4.93 18.172 -5.18 1 98.56 36 LEU B C 1
ATOM 2186 O O . LEU B 1 36 ? 5.066 19.078 -5.996 1 98.56 36 LEU B O 1
ATOM 2190 N N . VAL B 1 37 ? 5.074 18.375 -3.906 1 98.5 37 VAL B N 1
ATOM 2191 C CA . VAL B 1 37 ? 5.473 19.656 -3.334 1 98.5 37 VAL B CA 1
ATOM 2192 C C . VAL B 1 37 ? 6.672 19.453 -2.412 1 98.5 37 VAL B C 1
ATOM 2194 O O . VAL B 1 37 ? 6.695 18.531 -1.603 1 98.5 37 VAL B O 1
ATOM 2197 N N . LEU B 1 38 ? 7.691 20.297 -2.574 1 98.56 38 LEU B N 1
ATOM 2198 C CA . LEU B 1 38 ? 8.867 20.281 -1.714 1 98.56 38 LEU B CA 1
ATOM 2199 C C . LEU B 1 38 ? 8.906 21.516 -0.824 1 98.56 38 LEU B C 1
ATOM 2201 O O . LEU B 1 38 ? 8.688 22.625 -1.299 1 98.56 38 LEU B O 1
ATOM 2205 N N . VAL B 1 39 ? 9.148 21.266 0.427 1 98.25 39 VAL B N 1
ATOM 2206 C CA . VAL B 1 39 ? 9.297 22.375 1.368 1 98.25 39 VAL B CA 1
ATOM 2207 C C . VAL B 1 39 ? 10.75 22.469 1.827 1 98.25 39 VAL B C 1
ATOM 2209 O O . VAL B 1 39 ? 11.281 21.531 2.416 1 98.25 39 VAL B O 1
ATOM 2212 N N . ALA B 1 40 ? 11.383 23.531 1.556 1 97.88 40 ALA B N 1
ATOM 2213 C CA . ALA B 1 40 ? 12.75 23.844 1.977 1 97.88 40 ALA B CA 1
ATOM 2214 C C . ALA B 1 40 ? 13.688 22.672 1.695 1 97.88 40 ALA B C 1
ATOM 2216 O O . ALA B 1 40 ? 14.414 22.219 2.588 1 97.88 40 ALA B O 1
ATOM 2217 N N . PRO B 1 41 ? 13.773 22.219 0.448 1 97.94 41 PRO B N 1
ATOM 2218 C CA . PRO B 1 41 ? 14.703 21.141 0.135 1 97.94 41 PRO B CA 1
ATOM 2219 C C . PRO B 1 41 ? 16.156 21.5 0.426 1 97.94 41 PRO B C 1
ATOM 2221 O O . PRO B 1 41 ? 16.531 22.672 0.356 1 97.94 41 PRO B O 1
ATOM 2224 N N . ARG B 1 42 ? 16.938 20.516 0.772 1 96.38 42 ARG B N 1
ATOM 2225 C CA . ARG B 1 42 ? 18.328 20.719 1.135 1 96.38 42 ARG B CA 1
ATOM 2226 C C . ARG B 1 42 ? 19.078 21.453 0.027 1 96.38 42 ARG B C 1
ATOM 2228 O O . ARG B 1 42 ? 19.953 22.281 0.301 1 96.38 42 ARG B O 1
ATOM 2235 N N . PHE B 1 43 ? 18.719 21.141 -1.244 1 96.19 43 PHE B N 1
ATOM 2236 C CA . PHE B 1 43 ? 19.359 21.766 -2.398 1 96.19 43 PHE B CA 1
ATOM 2237 C C . PHE B 1 43 ? 18.328 22.516 -3.238 1 96.19 43 PHE B C 1
ATOM 2239 O O . PHE B 1 43 ? 17.234 22 -3.498 1 96.19 43 PHE B O 1
ATOM 2246 N N . PRO B 1 44 ? 18.703 23.703 -3.725 1 93.44 44 PRO B N 1
ATOM 2247 C CA . PRO B 1 44 ? 17.766 24.469 -4.562 1 93.44 44 PRO B CA 1
ATOM 2248 C C . PRO B 1 44 ? 17.438 23.75 -5.875 1 93.44 44 PRO B C 1
ATOM 2250 O O . PRO B 1 44 ? 16.344 23.922 -6.418 1 93.44 44 PRO B O 1
ATOM 2253 N N . ASP B 1 45 ? 18.375 22.984 -6.32 1 96.25 45 ASP B N 1
ATOM 2254 C CA . ASP B 1 45 ? 18.172 22.297 -7.598 1 96.25 45 ASP B CA 1
ATOM 2255 C C . ASP B 1 45 ? 17.859 20.828 -7.387 1 96.25 45 ASP B C 1
ATOM 2257 O O . ASP B 1 45 ? 18.266 19.969 -8.188 1 96.25 45 ASP B O 1
ATOM 2261 N N . MET B 1 46 ? 17.156 20.516 -6.32 1 96.06 46 MET B N 1
ATOM 2262 C CA . MET B 1 46 ? 16.859 19.141 -5.898 1 96.06 46 MET B CA 1
ATOM 2263 C C . MET B 1 46 ? 16.266 18.344 -7.047 1 96.06 46 MET B C 1
ATOM 2265 O O . MET B 1 46 ? 16.688 17.203 -7.297 1 96.06 46 MET B O 1
ATOM 2269 N N . THR B 1 47 ? 15.359 18.875 -7.855 1 96.81 47 THR B N 1
ATOM 2270 C CA . THR B 1 47 ? 14.602 18.141 -8.867 1 96.81 47 THR B CA 1
ATOM 2271 C C . THR B 1 47 ? 15.422 17.953 -10.141 1 96.81 47 THR B C 1
ATOM 2273 O O . THR B 1 47 ? 15.094 17.109 -10.977 1 96.81 47 THR B O 1
ATOM 2276 N N . ALA B 1 48 ? 16.5 18.719 -10.273 1 96.5 48 ALA B N 1
ATOM 2277 C CA . ALA B 1 48 ? 17.312 18.672 -11.484 1 96.5 48 ALA B CA 1
ATOM 2278 C C . ALA B 1 48 ? 18.547 17.781 -11.273 1 96.5 48 ALA B C 1
ATOM 2280 O O . ALA B 1 48 ? 19.266 17.484 -12.227 1 96.5 48 ALA B O 1
ATOM 2281 N N . GLN B 1 49 ? 18.781 17.406 -10.07 1 97.31 49 GLN B N 1
ATOM 2282 C CA . GLN B 1 49 ? 19.953 16.578 -9.766 1 97.31 49 GLN B CA 1
ATOM 2283 C C . GLN B 1 49 ? 19.891 15.242 -10.5 1 97.31 49 GLN B C 1
ATOM 2285 O O . GLN B 1 49 ? 18.812 14.641 -10.617 1 97.31 49 GLN B O 1
ATOM 2290 N N . PRO B 1 50 ? 21.094 14.766 -10.914 1 96.94 50 PRO B N 1
ATOM 2291 C CA . PRO B 1 50 ? 21.141 13.539 -11.711 1 96.94 50 PRO B CA 1
ATOM 2292 C C . PRO B 1 50 ? 20.484 12.352 -11 1 96.94 50 PRO B C 1
ATOM 2294 O O . PRO B 1 50 ? 19.781 11.555 -11.641 1 96.94 50 PRO B O 1
ATOM 2297 N N . GLU B 1 51 ? 20.656 12.281 -9.766 1 95.81 51 GLU B N 1
ATOM 2298 C CA . GLU B 1 51 ? 20.078 11.164 -9.023 1 95.81 51 GLU B CA 1
ATOM 2299 C C . GLU B 1 51 ? 18.562 11.234 -9 1 95.81 51 GLU B C 1
ATOM 2301 O O . GLU B 1 51 ? 17.875 10.211 -9.102 1 95.81 51 GLU B O 1
ATOM 2306 N N . ALA B 1 52 ? 18 12.422 -8.828 1 97.56 52 ALA B N 1
ATOM 2307 C CA . ALA B 1 52 ? 16.562 12.602 -8.852 1 97.56 52 ALA B CA 1
ATOM 2308 C C . ALA B 1 52 ? 15.977 12.227 -10.211 1 97.56 52 ALA B C 1
ATOM 2310 O O . ALA B 1 52 ? 14.992 11.5 -10.297 1 97.56 52 ALA B O 1
ATOM 2311 N N . VAL B 1 53 ? 16.625 12.672 -11.234 1 97.25 53 VAL B N 1
ATOM 2312 C CA . VAL B 1 53 ? 16.203 12.43 -12.602 1 97.25 53 VAL B CA 1
ATOM 2313 C C . VAL B 1 53 ? 16.25 10.938 -12.906 1 97.25 53 VAL B C 1
ATOM 2315 O O . VAL B 1 53 ? 15.305 10.375 -13.461 1 97.25 53 VAL B O 1
ATOM 2318 N N . ALA B 1 54 ? 17.312 10.328 -12.516 1 94.81 54 ALA B N 1
ATOM 2319 C CA . ALA B 1 54 ? 17.5 8.906 -12.781 1 94.81 54 ALA B CA 1
ATOM 2320 C C . ALA B 1 54 ? 16.438 8.062 -12.086 1 94.81 54 ALA B C 1
ATOM 2322 O O . ALA B 1 54 ? 15.844 7.168 -12.695 1 94.81 54 ALA B O 1
ATOM 2323 N N . LEU B 1 55 ? 16.125 8.383 -10.891 1 92.88 55 LEU B N 1
ATOM 2324 C CA . LEU B 1 55 ? 15.211 7.543 -10.109 1 92.88 55 LEU B CA 1
ATOM 2325 C C . LEU B 1 55 ? 13.758 7.883 -10.422 1 92.88 55 LEU B C 1
ATOM 2327 O O . LEU B 1 55 ? 12.859 7.078 -10.164 1 92.88 55 LEU B O 1
ATOM 2331 N N . ALA B 1 56 ? 13.508 9.055 -10.969 1 95.38 56 ALA B N 1
ATOM 2332 C CA . ALA B 1 56 ? 12.164 9.391 -11.422 1 95.38 56 ALA B CA 1
ATOM 2333 C C . ALA B 1 56 ? 11.766 8.562 -12.641 1 95.38 56 ALA B C 1
ATOM 2335 O O . ALA B 1 56 ? 10.602 8.203 -12.797 1 95.38 56 ALA B O 1
ATOM 2336 N N . SER B 1 57 ? 12.852 8.305 -13.453 1 91.94 57 SER B N 1
ATOM 2337 C CA . SER B 1 57 ? 12.625 7.535 -14.672 1 91.94 57 SER B CA 1
ATOM 2338 C C . SER B 1 57 ? 11.539 8.172 -15.531 1 91.94 57 SER B C 1
ATOM 2340 O O . SER B 1 57 ? 11.656 9.328 -15.93 1 91.94 57 SER B O 1
ATOM 2342 N N . GLY B 1 58 ? 10.359 7.562 -15.727 1 92.75 58 GLY B N 1
ATOM 2343 C CA . GLY B 1 58 ? 9.281 8.062 -16.578 1 92.75 58 GLY B CA 1
ATOM 2344 C C . GLY B 1 58 ? 8.422 9.102 -15.898 1 92.75 58 GLY B C 1
ATOM 2345 O O . GLY B 1 58 ? 7.477 9.625 -16.5 1 92.75 58 GLY B O 1
ATOM 2346 N N . ALA B 1 59 ? 8.789 9.516 -14.711 1 96.44 59 ALA B N 1
ATOM 2347 C CA . ALA B 1 59 ? 7.977 10.461 -13.953 1 96.44 59 ALA B CA 1
ATOM 2348 C C . ALA B 1 59 ? 8.617 11.844 -13.938 1 96.44 59 ALA B C 1
ATOM 2350 O O . ALA B 1 59 ? 8.492 12.586 -12.953 1 96.44 59 ALA B O 1
ATOM 2351 N N . LEU B 1 60 ? 9.297 12.219 -14.953 1 96.88 60 LEU B N 1
ATOM 2352 C CA . LEU B 1 60 ? 9.969 13.508 -15.039 1 96.88 60 LEU B CA 1
ATOM 2353 C C . LEU B 1 60 ? 8.961 14.656 -15.062 1 96.88 60 LEU B C 1
ATOM 2355 O O . LEU B 1 60 ? 9.234 15.734 -14.531 1 96.88 60 LEU B O 1
ATOM 2359 N N . ASP B 1 61 ? 7.898 14.391 -15.664 1 97.25 61 ASP B N 1
ATOM 2360 C CA . ASP B 1 61 ? 6.863 15.422 -15.711 1 97.25 61 ASP B CA 1
ATOM 2361 C C . ASP B 1 61 ? 6.41 15.812 -14.305 1 97.25 61 ASP B C 1
ATOM 2363 O O . ASP B 1 61 ? 6.238 17 -14.008 1 97.25 61 ASP B O 1
ATOM 2367 N N . VAL B 1 62 ? 6.246 14.883 -13.414 1 97.62 62 VAL B N 1
ATOM 2368 C CA . VAL B 1 62 ? 5.883 15.141 -12.023 1 97.62 62 VAL B CA 1
ATOM 2369 C C . VAL B 1 62 ? 7.031 15.844 -11.312 1 97.62 62 VAL B C 1
ATOM 2371 O O . VAL B 1 62 ? 6.816 16.812 -10.578 1 97.62 62 VAL B O 1
ATOM 2374 N N . LEU B 1 63 ? 8.234 15.336 -11.531 1 97.94 63 LEU B N 1
ATOM 2375 C CA . LEU B 1 63 ? 9.43 15.867 -10.883 1 97.94 63 LEU B CA 1
ATOM 2376 C C . LEU B 1 63 ? 9.656 17.328 -11.266 1 97.94 63 LEU B C 1
ATOM 2378 O O . LEU B 1 63 ? 9.867 18.172 -10.398 1 97.94 63 LEU B O 1
ATOM 2382 N N . GLU B 1 64 ? 9.516 17.672 -12.531 1 96.56 64 GLU B N 1
ATOM 2383 C CA . GLU B 1 64 ? 9.789 19 -13.062 1 96.56 64 GLU B CA 1
ATOM 2384 C C . GLU B 1 64 ? 8.719 20 -12.633 1 96.56 64 GLU B C 1
ATOM 2386 O O . GLU B 1 64 ? 9 21.188 -12.492 1 96.56 64 GLU B O 1
ATOM 2391 N N . ARG B 1 65 ? 7.605 19.531 -12.391 1 96.75 65 ARG B N 1
ATOM 2392 C CA . ARG B 1 65 ? 6.496 20.422 -12.055 1 96.75 65 ARG B CA 1
ATOM 2393 C C . ARG B 1 65 ? 6.344 20.562 -10.547 1 96.75 65 ARG B C 1
ATOM 2395 O O . ARG B 1 65 ? 5.477 21.297 -10.07 1 96.75 65 ARG B O 1
ATOM 2402 N N . ALA B 1 66 ? 7.184 19.938 -9.82 1 98.06 66 ALA B N 1
ATOM 2403 C CA . ALA B 1 66 ? 7.055 19.984 -8.367 1 98.06 66 ALA B CA 1
ATOM 2404 C C . ALA B 1 66 ? 7.16 21.422 -7.848 1 98.06 66 ALA B C 1
ATOM 2406 O O . ALA B 1 66 ? 8.086 22.156 -8.211 1 98.06 66 ALA B O 1
ATOM 2407 N N . ALA B 1 67 ? 6.234 21.844 -7.062 1 97.06 67 ALA B N 1
ATOM 2408 C CA . ALA B 1 67 ? 6.289 23.156 -6.434 1 97.06 67 ALA B CA 1
ATOM 2409 C C . ALA B 1 67 ? 7.262 23.172 -5.258 1 97.06 67 ALA B C 1
ATOM 2411 O O . ALA B 1 67 ? 7.395 22.172 -4.551 1 97.06 67 ALA B O 1
ATOM 2412 N N . VAL B 1 68 ? 7.891 24.266 -5.094 1 97.94 68 VAL B N 1
ATOM 2413 C CA . VAL B 1 68 ? 8.82 24.422 -3.984 1 97.94 68 VAL B CA 1
ATOM 2414 C C . VAL B 1 68 ? 8.406 25.625 -3.127 1 97.94 68 VAL B C 1
ATOM 2416 O O . VAL B 1 68 ? 8.117 26.703 -3.652 1 97.94 68 VAL B O 1
ATOM 2419 N N . HIS B 1 69 ? 8.305 25.406 -1.862 1 97 69 HIS B N 1
ATOM 2420 C CA . HIS B 1 69 ? 7.996 26.453 -0.895 1 97 69 HIS B CA 1
ATOM 2421 C C . HIS B 1 69 ? 9.062 26.531 0.192 1 97 69 HIS B C 1
ATOM 2423 O O . HIS B 1 69 ? 9.773 25.562 0.441 1 97 69 HIS B O 1
ATOM 2429 N N . ASP B 1 70 ? 9.109 27.672 0.842 1 96.94 70 ASP B N 1
ATOM 2430 C CA . ASP B 1 70 ? 10.078 27.844 1.922 1 96.94 70 ASP B CA 1
ATOM 2431 C C . ASP B 1 70 ? 9.555 27.266 3.23 1 96.94 70 ASP B C 1
ATOM 2433 O O . ASP B 1 70 ? 10.328 26.797 4.062 1 96.94 70 ASP B O 1
ATOM 2437 N N . THR B 1 71 ? 8.203 27.328 3.363 1 95.19 71 THR B N 1
ATOM 2438 C CA . THR B 1 71 ? 7.637 26.859 4.625 1 95.19 71 THR B CA 1
ATOM 2439 C C . THR B 1 71 ? 6.484 25.891 4.379 1 95.19 71 THR B C 1
ATOM 2441 O O . THR B 1 71 ? 5.871 25.906 3.309 1 95.19 71 THR B O 1
ATOM 2444 N N . LEU B 1 72 ? 6.262 25.062 5.395 1 96 72 LEU B N 1
ATOM 2445 C CA . LEU B 1 72 ? 5.145 24.125 5.309 1 96 72 LEU B CA 1
ATOM 2446 C C . LEU B 1 72 ? 3.812 24.875 5.293 1 96 72 LEU B C 1
ATOM 2448 O O . LEU B 1 72 ? 2.869 24.453 4.621 1 96 72 LEU B O 1
ATOM 2452 N N . GLU B 1 73 ? 3.734 26.016 5.984 1 93.12 73 GLU B N 1
ATOM 2453 C CA . GLU B 1 73 ? 2.527 26.828 5.996 1 93.12 73 GLU B CA 1
ATOM 2454 C C . GLU B 1 73 ? 2.145 27.266 4.586 1 93.12 73 GLU B C 1
ATOM 2456 O O . GLU B 1 73 ? 0.974 27.188 4.203 1 93.12 73 GLU B O 1
ATOM 2461 N N . GLU B 1 74 ? 3.102 27.688 3.844 1 93.69 74 GLU B N 1
ATOM 2462 C CA . GLU B 1 74 ? 2.867 28.094 2.465 1 93.69 74 GLU B CA 1
ATOM 2463 C C . GLU B 1 74 ? 2.359 26.938 1.614 1 93.69 74 GLU B C 1
ATOM 2465 O O . GLU B 1 74 ? 1.429 27.109 0.824 1 93.69 74 GLU B O 1
ATOM 2470 N N . ALA B 1 75 ? 2.943 25.781 1.781 1 95.81 75 ALA B N 1
ATOM 2471 C CA . ALA B 1 75 ? 2.582 24.594 1.005 1 95.81 75 ALA B CA 1
ATOM 2472 C C . ALA B 1 75 ? 1.163 24.141 1.331 1 95.81 75 ALA B C 1
ATOM 2474 O O . ALA B 1 75 ? 0.461 23.609 0.467 1 95.81 75 ALA B O 1
ATOM 2475 N N . LEU B 1 76 ? 0.72 24.406 2.582 1 93.81 76 LEU B N 1
ATOM 2476 C CA . LEU B 1 76 ? -0.561 23.906 3.068 1 93.81 76 LEU B CA 1
ATOM 2477 C C . LEU B 1 76 ? -1.667 24.922 2.848 1 93.81 76 LEU B C 1
ATOM 2479 O O . LEU B 1 76 ? -2.842 24.641 3.094 1 93.81 76 LEU B O 1
ATOM 2483 N N . ALA B 1 77 ? -1.342 26.094 2.35 1 89.19 77 ALA B N 1
ATOM 2484 C CA . ALA B 1 77 ? -2.293 27.188 2.225 1 89.19 77 ALA B CA 1
ATOM 2485 C C . ALA B 1 77 ? -3.539 26.75 1.461 1 89.19 77 ALA B C 1
ATOM 2487 O O . ALA B 1 77 ? -4.664 27 1.899 1 89.19 77 ALA B O 1
ATOM 2488 N N . PRO B 1 78 ? -3.449 26.031 0.39 1 88.56 78 PRO B N 1
ATOM 2489 C CA . PRO B 1 78 ? -4.652 25.656 -0.351 1 88.56 78 PRO B CA 1
ATOM 2490 C C . PRO B 1 78 ? -5.277 24.359 0.172 1 88.56 78 PRO B C 1
ATOM 2492 O O . PRO B 1 78 ? -6.324 23.922 -0.325 1 88.56 78 PRO B O 1
ATOM 2495 N N . VAL B 1 79 ? -4.672 23.703 1.115 1 90.94 79 VAL B N 1
ATOM 2496 C CA . VAL B 1 79 ? -5.051 22.359 1.562 1 90.94 79 VAL B CA 1
ATOM 2497 C C . VAL B 1 79 ? -6.188 22.453 2.58 1 90.94 79 VAL B C 1
ATOM 2499 O O . VAL B 1 79 ? -6.148 23.297 3.486 1 90.94 79 VAL B O 1
ATOM 2502 N N . THR B 1 80 ? -7.164 21.656 2.426 1 90.06 80 THR B N 1
ATOM 2503 C CA . THR B 1 80 ? -8.328 21.703 3.305 1 90.06 80 THR B CA 1
ATOM 2504 C C . THR B 1 80 ? -8.352 20.5 4.242 1 90.06 80 THR B C 1
ATOM 2506 O O . THR B 1 80 ? -9.102 20.484 5.223 1 90.06 80 THR B O 1
ATOM 2509 N N . LEU B 1 81 ? -7.559 19.469 4.012 1 91.94 81 LEU B N 1
ATOM 2510 C CA . LEU B 1 81 ? -7.375 18.312 4.871 1 91.94 81 LEU B CA 1
ATOM 2511 C C . LEU B 1 81 ? -5.973 17.734 4.715 1 91.94 81 LEU B C 1
ATOM 2513 O O . LEU B 1 81 ? -5.633 17.203 3.658 1 91.94 81 LEU B O 1
ATOM 2517 N N . ALA B 1 82 ? -5.195 17.859 5.762 1 95.06 82 ALA B N 1
ATOM 2518 C CA . ALA B 1 82 ? -3.801 17.422 5.707 1 95.06 82 ALA B CA 1
ATOM 2519 C C . ALA B 1 82 ? -3.541 16.281 6.699 1 95.06 82 ALA B C 1
ATOM 2521 O O . ALA B 1 82 ? -4.027 16.328 7.832 1 95.06 82 ALA B O 1
ATOM 2522 N N . PHE B 1 83 ? -2.795 15.289 6.266 1 96.44 83 PHE B N 1
ATOM 2523 C CA . PHE B 1 83 ? -2.383 14.164 7.094 1 96.44 83 PHE B CA 1
ATOM 2524 C C . PHE B 1 83 ? -0.875 14.18 7.32 1 96.44 83 PHE B C 1
ATOM 2526 O O . PHE B 1 83 ? -0.1 14.195 6.359 1 96.44 83 PHE B O 1
ATOM 2533 N N . ALA B 1 84 ? -0.48 14.18 8.555 1 95.5 84 ALA B N 1
ATOM 2534 C CA . ALA B 1 84 ? 0.933 14.062 8.898 1 95.5 84 ALA B CA 1
ATOM 2535 C C . ALA B 1 84 ? 1.342 12.594 9.031 1 95.5 84 ALA B C 1
ATOM 2537 O O . ALA B 1 84 ? 0.923 11.906 9.961 1 95.5 84 ALA B O 1
ATOM 2538 N N . LEU B 1 85 ? 2.119 12.164 8.125 1 95.06 85 LEU B N 1
ATOM 2539 C CA . LEU B 1 85 ? 2.619 10.789 8.203 1 95.06 85 LEU B CA 1
ATOM 2540 C C . LEU B 1 85 ? 3.795 10.688 9.164 1 95.06 85 LEU B C 1
ATOM 2542 O O . LEU B 1 85 ? 4.848 11.281 8.93 1 95.06 85 LEU B O 1
ATOM 2546 N N . THR B 1 86 ? 3.615 9.945 10.219 1 89.88 86 THR B N 1
ATOM 2547 C CA . THR B 1 86 ? 4.66 9.836 11.234 1 89.88 86 THR B CA 1
ATOM 2548 C C . THR B 1 86 ? 4.512 8.539 12.023 1 89.88 86 THR B C 1
ATOM 2550 O O . THR B 1 86 ? 3.416 7.98 12.109 1 89.88 86 THR B O 1
ATOM 2553 N N . THR B 1 87 ? 5.609 8.062 12.508 1 81.69 87 THR B N 1
ATOM 2554 C CA . THR B 1 87 ? 5.605 6.879 13.359 1 81.69 87 THR B CA 1
ATOM 2555 C C . THR B 1 87 ? 5.406 7.27 14.82 1 81.69 87 THR B C 1
ATOM 2557 O O . THR B 1 87 ? 5.121 6.414 15.664 1 81.69 87 THR B O 1
ATOM 2560 N N . ARG B 1 88 ? 5.48 8.453 15.055 1 75.69 88 ARG B N 1
ATOM 2561 C CA . ARG B 1 88 ? 5.469 8.906 16.438 1 75.69 88 ARG B CA 1
ATOM 2562 C C . ARG B 1 88 ? 4.047 8.969 16.984 1 75.69 88 ARG B C 1
ATOM 2564 O O . ARG B 1 88 ? 3.125 9.398 16.297 1 75.69 88 ARG B O 1
ATOM 2571 N N . VAL B 1 89 ? 4.004 8.414 18.141 1 71.12 89 VAL B N 1
ATOM 2572 C CA . VAL B 1 89 ? 2.73 8.477 18.859 1 71.12 89 VAL B CA 1
ATOM 2573 C C . VAL B 1 89 ? 2.66 9.758 19.672 1 71.12 89 VAL B C 1
ATOM 2575 O O . VAL B 1 89 ? 3.654 10.172 20.281 1 71.12 89 VAL B O 1
ATOM 2578 N N . ARG B 1 90 ? 1.495 10.344 19.516 1 65.94 90 ARG B N 1
ATOM 2579 C CA . ARG B 1 90 ? 1.354 11.609 20.234 1 65.94 90 ARG B CA 1
ATOM 2580 C C . ARG B 1 90 ? 0.126 11.594 21.141 1 65.94 90 ARG B C 1
ATOM 2582 O O . ARG B 1 90 ? -0.942 11.125 20.734 1 65.94 90 ARG B O 1
ATOM 2589 N N . ASP B 1 91 ? 0.465 12.031 22.297 1 59.91 91 ASP B N 1
ATOM 2590 C CA . ASP B 1 91 ? -0.637 12.141 23.234 1 59.91 91 ASP B CA 1
ATOM 2591 C C . ASP B 1 91 ? -1.484 13.375 22.969 1 59.91 91 ASP B C 1
ATOM 2593 O O . ASP B 1 91 ? -2.711 13.336 23.078 1 59.91 91 ASP B O 1
ATOM 2597 N N . LEU B 1 92 ? -0.775 14.422 22.734 1 64.56 92 LEU B N 1
ATOM 2598 C CA . LEU B 1 92 ? -1.43 15.672 22.359 1 64.56 92 LEU B CA 1
ATOM 2599 C C . LEU B 1 92 ? -1.201 15.984 20.875 1 64.56 92 LEU B C 1
ATOM 2601 O O . LEU B 1 92 ? -0.099 15.781 20.359 1 64.56 92 LEU B O 1
ATOM 2605 N N . GLY B 1 93 ? -2.268 16.219 20.188 1 69.25 93 GLY B N 1
ATOM 2606 C CA . GLY B 1 93 ? -2.143 16.547 18.766 1 69.25 93 GLY B CA 1
ATOM 2607 C C . GLY B 1 93 ? -3.352 16.125 17.953 1 69.25 93 GLY B C 1
ATOM 2608 O O . GLY B 1 93 ? -4.383 15.75 18.516 1 69.25 93 GLY B O 1
ATOM 2609 N N . PRO B 1 94 ? -3.188 16.344 16.672 1 79.25 94 PRO B N 1
ATOM 2610 C CA . PRO B 1 94 ? -4.293 15.93 15.789 1 79.25 94 PRO B CA 1
ATOM 2611 C C . PRO B 1 94 ? -4.691 14.469 15.984 1 79.25 94 PRO B C 1
ATOM 2613 O O . PRO B 1 94 ? -3.863 13.648 16.375 1 79.25 94 PRO B O 1
ATOM 2616 N N . PRO B 1 95 ? -5.992 14.172 15.805 1 84.12 95 PRO B N 1
ATOM 2617 C CA . PRO B 1 95 ? -6.438 12.789 15.977 1 84.12 95 PRO B CA 1
ATOM 2618 C C . PRO B 1 95 ? -5.742 11.82 15.023 1 84.12 95 PRO B C 1
ATOM 2620 O O . PRO B 1 95 ? -5.535 12.148 13.852 1 84.12 95 PRO B O 1
ATOM 2623 N N . PRO B 1 96 ? -5.414 10.656 15.555 1 88.12 96 PRO B N 1
ATOM 2624 C CA . PRO B 1 96 ? -4.676 9.672 14.75 1 88.12 96 PRO B CA 1
ATOM 2625 C C . PRO B 1 96 ? -5.594 8.797 13.906 1 88.12 96 PRO B C 1
ATOM 2627 O O . PRO B 1 96 ? -6.777 8.648 14.219 1 88.12 96 PRO B O 1
ATOM 2630 N N . CYS B 1 97 ? -5.125 8.336 12.852 1 91.19 97 CYS B N 1
ATOM 2631 C CA . CYS B 1 97 ? -5.711 7.301 12.008 1 91.19 97 CYS B CA 1
ATOM 2632 C C . CYS B 1 97 ? -4.625 6.504 11.297 1 91.19 97 CYS B C 1
ATOM 2634 O O . CYS B 1 97 ? -3.461 6.91 11.273 1 91.19 97 CYS B O 1
ATOM 2636 N N . ASP B 1 98 ? -4.945 5.359 10.812 1 93.56 98 ASP B N 1
ATOM 2637 C CA . ASP B 1 98 ? -3.969 4.676 9.977 1 93.56 98 ASP B CA 1
ATOM 2638 C C . ASP B 1 98 ? -4.145 5.062 8.508 1 93.56 98 ASP B C 1
ATOM 2640 O O . ASP B 1 98 ? -5.129 5.707 8.141 1 93.56 98 ASP B O 1
ATOM 2644 N N . ILE B 1 99 ? -3.291 4.668 7.715 1 96.12 99 ILE B N 1
ATOM 2645 C CA . ILE B 1 99 ? -3.145 5.156 6.344 1 96.12 99 ILE B CA 1
ATOM 2646 C C . ILE B 1 99 ? -4.367 4.754 5.523 1 96.12 99 ILE B C 1
ATOM 2648 O O . ILE B 1 99 ? -4.781 5.488 4.617 1 96.12 99 ILE B O 1
ATOM 2652 N N . ARG B 1 100 ? -4.965 3.588 5.766 1 95.56 100 ARG B N 1
ATOM 2653 C CA . ARG B 1 100 ? -6.172 3.182 5.055 1 95.56 100 ARG B CA 1
ATOM 2654 C C . ARG B 1 100 ? -7.371 4.012 5.496 1 95.56 100 ARG B C 1
ATOM 2656 O O . ARG B 1 100 ? -8.188 4.418 4.668 1 95.56 100 ARG B O 1
ATOM 2663 N N . GLU B 1 101 ? -7.473 4.258 6.766 1 94.44 101 GLU B N 1
ATOM 2664 C CA . GLU B 1 101 ? -8.508 5.145 7.285 1 94.44 101 GLU B CA 1
ATOM 2665 C C . GLU B 1 101 ? -8.352 6.559 6.723 1 94.44 101 GLU B C 1
ATOM 2667 O O . GLU B 1 101 ? -9.344 7.203 6.375 1 94.44 101 GLU B O 1
ATOM 2672 N N . ALA B 1 102 ? -7.121 6.996 6.707 1 95.5 102 ALA B N 1
ATOM 2673 C CA . ALA B 1 102 ? -6.832 8.32 6.156 1 95.5 102 ALA B CA 1
ATOM 2674 C C . ALA B 1 102 ? -7.336 8.438 4.719 1 95.5 102 ALA B C 1
ATOM 2676 O O . ALA B 1 102 ? -7.914 9.453 4.34 1 95.5 102 ALA B O 1
ATOM 2677 N N . ALA B 1 103 ? -7.148 7.418 3.949 1 97.56 103 ALA B N 1
ATOM 2678 C CA . ALA B 1 103 ? -7.602 7.406 2.561 1 97.56 103 ALA B CA 1
ATOM 2679 C C . ALA B 1 103 ? -9.125 7.5 2.477 1 97.56 103 ALA B C 1
ATOM 2681 O O . ALA B 1 103 ? -9.656 8.203 1.616 1 97.56 103 ALA B O 1
ATOM 2682 N N . GLY B 1 104 ? -9.758 6.781 3.363 1 95.56 104 GLY B N 1
ATOM 2683 C CA . GLY B 1 104 ? -11.211 6.879 3.424 1 95.56 104 GLY B CA 1
ATOM 2684 C C . GLY B 1 104 ? -11.695 8.273 3.775 1 95.56 104 GLY B C 1
ATOM 2685 O O . GLY B 1 104 ? -12.633 8.781 3.154 1 95.56 104 GLY B O 1
ATOM 2686 N N . LEU B 1 105 ? -11.07 8.859 4.734 1 92.88 105 LEU B N 1
ATOM 2687 C CA . LEU B 1 105 ? -11.398 10.219 5.145 1 92.88 105 LEU B CA 1
ATOM 2688 C C . LEU B 1 105 ? -11.148 11.203 4.008 1 92.88 105 LEU B C 1
ATOM 2690 O O . LEU B 1 105 ? -11.969 12.102 3.77 1 92.88 105 LEU B O 1
ATOM 2694 N N . ALA B 1 106 ? -10.055 11.039 3.35 1 95 106 ALA B N 1
ATOM 2695 C CA . ALA B 1 106 ? -9.695 11.898 2.225 1 95 106 ALA B CA 1
ATOM 2696 C C . ALA B 1 106 ? -10.742 11.812 1.114 1 95 106 ALA B C 1
ATOM 2698 O O . ALA B 1 106 ? -11.18 12.844 0.59 1 95 106 ALA B O 1
ATOM 2699 N N . ARG B 1 107 ? -11.102 10.609 0.789 1 95.12 107 ARG B N 1
ATOM 2700 C CA . ARG B 1 107 ? -12.109 10.414 -0.25 1 95.12 107 ARG B CA 1
ATOM 2701 C C . ARG B 1 107 ? -13.414 11.117 0.113 1 95.12 107 ARG B C 1
ATOM 2703 O O . ARG B 1 107 ? -13.984 11.844 -0.705 1 95.12 107 ARG B O 1
ATOM 2710 N N . ARG B 1 108 ? -13.867 10.875 1.311 1 92.62 108 ARG B N 1
ATOM 2711 C CA . ARG B 1 108 ? -15.109 11.492 1.764 1 92.62 108 ARG B CA 1
ATOM 2712 C C . ARG B 1 108 ? -15.016 13.016 1.705 1 92.62 108 ARG B C 1
ATOM 2714 O O . ARG B 1 108 ? -15.953 13.68 1.256 1 92.62 108 ARG B O 1
ATOM 2721 N N . HIS B 1 109 ? -13.891 13.508 2.129 1 89.62 109 HIS B N 1
ATOM 2722 C CA . HIS B 1 109 ? -13.664 14.945 2.119 1 89.62 109 HIS B CA 1
ATOM 2723 C C . HIS B 1 109 ? -13.719 15.5 0.701 1 89.62 109 HIS B C 1
ATOM 2725 O O . HIS B 1 109 ? -14.359 16.531 0.456 1 89.62 109 HIS B O 1
ATOM 2731 N N . LEU B 1 110 ? -13.086 14.867 -0.208 1 91.12 110 LEU B N 1
ATOM 2732 C CA . LEU B 1 110 ? -13.039 15.305 -1.598 1 91.12 110 LEU B CA 1
ATOM 2733 C C . LEU B 1 110 ? -14.422 15.219 -2.238 1 91.12 110 LEU B C 1
ATOM 2735 O O . LEU B 1 110 ? -14.766 16.031 -3.092 1 91.12 110 LEU B O 1
ATOM 2739 N N . ASP B 1 111 ? -15.203 14.258 -1.848 1 88.06 111 ASP B N 1
ATOM 2740 C CA . ASP B 1 111 ? -16.562 14.109 -2.348 1 88.06 111 ASP B CA 1
ATOM 2741 C C . ASP B 1 111 ? -17.469 15.211 -1.808 1 88.06 111 ASP B C 1
ATOM 2743 O O . ASP B 1 111 ? -18.328 15.719 -2.529 1 88.06 111 ASP B O 1
ATOM 2747 N N . ASP B 1 112 ? -17.25 15.508 -0.582 1 85.69 112 ASP B N 1
ATOM 2748 C CA . ASP B 1 112 ? -18.172 16.391 0.128 1 85.69 112 ASP B CA 1
ATOM 2749 C C . ASP B 1 112 ? -17.797 17.859 -0.084 1 85.69 112 ASP B C 1
ATOM 2751 O O . ASP B 1 112 ? -18.609 18.75 0.123 1 85.69 112 ASP B O 1
ATOM 2755 N N . THR B 1 113 ? -16.531 18.094 -0.468 1 82.38 113 THR B N 1
ATOM 2756 C CA . THR B 1 113 ? -16.016 19.453 -0.585 1 82.38 113 THR B CA 1
ATOM 2757 C C . THR B 1 113 ? -15.547 19.734 -2.01 1 82.38 113 THR B C 1
ATOM 2759 O O . THR B 1 113 ? -14.469 19.297 -2.412 1 82.38 113 THR B O 1
ATOM 2762 N N . GLU B 1 114 ? -16.25 20.391 -2.82 1 80.75 114 GLU B N 1
ATOM 2763 C CA . GLU B 1 114 ? -15.984 20.609 -4.238 1 80.75 114 GLU B CA 1
ATOM 2764 C C . GLU B 1 114 ? -14.586 21.203 -4.453 1 80.75 114 GLU B C 1
ATOM 2766 O O . GLU B 1 114 ? -13.867 20.766 -5.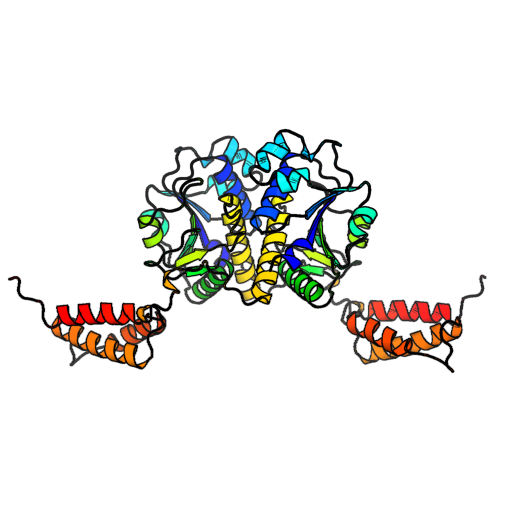355 1 80.75 114 GLU B O 1
ATOM 2771 N N . ALA B 1 115 ? -14.133 22.156 -3.576 1 82.44 115 ALA B N 1
ATOM 2772 C CA . ALA B 1 115 ? -12.812 22.75 -3.74 1 82.44 115 ALA B CA 1
ATOM 2773 C C . ALA B 1 115 ? -11.828 22.203 -2.715 1 82.44 115 ALA B C 1
ATOM 2775 O O . ALA B 1 115 ? -10.812 22.844 -2.412 1 82.44 115 ALA B O 1
ATOM 2776 N N . GLY B 1 116 ? -12.172 21.016 -2.301 1 87.19 116 GLY B N 1
ATOM 2777 C CA . GLY B 1 116 ? -11.297 20.422 -1.295 1 87.19 116 GLY B CA 1
ATOM 2778 C C . GLY B 1 116 ? -9.969 19.969 -1.853 1 87.19 116 GLY B C 1
ATOM 2779 O O . GLY B 1 116 ? -9.898 19.469 -2.977 1 87.19 116 GLY B O 1
ATOM 2780 N N . VAL B 1 117 ? -8.914 20.203 -1.122 1 91.88 117 VAL B N 1
ATOM 2781 C CA . VAL B 1 117 ? -7.57 19.734 -1.447 1 91.88 117 VAL B CA 1
ATOM 2782 C C . VAL B 1 117 ? -7 18.938 -0.276 1 91.88 117 VAL B C 1
ATOM 2784 O O . VAL B 1 117 ? -7.035 19.391 0.87 1 91.88 117 VAL B O 1
ATOM 2787 N N . VAL B 1 118 ? -6.562 17.734 -0.548 1 96.12 118 VAL B N 1
ATOM 2788 C CA . VAL B 1 118 ? -6 16.844 0.466 1 96.12 118 VAL B CA 1
ATOM 2789 C C . VAL B 1 118 ? -4.48 16.812 0.339 1 96.12 118 VAL B C 1
ATOM 2791 O O . VAL B 1 118 ? -3.941 16.891 -0.768 1 96.12 118 VAL B O 1
ATOM 2794 N N . ALA B 1 119 ? -3.82 16.688 1.518 1 97.81 119 ALA B N 1
ATOM 2795 C CA . ALA B 1 119 ? -2.363 16.594 1.47 1 97.81 119 ALA B CA 1
ATOM 2796 C C . ALA B 1 119 ? -1.854 15.484 2.377 1 97.81 119 ALA B C 1
ATOM 2798 O O . ALA B 1 119 ? -2.383 15.273 3.471 1 97.81 119 ALA B O 1
ATOM 2799 N N . ILE B 1 120 ? -0.904 14.781 1.912 1 98.44 120 ILE B N 1
ATOM 2800 C CA . ILE B 1 120 ? -0.075 13.891 2.711 1 98.44 120 ILE B CA 1
ATOM 2801 C C . ILE B 1 120 ? 1.286 14.531 2.965 1 98.44 120 ILE B C 1
ATOM 2803 O O . ILE B 1 120 ? 2.008 14.867 2.021 1 98.44 120 ILE B O 1
ATOM 2807 N N . VAL B 1 121 ? 1.649 14.695 4.223 1 97.88 121 VAL B N 1
ATOM 2808 C CA . VAL B 1 121 ? 2.863 15.422 4.578 1 97.88 121 VAL B CA 1
ATOM 2809 C C . VAL B 1 121 ? 3.877 14.453 5.195 1 97.88 121 VAL B C 1
ATOM 2811 O O . VAL B 1 121 ? 3.557 13.719 6.129 1 97.88 121 VAL B O 1
ATOM 2814 N N . LEU B 1 122 ? 5.062 14.453 4.633 1 96.88 122 LEU B N 1
ATOM 2815 C CA . LEU B 1 122 ? 6.164 13.648 5.148 1 96.88 122 LEU B CA 1
ATOM 2816 C C . LEU B 1 122 ? 7.328 14.523 5.59 1 96.88 122 LEU B C 1
ATOM 2818 O O . LEU B 1 122 ? 7.57 15.586 5.004 1 96.88 122 LEU B O 1
ATOM 2822 N N . GLY B 1 123 ? 8.023 14.023 6.566 1 94.5 123 GLY B N 1
ATOM 2823 C CA . GLY B 1 123 ? 9.18 14.75 7.074 1 94.5 123 GLY B CA 1
ATOM 2824 C C . GLY B 1 123 ? 10.484 14.32 6.422 1 94.5 123 GLY B C 1
ATOM 2825 O O . GLY B 1 123 ? 10.477 13.672 5.375 1 94.5 123 GLY B O 1
ATOM 2826 N N . THR B 1 124 ? 11.539 14.758 7.008 1 91.69 124 THR B N 1
ATOM 2827 C CA . THR B 1 124 ? 12.867 14.422 6.508 1 91.69 124 THR B CA 1
ATOM 2828 C C . THR B 1 124 ? 13.109 12.922 6.613 1 91.69 124 THR B C 1
ATOM 2830 O O . THR B 1 124 ? 12.484 12.234 7.426 1 91.69 124 THR B O 1
ATOM 2833 N N . GLU B 1 125 ? 14.008 12.398 5.824 1 87.25 125 GLU B N 1
ATOM 2834 C CA . GLU B 1 125 ? 14.32 10.977 5.738 1 87.25 125 GLU B CA 1
ATOM 2835 C C . GLU B 1 125 ? 14.82 10.445 7.078 1 87.25 125 GLU B C 1
ATOM 2837 O O . GLU B 1 125 ? 14.5 9.312 7.461 1 87.25 125 GLU B O 1
ATOM 2842 N N . ARG B 1 126 ? 15.43 11.219 7.887 1 84.69 126 ARG B N 1
ATOM 2843 C CA . ARG B 1 126 ? 16.047 10.742 9.117 1 84.69 126 ARG B CA 1
ATOM 2844 C C . ARG B 1 126 ? 15.203 11.094 10.336 1 84.69 126 ARG B C 1
ATOM 2846 O O . ARG B 1 126 ? 14.891 10.227 11.148 1 84.69 126 ARG B O 1
ATOM 2853 N N . ALA B 1 127 ? 14.711 12.328 10.398 1 87.62 127 ALA B N 1
ATOM 2854 C CA . ALA B 1 127 ? 14.125 12.836 11.641 1 87.62 127 ALA B CA 1
ATOM 2855 C C . ALA B 1 127 ? 12.602 12.805 11.586 1 87.62 127 ALA B C 1
ATOM 2857 O O . ALA B 1 127 ? 11.938 12.883 12.617 1 87.62 127 ALA B O 1
ATOM 2858 N N . GLY B 1 128 ? 12.039 12.641 10.375 1 92.19 128 GLY B N 1
ATOM 2859 C CA . GLY B 1 128 ? 10.594 12.758 10.258 1 92.19 128 GLY B CA 1
ATOM 2860 C C . GLY B 1 128 ? 10.086 14.164 10.477 1 92.19 128 GLY B C 1
ATOM 2861 O O . GLY B 1 128 ? 10.797 15.141 10.203 1 92.19 128 GLY B O 1
ATOM 2862 N N . LEU B 1 129 ? 8.875 14.281 10.836 1 93.5 129 LEU B N 1
ATOM 2863 C CA . LEU B 1 129 ? 8.25 15.578 11.055 1 93.5 129 LEU B CA 1
ATOM 2864 C C . LEU B 1 129 ? 8.508 16.078 12.469 1 93.5 129 LEU B C 1
ATOM 2866 O O . LEU B 1 129 ? 8.508 15.289 13.422 1 93.5 129 LEU B O 1
ATOM 2870 N N . THR B 1 130 ? 8.68 17.359 12.586 1 90.81 130 THR B N 1
ATOM 2871 C CA . THR B 1 130 ? 8.75 17.969 13.914 1 90.81 130 THR B CA 1
ATOM 2872 C C . THR B 1 130 ? 7.352 18.094 14.523 1 90.81 130 THR B C 1
ATOM 2874 O O . THR B 1 130 ? 6.348 17.984 13.812 1 90.81 130 THR B O 1
ATOM 2877 N N . ASN B 1 131 ? 7.332 18.359 15.781 1 87.56 131 ASN B N 1
ATOM 2878 C CA . ASN B 1 131 ? 6.055 18.562 16.453 1 87.56 131 ASN B CA 1
ATOM 2879 C C . ASN B 1 131 ? 5.297 19.75 15.852 1 87.56 131 ASN B C 1
ATOM 2881 O O . ASN B 1 131 ? 4.082 19.688 15.664 1 87.56 131 ASN B O 1
ATOM 2885 N N . ALA B 1 132 ? 6.027 20.812 15.609 1 88.69 132 ALA B N 1
ATOM 2886 C CA . ALA B 1 132 ? 5.422 22.016 15.039 1 88.69 132 ALA B CA 1
ATOM 2887 C C . ALA B 1 132 ? 4.797 21.719 13.68 1 88.69 132 ALA B C 1
ATOM 2889 O O . ALA B 1 132 ? 3.705 22.203 13.375 1 88.69 132 ALA B O 1
ATOM 2890 N N . GLN B 1 133 ? 5.438 20.922 12.883 1 91.38 133 GLN B N 1
ATOM 2891 C CA . GLN B 1 133 ? 4.941 20.562 11.562 1 91.38 133 GLN B CA 1
ATOM 2892 C C . GLN B 1 133 ? 3.701 19.672 11.664 1 91.38 133 GLN B C 1
ATOM 2894 O O . GLN B 1 133 ? 2.748 19.844 10.898 1 91.38 133 GLN B O 1
ATOM 2899 N N . ILE B 1 134 ? 3.725 18.75 12.594 1 90.94 134 ILE B N 1
ATOM 2900 C CA . ILE B 1 134 ? 2.596 17.859 12.82 1 90.94 134 ILE B CA 1
ATOM 2901 C C . ILE B 1 134 ? 1.368 18.672 13.227 1 90.94 134 ILE B C 1
ATOM 2903 O O . ILE B 1 134 ? 0.258 18.406 12.766 1 90.94 134 ILE B O 1
ATOM 2907 N N . GLU B 1 135 ? 1.563 19.719 13.938 1 86.06 135 GLU B N 1
ATOM 2908 C CA . GLU B 1 135 ? 0.475 20.547 14.461 1 86.06 135 GLU B CA 1
ATOM 2909 C C . GLU B 1 135 ? -0.188 21.344 13.344 1 86.06 135 GLU B C 1
ATOM 2911 O O . GLU B 1 135 ? -1.317 21.828 13.5 1 86.06 135 GLU B O 1
ATOM 2916 N N . LEU B 1 136 ? 0.466 21.5 12.266 1 87 136 LEU B N 1
ATOM 2917 C CA . LEU B 1 136 ? -0.085 22.219 11.125 1 87 136 LEU B CA 1
ATOM 2918 C C . LEU B 1 136 ? -1.057 21.344 10.344 1 87 136 LEU B C 1
ATOM 2920 O O . LEU B 1 136 ? -1.804 21.844 9.492 1 87 136 LEU B O 1
ATOM 2924 N N . CYS B 1 137 ? -1.097 20.031 10.68 1 90.56 137 CYS B N 1
ATOM 2925 C CA . CYS B 1 137 ? -1.936 19.094 9.945 1 90.56 137 CYS B CA 1
ATOM 2926 C C . CYS B 1 137 ? -3.219 18.797 10.703 1 90.56 137 CYS B C 1
ATOM 2928 O O . CYS B 1 137 ? -3.293 19.016 11.914 1 90.56 137 CYS B O 1
ATOM 2930 N N . 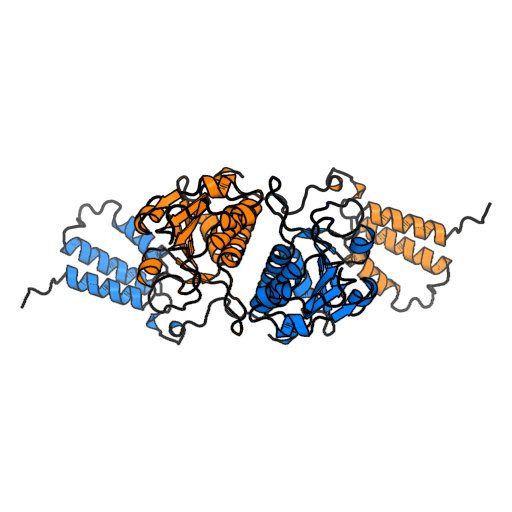HIS B 1 138 ? -4.203 18.359 9.977 1 86.06 138 HIS B N 1
ATOM 2931 C CA . HIS B 1 138 ? -5.508 18.094 10.57 1 86.06 138 HIS B CA 1
ATOM 2932 C C . HIS B 1 138 ? -5.527 16.734 11.266 1 86.06 138 HIS B C 1
ATOM 2934 O O . HIS B 1 138 ? -6.289 16.531 12.211 1 86.06 138 HIS B O 1
ATOM 2940 N N . ARG B 1 139 ? -4.699 15.789 10.773 1 90.81 139 ARG B N 1
ATOM 2941 C CA . ARG B 1 139 ? -4.668 14.438 11.32 1 90.81 139 ARG B CA 1
ATOM 2942 C C . ARG B 1 139 ? -3.248 13.875 11.305 1 90.81 139 ARG B C 1
ATOM 2944 O O . ARG B 1 139 ? -2.422 14.281 10.484 1 90.81 139 ARG B O 1
ATOM 2951 N N . ILE B 1 140 ? -3.076 13.008 12.281 1 90.81 140 ILE B N 1
ATOM 2952 C CA . ILE B 1 140 ? -1.894 12.156 12.258 1 90.81 140 ILE B CA 1
ATOM 2953 C C . ILE B 1 140 ? -2.219 10.836 11.547 1 90.81 140 ILE B C 1
ATOM 2955 O O . ILE B 1 140 ? -3.285 10.258 11.766 1 90.81 140 ILE B O 1
ATOM 2959 N N . CYS B 1 141 ? -1.339 10.438 10.703 1 93.88 141 CYS B N 1
ATOM 2960 C CA . CYS B 1 141 ? -1.517 9.211 9.922 1 93.88 141 CYS B CA 1
ATOM 2961 C C . CYS B 1 141 ? -0.373 8.234 10.172 1 93.88 141 CYS B C 1
ATOM 2963 O O . CYS B 1 141 ? 0.797 8.594 10.016 1 93.88 141 CYS B O 1
ATOM 2965 N N . HIS B 1 142 ? -0.742 7.023 10.5 1 92.94 142 HIS B N 1
ATOM 2966 C CA . HIS B 1 142 ? 0.254 5.996 10.789 1 92.94 142 HIS B CA 1
ATOM 2967 C C . HIS B 1 142 ? 0.22 4.883 9.75 1 92.94 142 HIS B C 1
ATOM 2969 O O . HIS B 1 142 ? -0.833 4.598 9.172 1 92.94 142 HIS B O 1
ATOM 2975 N N . ILE B 1 143 ? 1.355 4.328 9.5 1 94 143 ILE B N 1
ATOM 2976 C CA . ILE B 1 143 ? 1.481 3.061 8.797 1 94 143 ILE B CA 1
ATOM 2977 C C . ILE B 1 143 ? 1.809 1.946 9.789 1 94 143 ILE B C 1
ATOM 2979 O O . ILE B 1 143 ? 2.889 1.935 10.383 1 94 143 ILE B O 1
ATOM 2983 N N . PRO B 1 144 ? 0.886 1.139 10.023 1 92.38 144 PRO B N 1
ATOM 2984 C CA . PRO B 1 144 ? 1.183 0.059 10.969 1 92.38 144 PRO B CA 1
ATOM 2985 C C . PRO B 1 144 ? 2.217 -0.927 10.43 1 92.38 144 PRO B C 1
ATOM 2987 O O . PRO B 1 144 ? 1.882 -2.076 10.133 1 92.38 144 PRO B O 1
ATOM 2990 N N . ALA B 1 145 ? 3.438 -0.538 10.367 1 92.56 145 ALA B N 1
ATOM 2991 C CA . ALA B 1 145 ? 4.551 -1.371 9.922 1 92.56 145 ALA B CA 1
ATOM 2992 C C . ALA B 1 145 ? 5.004 -2.32 11.031 1 92.56 145 ALA B C 1
ATOM 2994 O O . ALA B 1 145 ? 4.402 -2.357 12.109 1 92.56 145 ALA B O 1
ATOM 2995 N N . ASN B 1 146 ? 5.938 -3.176 10.672 1 92.06 146 ASN B N 1
ATOM 2996 C CA . ASN B 1 146 ? 6.551 -4.086 11.641 1 92.06 146 ASN B CA 1
ATOM 2997 C C . ASN B 1 146 ? 7.18 -3.328 12.805 1 92.06 146 ASN B C 1
ATOM 2999 O O . ASN B 1 146 ? 8.125 -2.562 12.609 1 92.06 146 ASN B O 1
ATOM 3003 N N . PRO B 1 147 ? 6.691 -3.471 14.016 1 88.38 147 PRO B N 1
ATOM 3004 C CA . PRO B 1 147 ? 7.242 -2.719 15.148 1 88.38 147 PRO B CA 1
ATOM 3005 C C . PRO B 1 147 ? 8.727 -3.006 15.383 1 88.38 147 PRO B C 1
ATOM 3007 O O . PRO B 1 147 ? 9.445 -2.158 15.914 1 88.38 147 PRO B O 1
ATOM 3010 N N . GLN B 1 148 ? 9.234 -4.141 14.984 1 88.75 148 GLN B N 1
ATOM 3011 C CA . GLN B 1 148 ? 10.633 -4.527 15.172 1 88.75 148 GLN B CA 1
ATOM 3012 C C . GLN B 1 148 ? 11.508 -3.977 14.055 1 88.75 148 GLN B C 1
ATOM 3014 O O . GLN B 1 148 ? 12.734 -4.07 14.117 1 88.75 148 GLN B O 1
ATOM 3019 N N . TYR B 1 149 ? 10.953 -3.461 13.117 1 89.94 149 TYR B N 1
ATOM 3020 C CA . TYR B 1 149 ? 11.609 -2.926 11.93 1 89.94 149 TYR B CA 1
ATOM 3021 C C . TYR B 1 149 ? 10.703 -1.941 11.203 1 89.94 149 TYR B C 1
ATOM 3023 O O . TYR B 1 149 ? 10.336 -2.168 10.047 1 89.94 149 TYR B O 1
ATOM 3031 N N . SER B 1 150 ? 10.422 -0.788 11.734 1 86.19 150 SER B N 1
ATOM 3032 C CA . SER B 1 150 ? 9.305 0.051 11.336 1 86.19 150 SER B CA 1
ATOM 3033 C C . SER B 1 150 ? 9.758 1.185 10.422 1 86.19 150 SER B C 1
ATOM 3035 O O . SER B 1 150 ? 8.938 1.945 9.906 1 86.19 150 SER B O 1
ATOM 3037 N N . SER B 1 151 ? 11 1.327 10.211 1 84.31 151 SER B N 1
ATOM 3038 C CA . SER B 1 151 ? 11.484 2.455 9.422 1 84.31 151 SER B CA 1
ATOM 3039 C C . SER B 1 151 ? 11.289 2.219 7.93 1 84.31 151 SER B C 1
ATOM 3041 O O . SER B 1 151 ? 11.781 1.233 7.379 1 84.31 151 SER B O 1
ATOM 3043 N N . LEU B 1 152 ? 10.516 3.014 7.312 1 89.56 152 LEU B N 1
ATOM 3044 C CA . LEU B 1 152 ? 10.281 2.988 5.871 1 89.56 152 LEU B CA 1
ATOM 3045 C C . LEU B 1 152 ? 11.039 4.117 5.18 1 89.56 152 LEU B C 1
ATOM 3047 O O . LEU B 1 152 ? 11.117 5.23 5.703 1 89.56 152 LEU B O 1
ATOM 3051 N N . ASN B 1 153 ? 11.555 3.779 4.062 1 88.69 153 ASN B N 1
ATOM 3052 C CA . ASN B 1 153 ? 12.023 4.844 3.178 1 88.69 153 ASN B CA 1
ATOM 3053 C C . ASN B 1 153 ? 10.898 5.812 2.832 1 88.69 153 ASN B C 1
ATOM 3055 O O . ASN B 1 153 ? 9.75 5.398 2.633 1 88.69 153 ASN B O 1
ATOM 3059 N N . VAL B 1 154 ? 11.188 7.07 2.697 1 92.56 154 VAL B N 1
ATOM 3060 C CA . VAL B 1 154 ? 10.188 8.117 2.512 1 92.56 154 VAL B CA 1
ATOM 3061 C C . VAL B 1 154 ? 9.406 7.863 1.224 1 92.56 154 VAL B C 1
ATOM 3063 O O . VAL B 1 154 ? 8.188 8.07 1.176 1 92.56 154 VAL B O 1
ATOM 3066 N N . ALA B 1 155 ? 10.102 7.449 0.158 1 93.06 155 ALA B N 1
ATOM 3067 C CA . ALA B 1 155 ? 9.406 7.188 -1.102 1 93.06 155 ALA B CA 1
ATOM 3068 C C . ALA B 1 155 ? 8.484 5.98 -0.978 1 93.06 155 ALA B C 1
ATOM 3070 O O . ALA B 1 155 ? 7.41 5.949 -1.588 1 93.06 155 ALA B O 1
ATOM 3071 N N . GLN B 1 156 ? 8.867 5.012 -0.164 1 93.5 156 GLN B N 1
ATOM 3072 C CA . GLN B 1 156 ? 8.031 3.838 0.096 1 93.5 156 GLN B CA 1
ATOM 3073 C C . GLN B 1 156 ? 6.793 4.207 0.904 1 93.5 156 GLN B C 1
ATOM 3075 O O . GLN B 1 156 ? 5.699 3.713 0.633 1 93.5 156 GLN B O 1
ATOM 3080 N N . ALA B 1 157 ? 6.984 5.059 1.878 1 95.69 157 ALA B N 1
ATOM 3081 C CA . ALA B 1 157 ? 5.852 5.535 2.666 1 95.69 157 ALA B CA 1
ATOM 3082 C C . ALA B 1 157 ? 4.859 6.297 1.793 1 95.69 157 ALA B C 1
ATOM 3084 O O . ALA B 1 157 ? 3.646 6.09 1.9 1 95.69 157 ALA B O 1
ATOM 3085 N N . LEU B 1 158 ? 5.371 7.133 0.899 1 96.38 158 LEU B N 1
ATOM 3086 C CA . LEU B 1 158 ? 4.52 7.891 -0.012 1 96.38 158 LEU B CA 1
ATOM 3087 C C . LEU B 1 158 ? 3.783 6.961 -0.969 1 96.38 158 LEU B C 1
ATOM 3089 O O . LEU B 1 158 ? 2.625 7.207 -1.315 1 96.38 158 LEU B O 1
ATOM 3093 N N . GLN B 1 159 ? 4.473 5.941 -1.357 1 96.69 159 GLN B N 1
ATOM 3094 C CA . GLN B 1 159 ? 3.832 4.98 -2.25 1 96.69 159 GLN B CA 1
ATOM 3095 C C . GLN B 1 159 ? 2.641 4.312 -1.573 1 96.69 159 GLN B C 1
ATOM 3097 O O . GLN B 1 159 ? 1.587 4.137 -2.189 1 96.69 159 GLN B O 1
ATOM 3102 N N . LEU B 1 160 ? 2.801 3.908 -0.333 1 97.75 160 LEU B N 1
ATOM 3103 C CA . LEU B 1 160 ? 1.707 3.283 0.402 1 97.75 160 LEU B CA 1
ATOM 3104 C C . LEU B 1 160 ? 0.533 4.246 0.55 1 97.75 160 LEU B C 1
ATOM 3106 O O . LEU B 1 160 ? -0.624 3.85 0.393 1 97.75 160 LEU B O 1
ATOM 3110 N N . ALA B 1 161 ? 0.833 5.492 0.861 1 98.12 161 ALA B N 1
ATOM 3111 C CA . ALA B 1 161 ? -0.216 6.504 0.965 1 98.12 161 ALA B CA 1
ATOM 3112 C C . ALA B 1 161 ? -0.938 6.684 -0.367 1 98.12 161 ALA B C 1
ATOM 3114 O O . ALA B 1 161 ? -2.17 6.699 -0.416 1 98.12 161 ALA B O 1
ATOM 3115 N N . ALA B 1 162 ? -0.169 6.812 -1.423 1 98.25 162 ALA B N 1
ATOM 3116 C CA . ALA B 1 162 ? -0.734 6.992 -2.758 1 98.25 162 ALA B CA 1
ATOM 3117 C C . ALA B 1 162 ? -1.578 5.789 -3.164 1 98.25 162 ALA B C 1
ATOM 3119 O O . ALA B 1 162 ? -2.641 5.941 -3.77 1 98.25 162 ALA B O 1
ATOM 3120 N N . TRP B 1 163 ? -1.137 4.609 -2.812 1 97.56 163 TRP B N 1
ATOM 3121 C CA . TRP B 1 163 ? -1.863 3.381 -3.113 1 97.56 163 TRP B CA 1
ATOM 3122 C C . TRP B 1 163 ? -3.225 3.371 -2.426 1 97.56 163 TRP B C 1
ATOM 3124 O O . TRP B 1 163 ? -4.25 3.145 -3.072 1 97.56 163 TRP B O 1
ATOM 3134 N N . GLU B 1 164 ? -3.211 3.613 -1.155 1 97.94 164 GLU B N 1
ATOM 3135 C CA . GLU B 1 164 ? -4.465 3.592 -0.409 1 97.94 164 GLU B CA 1
ATOM 3136 C C . GLU B 1 164 ? -5.426 4.664 -0.912 1 97.94 164 GLU B C 1
ATOM 3138 O O . GLU B 1 164 ? -6.633 4.434 -1.002 1 97.94 164 GLU B O 1
ATOM 3143 N N . LEU B 1 165 ? -4.902 5.844 -1.211 1 97.75 165 LEU B N 1
ATOM 3144 C CA . LEU B 1 165 ? -5.738 6.918 -1.735 1 97.75 165 LEU B CA 1
ATOM 3145 C C . LEU B 1 165 ? -6.332 6.535 -3.086 1 97.75 165 LEU B C 1
ATOM 3147 O O . LEU B 1 165 ? -7.523 6.754 -3.33 1 97.75 165 LEU B O 1
ATOM 3151 N N . ARG B 1 166 ? -5.504 5.977 -3.939 1 96.31 166 ARG B N 1
ATOM 3152 C CA . ARG B 1 166 ? -6.008 5.539 -5.238 1 96.31 166 ARG B CA 1
ATOM 3153 C C . ARG B 1 166 ? -7.129 4.516 -5.074 1 96.31 166 ARG B C 1
ATOM 3155 O O . ARG B 1 166 ? -8.188 4.641 -5.695 1 96.31 166 ARG B O 1
ATOM 3162 N N . TYR B 1 167 ? -6.848 3.527 -4.273 1 95.81 167 TYR B N 1
ATOM 3163 C CA . TYR B 1 167 ? -7.844 2.484 -4.062 1 95.81 167 TYR B CA 1
ATOM 3164 C C . TYR B 1 167 ? -9.156 3.078 -3.572 1 95.81 167 TYR B C 1
ATOM 3166 O O . TYR B 1 167 ? -10.227 2.732 -4.078 1 95.81 167 TYR B O 1
ATOM 3174 N N . ALA B 1 168 ? -9.062 3.996 -2.6 1 95.44 168 ALA B N 1
ATOM 3175 C CA . ALA B 1 168 ? -10.258 4.625 -2.037 1 95.44 168 ALA B CA 1
ATOM 3176 C C . ALA B 1 168 ? -11 5.441 -3.092 1 95.44 168 ALA B C 1
ATOM 3178 O O . ALA B 1 168 ? -12.227 5.402 -3.166 1 95.44 168 ALA B O 1
ATOM 3179 N N . LEU B 1 169 ? -10.273 6.168 -3.883 1 93.88 169 LEU B N 1
ATOM 3180 C CA . LEU B 1 169 ? -10.875 7.043 -4.883 1 93.88 169 LEU B CA 1
ATOM 3181 C C . LEU B 1 169 ? -11.531 6.223 -5.992 1 93.88 169 LEU B C 1
ATOM 3183 O O . LEU B 1 169 ? -12.594 6.59 -6.496 1 93.88 169 LEU B O 1
ATOM 3187 N N . LEU B 1 170 ? -10.867 5.09 -6.367 1 91 170 LEU B N 1
ATOM 3188 C CA . LEU B 1 170 ? -11.445 4.223 -7.391 1 91 170 LEU B CA 1
ATOM 3189 C C . LEU B 1 170 ? -12.688 3.518 -6.867 1 91 170 LEU B C 1
ATOM 3191 O O . LEU B 1 170 ? -13.68 3.373 -7.594 1 91 170 LEU B O 1
ATOM 3195 N N . ALA B 1 171 ? -12.578 3.016 -5.629 1 84.62 171 ALA B N 1
ATOM 3196 C CA . ALA B 1 171 ? -13.719 2.33 -5.031 1 84.62 171 ALA B CA 1
ATOM 3197 C C . ALA B 1 171 ? -14.938 3.246 -4.965 1 84.62 171 ALA B C 1
ATOM 3199 O O . ALA B 1 171 ? -16.078 2.793 -5.137 1 84.62 171 ALA B O 1
ATOM 3200 N N . GLY B 1 172 ? -14.758 4.469 -4.785 1 75.5 172 GLY B N 1
ATOM 3201 C CA . GLY B 1 172 ? -15.836 5.445 -4.727 1 75.5 172 GLY B CA 1
ATOM 3202 C C . GLY B 1 172 ? -16.531 5.641 -6.059 1 75.5 172 GLY B C 1
ATOM 3203 O O . GLY B 1 172 ? -17.719 5.996 -6.098 1 75.5 172 GLY B O 1
ATOM 3204 N N . THR B 1 173 ? -15.836 5.414 -7.121 1 76.62 173 THR B N 1
ATOM 3205 C CA . THR B 1 173 ? -16.406 5.625 -8.445 1 76.62 173 THR B CA 1
ATOM 3206 C C . THR B 1 173 ? -17.125 4.363 -8.93 1 76.62 173 THR B C 1
ATOM 3208 O O . THR B 1 173 ? -17.844 4.398 -9.93 1 76.62 173 THR B O 1
ATOM 3211 N N . GLY B 1 174 ? -17.016 3.285 -8.219 1 73.38 174 GLY B N 1
ATOM 3212 C CA . GLY B 1 174 ? -17.625 2.033 -8.641 1 73.38 174 GLY B CA 1
ATOM 3213 C C . GLY B 1 174 ? -16.891 1.362 -9.781 1 73.38 174 GLY B C 1
ATOM 3214 O O . GLY B 1 174 ? -17.375 0.382 -10.352 1 73.38 174 GLY B O 1
ATOM 3215 N N . GLN B 1 175 ? -15.812 1.943 -10.211 1 69 175 GLN B N 1
ATOM 3216 C CA . GLN B 1 175 ? -15.031 1.353 -11.297 1 69 175 GLN B CA 1
ATOM 3217 C C . GLN B 1 175 ? -14.375 0.046 -10.852 1 69 175 GLN B C 1
ATOM 3219 O O . GLN B 1 175 ? -14.031 -0.116 -9.68 1 69 175 GLN B O 1
ATOM 3224 N N . SER B 1 176 ? -14.32 -0.868 -11.898 1 70.44 176 SER B N 1
ATOM 3225 C CA . SER B 1 176 ? -13.672 -2.143 -11.609 1 70.44 176 SER B CA 1
ATOM 3226 C C . SER B 1 176 ? -12.188 -1.952 -11.328 1 70.44 176 SER B C 1
ATOM 3228 O O . SER B 1 176 ? -11.516 -1.163 -12 1 70.44 176 SER B O 1
ATOM 3230 N N . LEU B 1 177 ? -11.695 -2.498 -10.328 1 77.06 177 LEU B N 1
ATOM 3231 C CA . LEU B 1 177 ? -10.289 -2.451 -9.945 1 77.06 177 LEU B CA 1
ATOM 3232 C C . LEU B 1 177 ? -9.492 -3.523 -10.68 1 77.06 177 LEU B C 1
ATOM 3234 O O . LEU B 1 177 ? -8.273 -3.635 -10.492 1 77.06 177 LEU B O 1
ATOM 3238 N N . LEU B 1 178 ? -10.164 -4.32 -11.477 1 72.5 178 LEU B N 1
ATOM 3239 C CA . LEU B 1 178 ? -9.523 -5.32 -12.32 1 72.5 178 LEU B CA 1
ATOM 3240 C C . LEU B 1 178 ? -9.422 -4.828 -13.758 1 72.5 178 LEU B C 1
ATOM 3242 O O . LEU B 1 178 ? -10.266 -4.055 -14.219 1 72.5 178 LEU B O 1
ATOM 3246 N N . PRO B 1 179 ? -8.258 -5.129 -14.344 1 65.88 179 PRO B N 1
ATOM 3247 C CA . PRO B 1 179 ? -8.188 -4.762 -15.758 1 65.88 179 PRO B CA 1
ATOM 3248 C C . PRO B 1 179 ? -9.32 -5.379 -16.578 1 65.88 179 PRO B C 1
ATOM 3250 O O . PRO B 1 179 ? -9.82 -6.449 -16.25 1 65.88 179 PRO B O 1
ATOM 3253 N N . ALA B 1 180 ? -9.82 -4.477 -17.547 1 55 180 ALA B N 1
ATOM 3254 C CA . ALA B 1 180 ? -10.906 -4.93 -18.422 1 55 180 ALA B CA 1
ATOM 3255 C C . ALA B 1 180 ? -10.5 -6.168 -19.219 1 55 180 ALA B C 1
ATOM 3257 O O . ALA B 1 180 ? -9.414 -6.207 -19.797 1 55 180 ALA B O 1
ATOM 3258 N N . SER B 1 181 ? -10.805 -7.258 -18.672 1 50.59 181 SER B N 1
ATOM 3259 C CA . SER B 1 181 ? -10.578 -8.461 -19.469 1 50.59 181 SER B CA 1
ATOM 3260 C C . SER B 1 181 ? -11.508 -8.516 -20.672 1 50.59 181 SER B C 1
ATOM 3262 O O . SER B 1 181 ? -12.648 -8.047 -20.609 1 50.59 181 SER B O 1
ATOM 3264 N N . SER B 1 182 ? -10.875 -8.445 -21.906 1 44.88 182 SER B N 1
ATOM 3265 C CA . SER B 1 182 ? -11.766 -8.664 -23.047 1 44.88 182 SER B CA 1
ATOM 3266 C C . SER B 1 182 ? -12.781 -9.758 -22.734 1 44.88 182 SER B C 1
ATOM 3268 O O . SER B 1 182 ? -13.758 -9.93 -23.484 1 44.88 182 SER B O 1
ATOM 3270 N N . ALA B 1 183 ? -12.359 -10.531 -21.969 1 42.47 183 ALA B N 1
ATOM 3271 C CA . ALA B 1 183 ? -13.289 -11.602 -21.625 1 42.47 183 ALA B CA 1
ATOM 3272 C C . ALA B 1 183 ? -14.531 -11.047 -20.922 1 42.47 183 ALA B C 1
ATOM 3274 O O . ALA B 1 183 ? -15.492 -11.781 -20.672 1 42.47 183 ALA B O 1
ATOM 3275 N N . GLN B 1 184 ? -14.367 -9.859 -20.234 1 41.09 184 GLN B N 1
ATOM 3276 C CA . GLN B 1 184 ? -15.586 -9.25 -19.703 1 41.09 184 GLN B CA 1
ATOM 3277 C C . GLN B 1 184 ? -16.547 -8.883 -20.828 1 41.09 184 GLN B C 1
ATOM 3279 O O . GLN B 1 184 ? -17.641 -8.398 -20.578 1 41.09 184 GLN B O 1
ATOM 3284 N N . GLN B 1 185 ? -16.016 -8.688 -21.984 1 41.78 185 GLN B N 1
ATOM 3285 C CA . GLN B 1 185 ? -17.078 -8.688 -22.984 1 41.78 185 GLN B CA 1
ATOM 3286 C C . GLN B 1 185 ? -18.062 -9.828 -22.75 1 41.78 185 GLN B C 1
ATOM 3288 O O . GLN B 1 185 ? -17.672 -10.891 -22.266 1 41.78 185 GLN B O 1
ATOM 3293 N N . ALA B 1 186 ? -19.344 -9.539 -22.953 1 44.62 186 ALA B N 1
ATOM 3294 C CA . ALA B 1 186 ? -20.531 -10.359 -22.703 1 44.62 186 ALA B CA 1
ATOM 3295 C C . ALA B 1 186 ? -20.312 -11.797 -23.156 1 44.62 186 ALA B C 1
ATOM 3297 O O . ALA B 1 186 ? -20.609 -12.141 -24.297 1 44.62 186 ALA B O 1
ATOM 3298 N N . ASN B 1 187 ? -19.047 -12.258 -23 1 45.16 187 ASN B N 1
ATOM 3299 C CA . ASN B 1 187 ? -19.062 -13.672 -23.375 1 45.16 187 ASN B CA 1
ATOM 3300 C C . ASN B 1 187 ? -19.969 -14.477 -22.438 1 45.16 187 ASN B C 1
ATOM 3302 O O . ASN B 1 187 ? -19.641 -14.664 -21.266 1 45.16 187 ASN B O 1
ATOM 3306 N N . PRO B 1 188 ? -21.109 -14.57 -22.797 1 57.06 188 PRO B N 1
ATOM 3307 C CA . PRO B 1 188 ? -22.094 -15.336 -22.031 1 57.06 188 PRO B CA 1
ATOM 3308 C C . PRO B 1 188 ? -21.516 -16.609 -21.422 1 57.06 188 PRO B C 1
ATOM 3310 O O . PRO B 1 188 ? -21.938 -17.031 -20.359 1 57.06 188 PRO B O 1
ATOM 3313 N N . GLY B 1 189 ? -20.438 -16.938 -22 1 61.22 189 GLY B N 1
ATOM 3314 C CA . GLY B 1 189 ? -19.844 -18.188 -21.531 1 61.22 189 GLY B CA 1
ATOM 3315 C C . GLY B 1 189 ? -19 -18 -20.297 1 61.22 189 GLY B C 1
ATOM 3316 O O . GLY B 1 189 ? -18.844 -18.938 -19.5 1 61.22 189 GLY B O 1
ATOM 3317 N N . ALA B 1 190 ? -18.594 -16.766 -20 1 60.94 190 ALA B N 1
ATOM 3318 C CA . ALA B 1 190 ? -17.703 -16.5 -18.875 1 60.94 190 ALA B CA 1
ATOM 3319 C C . ALA B 1 190 ? -18.5 -16.141 -17.625 1 60.94 190 ALA B C 1
ATOM 3321 O O . ALA B 1 190 ? -17.953 -16.125 -16.516 1 60.94 190 ALA B O 1
ATOM 3322 N N . ALA B 1 191 ? -19.766 -15.984 -17.875 1 64.62 191 ALA B N 1
ATOM 3323 C CA . ALA B 1 191 ? -20.641 -15.711 -16.75 1 64.62 191 ALA B CA 1
ATOM 3324 C C . ALA B 1 191 ? -20.734 -16.906 -15.812 1 64.62 191 ALA B C 1
ATOM 3326 O O . ALA B 1 191 ? -20.578 -18.062 -16.25 1 64.62 191 ALA B O 1
ATOM 3327 N N . PRO B 1 192 ? -20.891 -16.547 -14.523 1 67.62 192 PRO B N 1
ATOM 3328 C CA . PRO B 1 192 ? -21.078 -17.672 -13.602 1 67.62 192 PRO B CA 1
ATOM 3329 C C . PRO B 1 192 ? -22.203 -18.609 -14.023 1 67.62 192 PRO B C 1
ATOM 3331 O O . PRO B 1 192 ? -23.25 -18.141 -14.477 1 67.62 192 PRO B O 1
ATOM 3334 N N . ALA B 1 193 ? -21.828 -19.891 -14.008 1 72.12 193 ALA B N 1
ATOM 3335 C CA . ALA B 1 193 ? -22.875 -20.875 -14.273 1 72.12 193 ALA B CA 1
ATOM 3336 C C . ALA B 1 193 ? -23.922 -20.875 -13.172 1 72.12 193 ALA B C 1
ATOM 3338 O O . ALA B 1 193 ? -23.609 -20.672 -12 1 72.12 193 ALA B O 1
ATOM 3339 N N . ASP B 1 194 ? -25.188 -20.922 -13.625 1 74.19 194 ASP B N 1
ATOM 3340 C CA . ASP B 1 194 ? -26.234 -21 -12.617 1 74.19 194 ASP B CA 1
ATOM 3341 C C . ASP B 1 194 ? -26.234 -22.375 -11.938 1 74.19 194 ASP B C 1
ATOM 3343 O O . ASP B 1 194 ? -25.547 -23.281 -12.383 1 74.19 194 ASP B O 1
ATOM 3347 N N . GLY B 1 195 ? -26.938 -22.375 -10.773 1 77.56 195 GLY B N 1
ATOM 3348 C CA . GLY B 1 195 ? -27 -23.594 -9.992 1 77.56 195 GLY B CA 1
ATOM 3349 C C . GLY B 1 195 ? -27.5 -24.797 -10.797 1 77.56 195 GLY B C 1
ATOM 3350 O O . GLY B 1 195 ? -27 -25.906 -10.617 1 77.56 195 GLY B O 1
ATOM 3351 N N . ALA B 1 196 ? -28.406 -24.562 -11.672 1 78.5 196 ALA B N 1
ATOM 3352 C CA . ALA B 1 196 ? -28.938 -25.641 -12.492 1 78.5 196 ALA B CA 1
ATOM 3353 C C . ALA B 1 196 ? -27.875 -26.234 -13.398 1 78.5 196 ALA B C 1
ATOM 3355 O O . ALA B 1 196 ? -27.781 -27.469 -13.555 1 78.5 196 ALA B O 1
ATOM 3356 N N . ALA B 1 197 ? -27.125 -25.375 -13.938 1 79.81 197 ALA B N 1
ATOM 3357 C CA . ALA B 1 197 ? -26.047 -25.844 -14.82 1 79.81 197 ALA B CA 1
ATOM 3358 C C . ALA B 1 197 ? -25.016 -26.641 -14.047 1 79.81 197 ALA B C 1
ATOM 3360 O O . ALA B 1 197 ? -24.531 -27.672 -14.523 1 79.81 197 ALA B O 1
ATOM 3361 N N . VAL B 1 198 ? -24.734 -26.219 -12.891 1 80.44 198 VAL B N 1
ATOM 3362 C CA . VAL B 1 198 ? -23.75 -26.906 -12.055 1 80.44 198 VAL B CA 1
ATOM 3363 C C . VAL B 1 198 ? -24.297 -28.266 -11.617 1 80.44 198 VAL B C 1
ATOM 3365 O O . VAL B 1 198 ? -23.578 -29.266 -11.609 1 80.44 198 VAL B O 1
ATOM 3368 N N . GLN B 1 199 ? -25.578 -28.266 -11.305 1 81.5 199 GLN B N 1
ATOM 3369 C CA . GLN B 1 199 ? -26.203 -29.531 -10.93 1 81.5 199 GLN B CA 1
ATOM 3370 C C . GLN B 1 199 ? -26.219 -30.516 -12.094 1 81.5 199 GLN B C 1
ATOM 3372 O O . GLN B 1 199 ? -25.953 -31.703 -11.914 1 81.5 199 GLN B O 1
ATOM 3377 N N . ALA B 1 200 ? -26.469 -30.062 -13.266 1 85.88 200 ALA B N 1
ATOM 3378 C CA . ALA B 1 200 ? -26.453 -30.906 -14.453 1 85.88 200 ALA B CA 1
ATOM 3379 C C . ALA B 1 200 ? -25.047 -31.469 -14.703 1 85.88 200 ALA B C 1
ATOM 3381 O O . ALA B 1 200 ? -24.891 -32.625 -15.07 1 85.88 200 ALA B O 1
ATOM 3382 N N . LEU B 1 201 ? -24.125 -30.594 -14.5 1 87.44 201 LEU B N 1
ATOM 3383 C CA . LEU B 1 201 ? -22.734 -31.047 -14.633 1 87.44 201 LEU B CA 1
ATOM 3384 C C . LEU B 1 201 ? -22.422 -32.156 -13.625 1 87.44 201 LEU B C 1
ATOM 3386 O O . LEU B 1 201 ? -21.812 -33.156 -13.969 1 87.44 201 LEU B O 1
ATOM 3390 N N . LEU B 1 202 ? -22.875 -31.875 -12.422 1 84.88 202 LEU B N 1
ATOM 3391 C CA . LEU B 1 202 ? -22.609 -32.875 -11.375 1 84.88 202 LEU B CA 1
ATOM 3392 C C . LEU B 1 202 ? -23.234 -34.219 -11.727 1 84.88 202 LEU B C 1
ATOM 3394 O O . LEU B 1 202 ? -22.609 -35.25 -11.523 1 84.88 202 LEU B O 1
ATOM 3398 N N . ALA B 1 203 ? -24.344 -34.188 -12.227 1 88.62 203 ALA B N 1
ATOM 3399 C CA . ALA B 1 203 ? -25 -35.406 -12.664 1 88.62 203 ALA B CA 1
ATOM 3400 C C . ALA B 1 203 ? -24.219 -36.062 -13.805 1 88.62 203 ALA B C 1
ATOM 3402 O O . ALA B 1 203 ? -24.031 -37.281 -13.812 1 88.62 203 ALA B O 1
ATOM 3403 N N . HIS B 1 204 ? -23.812 -35.281 -14.727 1 88.44 204 HIS B N 1
ATOM 3404 C CA . HIS B 1 204 ? -23.031 -35.781 -15.844 1 88.44 204 HIS B CA 1
ATOM 3405 C C . HIS B 1 204 ? -21.688 -36.375 -15.375 1 88.44 204 HIS B C 1
ATOM 3407 O O . HIS B 1 204 ? -21.25 -37.406 -15.867 1 88.44 204 HIS B O 1
ATOM 3413 N N . TRP B 1 205 ? -21.156 -35.719 -14.477 1 84.75 205 TRP B N 1
ATOM 3414 C CA . TRP B 1 205 ? -19.891 -36.125 -13.883 1 84.75 205 TRP B CA 1
ATOM 3415 C C . TRP B 1 205 ? -20 -37.469 -13.188 1 84.75 205 TRP B C 1
ATOM 3417 O O . TRP B 1 205 ? -19.141 -38.344 -13.344 1 84.75 205 TRP B O 1
ATOM 3427 N N . GLU B 1 206 ? -21.062 -37.562 -12.469 1 85.62 206 GLU B N 1
ATOM 3428 C CA . GLU B 1 206 ? -21.312 -38.812 -11.812 1 85.62 206 GLU B CA 1
ATOM 3429 C C . GLU B 1 206 ? -21.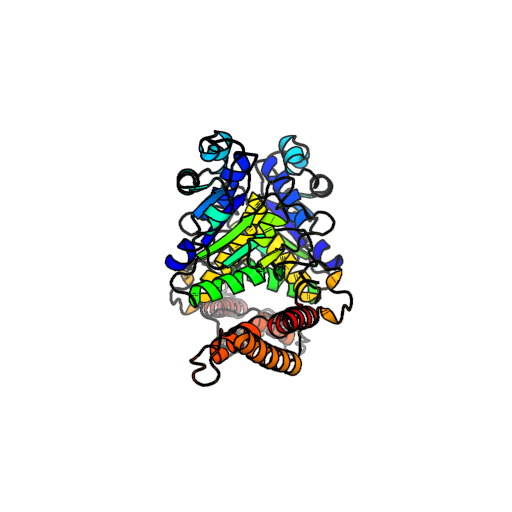453 -39.969 -12.828 1 85.62 206 GLU B C 1
ATOM 3431 O O . GLU B 1 206 ? -20.875 -41.031 -12.656 1 85.62 206 GLU B O 1
ATOM 3436 N N . GLN B 1 207 ? -22.172 -39.75 -13.875 1 88.94 207 GLN B N 1
ATOM 3437 C CA . GLN B 1 207 ? -22.312 -40.719 -14.945 1 88.94 207 GLN B CA 1
ATOM 3438 C C . GLN B 1 207 ? -20.953 -41.094 -15.555 1 88.94 207 GLN B C 1
ATOM 3440 O O . GLN B 1 207 ? -20.688 -42.25 -15.828 1 88.94 207 GLN B O 1
ATOM 3445 N N . ALA B 1 208 ? -20.203 -40.094 -15.75 1 80.88 208 ALA B N 1
ATOM 3446 C CA . ALA B 1 208 ? -18.891 -40.281 -16.344 1 80.88 208 ALA B CA 1
ATOM 3447 C C . ALA B 1 208 ? -17.984 -41.094 -15.438 1 80.88 208 ALA B C 1
ATOM 3449 O O . ALA B 1 208 ? -17.266 -42 -15.898 1 80.88 208 ALA B O 1
ATOM 3450 N N . LEU B 1 209 ? -18.094 -40.844 -14.18 1 81.12 209 LEU B N 1
ATOM 3451 C CA . LEU B 1 209 ? -17.281 -41.562 -13.203 1 81.12 209 LEU B CA 1
ATOM 3452 C C . LEU B 1 209 ? -17.688 -43.031 -13.125 1 81.12 209 LEU B C 1
ATOM 3454 O O . LEU B 1 209 ? -16.828 -43.906 -12.977 1 81.12 209 LEU B O 1
ATOM 3458 N N . VAL B 1 210 ? -18.891 -43.219 -13.273 1 84.19 210 VAL B N 1
ATOM 3459 C CA . VAL B 1 210 ? -19.375 -44.594 -13.305 1 84.19 210 VAL B CA 1
ATOM 3460 C C . VAL B 1 210 ? -18.906 -45.281 -14.594 1 84.19 210 VAL B C 1
ATOM 3462 O O . VAL B 1 210 ? -18.438 -46.438 -14.555 1 84.19 210 VAL B O 1
ATOM 3465 N N . ALA B 1 211 ? -19 -44.562 -15.609 1 82.06 211 ALA B N 1
ATOM 3466 C CA . ALA B 1 211 ? -18.672 -45.125 -16.906 1 82.06 211 ALA B CA 1
ATOM 3467 C C . ALA B 1 211 ? -17.203 -45.562 -16.953 1 82.06 211 ALA B C 1
ATOM 3469 O O . ALA B 1 211 ? -16.875 -46.594 -17.578 1 82.06 211 ALA B O 1
ATOM 3470 N N . VAL B 1 212 ? -16.438 -44.875 -16.312 1 79.12 212 VAL B N 1
ATOM 3471 C CA . VAL B 1 212 ? -15.016 -45.188 -16.391 1 79.12 212 VAL B CA 1
ATOM 3472 C C . VAL B 1 212 ? -14.625 -46.094 -15.219 1 79.12 212 VAL B C 1
ATOM 3474 O O . VAL B 1 212 ? -13.453 -46.438 -15.047 1 79.12 212 VAL B O 1
ATOM 3477 N N . GLY B 1 213 ? -15.562 -46.312 -14.359 1 78.38 213 GLY B N 1
ATOM 3478 C CA . GLY B 1 213 ? -15.375 -47.281 -13.305 1 78.38 213 GLY B CA 1
ATOM 3479 C C . GLY B 1 213 ? -14.805 -46.688 -12.031 1 78.38 213 GLY B C 1
ATOM 3480 O O . GLY B 1 213 ? -14.32 -47.438 -11.156 1 78.38 213 GLY B O 1
ATOM 3481 N N . PHE B 1 214 ? -14.812 -45.469 -11.922 1 77.69 214 PHE B N 1
ATOM 3482 C CA . PHE B 1 214 ? -14.258 -44.812 -10.742 1 77.69 214 PHE B CA 1
ATOM 3483 C C . PHE B 1 214 ? -15.266 -44.781 -9.609 1 77.69 214 PHE B C 1
ATOM 3485 O O . PHE B 1 214 ? -14.891 -44.812 -8.43 1 77.69 214 PHE B O 1
ATOM 3492 N N . LEU B 1 215 ? -16.422 -44.594 -9.984 1 79.62 215 LEU B N 1
ATOM 3493 C CA . LEU B 1 215 ? -17.5 -44.594 -9.016 1 79.62 215 LEU B CA 1
ATOM 3494 C C . LEU B 1 215 ? -18.359 -45.844 -9.125 1 79.62 215 LEU B C 1
ATOM 3496 O O . LEU B 1 215 ? -18.812 -46.219 -10.219 1 79.62 215 LEU B O 1
ATOM 3500 N N . ASP B 1 216 ? -18.344 -46.469 -8.039 1 79.94 216 ASP B N 1
ATOM 3501 C CA . ASP B 1 216 ? -19.297 -47.562 -7.93 1 79.94 216 ASP B CA 1
ATOM 3502 C C . ASP B 1 216 ? -20.641 -47.094 -7.41 1 79.94 216 ASP B C 1
ATOM 3504 O O . ASP B 1 216 ? -20.766 -46.719 -6.242 1 79.94 216 ASP B O 1
ATOM 3508 N N . PRO B 1 217 ? -21.625 -47.094 -8.305 1 81 217 PRO B N 1
ATOM 3509 C CA . PRO B 1 217 ? -22.922 -46.562 -7.898 1 81 217 PRO B CA 1
ATOM 3510 C C . PRO B 1 217 ? -23.516 -47.281 -6.695 1 81 217 PRO B C 1
ATOM 3512 O O . PRO B 1 217 ? -24.328 -46.719 -5.961 1 81 217 PRO B O 1
ATOM 3515 N N . ALA B 1 218 ? -23.094 -48.406 -6.457 1 82.19 218 ALA B N 1
ATOM 3516 C CA . ALA B 1 218 ? -23.594 -49.188 -5.332 1 82.19 218 ALA B CA 1
ATOM 3517 C C . ALA B 1 218 ? -22.891 -48.781 -4.035 1 82.19 218 ALA B C 1
ATOM 3519 O O . ALA B 1 218 ? -23.422 -49 -2.943 1 82.19 218 ALA B O 1
ATOM 3520 N N . HIS B 1 219 ? -21.75 -48.281 -4.211 1 79.62 219 HIS B N 1
ATOM 3521 C CA . HIS B 1 219 ? -20.953 -47.844 -3.064 1 79.62 219 HIS B CA 1
ATOM 3522 C C . HIS B 1 219 ? -20.312 -46.5 -3.33 1 79.62 219 HIS B C 1
ATOM 3524 O O . HIS B 1 219 ? -19.094 -46.406 -3.451 1 79.62 219 HIS B O 1
ATOM 3530 N N . PRO B 1 220 ? -21.016 -45.469 -3.473 1 71.62 220 PRO B N 1
ATOM 3531 C CA . PRO B 1 220 ? -20.484 -44.188 -3.902 1 71.62 220 PRO B CA 1
ATOM 3532 C C . PRO B 1 220 ? -19.625 -43.5 -2.836 1 71.62 220 PRO B C 1
ATOM 3534 O O . PRO B 1 220 ? -18.75 -42.688 -3.16 1 71.62 220 PRO B O 1
ATOM 3537 N N . LYS B 1 221 ? -19.594 -44 -1.721 1 68.44 221 LYS B N 1
ATOM 3538 C CA . LYS B 1 221 ? -18.891 -43.375 -0.602 1 68.44 221 LYS B CA 1
ATOM 3539 C C . LYS B 1 221 ? -19.141 -41.875 -0.582 1 68.44 221 LYS B C 1
ATOM 3541 O O . LYS B 1 221 ? -20.25 -41.406 -0.854 1 68.44 221 LYS B O 1
ATOM 3546 N N . LYS B 1 222 ? -18.172 -41.125 -0.089 1 75.81 222 LYS B N 1
ATOM 3547 C CA . LYS B 1 222 ? -18.359 -39.688 0.052 1 75.81 222 LYS B CA 1
ATOM 3548 C C . LYS B 1 222 ? -17.812 -38.938 -1.161 1 75.81 222 LYS B C 1
ATOM 3550 O O . LYS B 1 222 ? -17.5 -37.75 -1.074 1 75.81 222 LYS B O 1
ATOM 3555 N N . LEU B 1 223 ? -17.797 -39.719 -2.266 1 73.31 223 LEU B N 1
ATOM 3556 C CA . LEU B 1 223 ? -17.125 -39.125 -3.43 1 73.31 223 LEU B CA 1
ATOM 3557 C C . LEU B 1 223 ? -17.969 -38.031 -4.039 1 73.31 223 LEU B C 1
ATOM 3559 O O . LEU B 1 223 ? -17.469 -36.906 -4.262 1 73.31 223 LEU B O 1
ATOM 3563 N N . MET B 1 224 ? -19.188 -38.375 -4.258 1 76.94 224 MET B N 1
ATOM 3564 C CA . MET B 1 224 ? -20 -37.406 -4.961 1 76.94 224 MET B CA 1
ATOM 3565 C C . MET B 1 224 ? -20.281 -36.188 -4.074 1 76.94 224 MET B C 1
ATOM 3567 O O . MET B 1 224 ? -20.188 -35.062 -4.523 1 76.94 224 MET B O 1
AT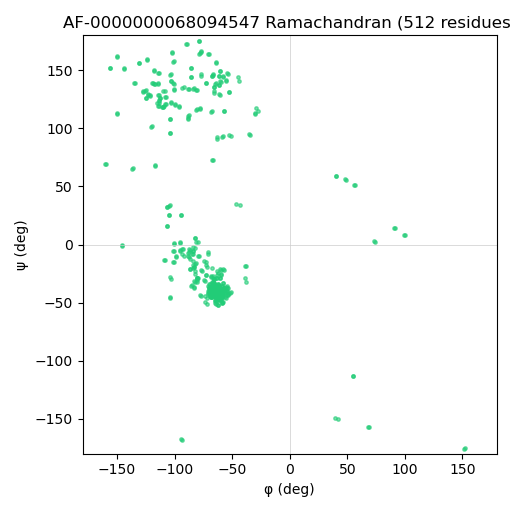OM 3571 N N . PRO B 1 225 ? -20.5 -36.344 -2.801 1 72 225 PRO B N 1
ATOM 3572 C CA . PRO B 1 225 ? -20.609 -35.156 -1.942 1 72 225 PRO B CA 1
ATOM 3573 C C . PRO B 1 225 ? -19.344 -34.281 -1.957 1 72 225 PRO B C 1
ATOM 3575 O O . PRO B 1 225 ? -19.422 -33.062 -1.96 1 72 225 PRO B O 1
ATOM 3578 N N . ARG B 1 226 ? -18.25 -34.875 -1.972 1 69.12 226 ARG B N 1
ATOM 3579 C CA . ARG B 1 226 ? -16.984 -34.156 -2.021 1 69.12 226 ARG B CA 1
ATOM 3580 C C . ARG B 1 226 ? -16.828 -33.438 -3.352 1 69.12 226 ARG B C 1
ATOM 3582 O O . ARG B 1 226 ? -16.375 -32.281 -3.385 1 69.12 226 ARG B O 1
ATOM 3589 N N . MET B 1 227 ? -17.172 -34.094 -4.402 1 74.62 227 MET B N 1
ATOM 3590 C CA . MET B 1 227 ? -17.094 -33.469 -5.727 1 74.62 227 MET B CA 1
ATOM 3591 C C . MET B 1 227 ? -18.094 -32.344 -5.863 1 74.62 227 MET B C 1
ATOM 3593 O O . MET B 1 227 ? -17.781 -31.312 -6.48 1 74.62 227 MET B O 1
ATOM 3597 N N . LYS B 1 228 ? -19.203 -32.562 -5.305 1 74.12 228 LYS B N 1
ATOM 3598 C CA . LYS B 1 228 ? -20.219 -31.516 -5.297 1 74.12 228 LYS B CA 1
ATOM 3599 C C . LYS B 1 228 ? -19.703 -30.266 -4.566 1 74.12 228 LYS B C 1
ATOM 3601 O O . LYS B 1 228 ? -19.844 -29.156 -5.074 1 74.12 228 LYS B O 1
ATOM 3606 N N . HIS B 1 229 ? -19.094 -30.484 -3.414 1 65.88 229 HIS B N 1
ATOM 3607 C CA . HIS B 1 229 ? -18.531 -29.375 -2.672 1 65.88 229 HIS B CA 1
ATOM 3608 C C . HIS B 1 229 ? -17.453 -28.656 -3.486 1 65.88 229 HIS B C 1
ATOM 3610 O O . HIS B 1 229 ? -17.422 -27.422 -3.545 1 65.88 229 HIS B O 1
ATOM 3616 N N . LEU B 1 230 ? -16.703 -29.438 -4.137 1 64.56 230 LEU B N 1
ATOM 3617 C CA . LEU B 1 230 ? -15.609 -28.922 -4.941 1 64.56 230 LEU B CA 1
ATOM 3618 C C . LEU B 1 230 ? -16.141 -28.062 -6.09 1 64.56 230 LEU B C 1
ATOM 3620 O O . LEU B 1 230 ? -15.695 -26.922 -6.273 1 64.56 230 LEU B O 1
ATOM 3624 N N . LEU B 1 231 ? -17.062 -28.578 -6.836 1 71.81 231 LEU B N 1
ATOM 3625 C CA . LEU B 1 231 ? -17.516 -27.922 -8.047 1 71.81 231 LEU B CA 1
ATOM 3626 C C . LEU B 1 231 ? -18.438 -26.734 -7.703 1 71.81 231 LEU B C 1
ATOM 3628 O O . LEU B 1 231 ? -18.469 -25.75 -8.43 1 71.81 231 LEU B O 1
ATOM 3632 N N . THR B 1 232 ? -19.031 -26.797 -6.5 1 65.44 232 THR B N 1
ATOM 3633 C CA . THR B 1 232 ? -19.922 -25.719 -6.09 1 65.44 232 THR B CA 1
ATOM 3634 C C . THR B 1 232 ? -19.125 -24.531 -5.559 1 65.44 232 THR B C 1
ATOM 3636 O O . THR B 1 232 ? -19.5 -23.375 -5.785 1 65.44 232 THR B O 1
ATOM 3639 N N . ARG B 1 233 ? -18.031 -24.906 -5.012 1 56.88 233 ARG B N 1
ATOM 3640 C CA . ARG B 1 233 ? -17.266 -23.797 -4.438 1 56.88 233 ARG B CA 1
ATOM 3641 C C . ARG B 1 233 ? -16.359 -23.156 -5.488 1 56.88 233 ARG B C 1
ATOM 3643 O O . ARG B 1 233 ? -15.82 -22.062 -5.266 1 56.88 233 ARG B O 1
ATOM 3650 N N . SER B 1 234 ? -16.172 -23.734 -6.586 1 58.25 234 SER B N 1
ATOM 3651 C CA . SER B 1 234 ? -15.242 -23.281 -7.621 1 58.25 234 SER B CA 1
ATOM 3652 C C . SER B 1 234 ? -15.852 -22.172 -8.461 1 58.25 234 SER B C 1
ATOM 3654 O O . SER B 1 234 ? -15.18 -21.594 -9.312 1 58.25 234 SER B O 1
ATOM 3656 N N . ALA B 1 235 ? -16.984 -21.719 -8.227 1 61.22 235 ALA B N 1
ATOM 3657 C CA . ALA B 1 235 ? -17.656 -20.672 -8.984 1 61.22 235 ALA B CA 1
ATOM 3658 C C . ALA B 1 235 ? -17.422 -20.828 -10.484 1 61.22 235 ALA B C 1
ATOM 3660 O O . ALA B 1 235 ? -16.906 -19.922 -11.133 1 61.22 235 ALA B O 1
ATOM 3661 N N . LEU B 1 236 ? -17.828 -21.984 -11 1 67.88 236 LEU B N 1
ATOM 3662 C CA . LEU B 1 236 ? -17.562 -22.359 -12.391 1 67.88 236 LEU B CA 1
ATOM 3663 C C . LEU B 1 236 ? -18.281 -21.422 -13.352 1 67.88 236 LEU B C 1
ATOM 3665 O O . LEU B 1 236 ? -19.422 -21.016 -13.094 1 67.88 236 LEU B O 1
ATOM 3669 N N . SER B 1 237 ? -17.641 -21.031 -14.398 1 69.19 237 SER B N 1
ATOM 3670 C CA . SER B 1 237 ? -18.281 -20.312 -15.492 1 69.19 237 SER B CA 1
ATOM 3671 C C . SER B 1 237 ? -19.062 -21.266 -16.391 1 69.19 237 SER B C 1
ATOM 3673 O O . SER B 1 237 ? -18.922 -22.484 -16.297 1 69.19 237 SER B O 1
ATOM 3675 N N . ARG B 1 238 ? -19.953 -20.688 -17.234 1 75.31 238 ARG B N 1
ATOM 3676 C CA . ARG B 1 238 ? -20.719 -21.469 -18.203 1 75.31 238 ARG B CA 1
ATOM 3677 C C . ARG B 1 238 ? -19.781 -22.234 -19.141 1 75.31 238 ARG B C 1
ATOM 3679 O O . ARG B 1 238 ? -20.016 -23.406 -19.438 1 75.31 238 ARG B O 1
ATOM 3686 N N . ASP B 1 239 ? -18.75 -21.547 -19.484 1 72.5 239 ASP B N 1
ATOM 3687 C CA . ASP B 1 239 ? -17.781 -22.188 -20.375 1 72.5 239 ASP B CA 1
ATOM 3688 C C . ASP B 1 239 ? -17.109 -23.359 -19.688 1 72.5 239 ASP B C 1
ATOM 3690 O O . ASP B 1 239 ? -16.891 -24.406 -20.297 1 72.5 239 ASP B O 1
ATOM 3694 N N . GLU B 1 240 ? -16.859 -23.188 -18.438 1 72.56 240 GLU B N 1
ATOM 3695 C CA . GLU B 1 240 ? -16.234 -24.266 -17.672 1 72.56 240 GLU B CA 1
ATOM 3696 C C . GLU B 1 240 ? -17.172 -25.453 -17.5 1 72.56 240 GLU B C 1
ATOM 3698 O O . GLU B 1 240 ? -16.734 -26.609 -17.609 1 72.56 240 GLU B O 1
ATOM 3703 N N . VAL B 1 241 ? -18.344 -25.141 -17.312 1 82 241 VAL B N 1
ATOM 3704 C CA . VAL B 1 241 ? -19.344 -26.203 -17.203 1 82 241 VAL B CA 1
ATOM 3705 C C . VAL B 1 241 ? -19.422 -26.969 -18.531 1 82 241 VAL B C 1
ATOM 3707 O O . VAL B 1 241 ? -19.391 -28.203 -18.547 1 82 241 VAL B O 1
ATOM 3710 N N . ASP B 1 242 ? -19.422 -26.266 -19.609 1 81 242 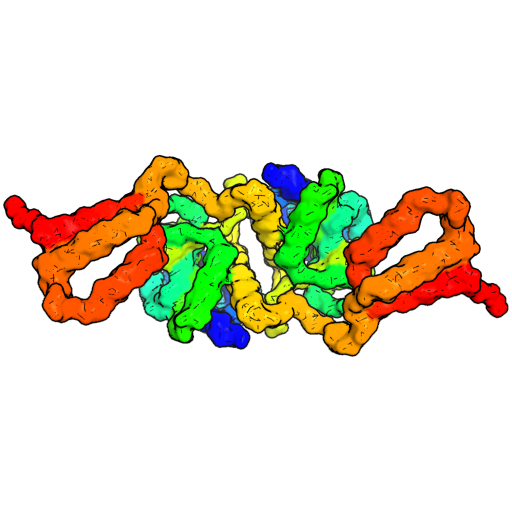ASP B N 1
ATOM 3711 C CA . ASP B 1 242 ? -19.5 -26.891 -20.922 1 81 242 ASP B CA 1
ATOM 3712 C C . ASP B 1 242 ? -18.266 -27.75 -21.203 1 81 242 ASP B C 1
ATOM 3714 O O . ASP B 1 242 ? -18.375 -28.859 -21.734 1 81 242 ASP B O 1
ATOM 3718 N N . MET B 1 243 ? -17.234 -27.281 -20.812 1 78.19 243 MET B N 1
ATOM 3719 C CA . MET B 1 243 ? -15.984 -28 -21 1 78.19 243 MET B CA 1
ATOM 3720 C C . MET B 1 243 ? -15.977 -29.297 -20.219 1 78.19 243 MET B C 1
ATOM 3722 O O . MET B 1 243 ? -15.641 -30.359 -20.75 1 78.19 243 MET B O 1
ATOM 3726 N N . LEU B 1 244 ? -16.359 -29.203 -18.969 1 80.62 244 LEU B N 1
ATOM 3727 C CA . LEU B 1 244 ? -16.391 -30.391 -18.125 1 80.62 244 LEU B CA 1
ATOM 3728 C C . LEU B 1 244 ? -17.406 -31.391 -18.641 1 80.62 244 LEU B C 1
ATOM 3730 O O . LEU B 1 244 ? -17.188 -32.594 -18.578 1 80.62 244 LEU B O 1
ATOM 3734 N N . ARG B 1 245 ? -18.469 -30.875 -19.094 1 85.88 245 ARG B N 1
ATOM 3735 C CA . ARG B 1 245 ? -19.469 -31.734 -19.703 1 85.88 245 ARG B CA 1
ATOM 3736 C C . ARG B 1 245 ? -18.906 -32.469 -20.922 1 85.88 245 ARG B C 1
ATOM 3738 O O . ARG B 1 245 ? -19.219 -33.625 -21.156 1 85.88 245 ARG B O 1
ATOM 3745 N N . GLY B 1 246 ? -18.141 -31.812 -21.703 1 79.56 246 GLY B N 1
ATOM 3746 C CA . GLY B 1 246 ? -17.438 -32.469 -22.812 1 79.56 246 GLY B CA 1
ATOM 3747 C C . GLY B 1 246 ? -16.547 -33.594 -22.359 1 79.56 246 GLY B C 1
ATOM 3748 O O . GLY B 1 246 ? -16.516 -34.656 -23 1 79.56 246 GLY B O 1
ATOM 3749 N N . VAL B 1 247 ? -15.914 -33.469 -21.328 1 76.56 247 VAL B N 1
ATOM 3750 C CA . VAL B 1 247 ? -15.07 -34.531 -20.75 1 76.56 247 VAL B CA 1
ATOM 3751 C C . VAL B 1 247 ? -15.922 -35.719 -20.359 1 76.56 247 VAL B C 1
ATOM 3753 O O . VAL B 1 247 ? -15.562 -36.875 -20.641 1 76.56 247 VAL B O 1
ATOM 3756 N N . CYS B 1 248 ? -16.969 -35.312 -19.672 1 82.62 248 CYS B N 1
ATOM 3757 C CA . CYS B 1 248 ? -17.875 -36.375 -19.25 1 82.62 248 CYS B CA 1
ATOM 3758 C C . CYS B 1 248 ? -18.344 -37.188 -20.453 1 82.62 248 CYS B C 1
ATOM 3760 O O . CYS B 1 248 ? -18.344 -38.438 -20.406 1 82.62 248 CYS B O 1
ATOM 3762 N N . THR B 1 249 ? -18.609 -36.469 -21.5 1 83.94 249 THR B N 1
ATOM 3763 C CA . THR B 1 249 ? -19.062 -37.156 -22.719 1 83.94 249 THR B CA 1
ATOM 3764 C C . THR B 1 249 ? -17.969 -38.094 -23.25 1 83.94 249 THR B C 1
ATOM 3766 O O . THR B 1 249 ? -18.25 -39.219 -23.625 1 83.94 249 THR B O 1
ATOM 3769 N N . ALA B 1 250 ? -16.859 -37.656 -23.172 1 77.19 250 ALA B N 1
ATOM 3770 C CA . ALA B 1 250 ? -15.727 -38.438 -23.672 1 77.19 250 ALA B CA 1
ATOM 3771 C C . ALA B 1 250 ? -15.477 -39.656 -22.766 1 77.19 250 ALA B C 1
ATOM 3773 O O . ALA B 1 250 ? -15.094 -40.719 -23.266 1 77.19 250 ALA B O 1
ATOM 3774 N N . MET B 1 251 ? -15.641 -39.438 -21.547 1 77.06 251 MET B N 1
ATOM 3775 C CA . MET B 1 251 ? -15.469 -40.531 -20.594 1 77.06 251 MET B CA 1
ATOM 3776 C C . MET B 1 251 ? -16.516 -41.625 -20.812 1 77.06 251 MET B C 1
ATOM 3778 O O . MET B 1 251 ? -16.219 -42.812 -20.703 1 77.06 251 MET B O 1
ATOM 3782 N N . ILE B 1 252 ? -17.688 -41.219 -20.984 1 81.06 252 ILE B N 1
ATOM 3783 C CA . ILE B 1 252 ? -18.812 -42.156 -21.109 1 81.06 252 ILE B CA 1
ATOM 3784 C C . ILE B 1 252 ? -18.766 -42.844 -22.469 1 81.06 252 ILE B C 1
ATOM 3786 O O . ILE B 1 252 ? -19 -44.062 -22.562 1 81.06 252 ILE B O 1
ATOM 3790 N N . ALA B 1 253 ? -18.516 -42.031 -23.516 1 75.56 253 ALA B N 1
ATOM 3791 C CA . ALA B 1 253 ? -18.391 -42.594 -24.844 1 75.56 253 ALA B CA 1
ATOM 3792 C C . ALA B 1 253 ? -17 -42.375 -25.438 1 75.56 253 ALA B C 1
ATOM 3794 O O . ALA B 1 253 ? -16.797 -41.438 -26.188 1 75.56 253 ALA B O 1
ATOM 3795 N N . PRO B 1 254 ? -16.078 -43.031 -24.828 1 56.69 254 PRO B N 1
ATOM 3796 C CA . PRO B 1 254 ? -14.719 -42.844 -25.344 1 56.69 254 PRO B CA 1
ATOM 3797 C C . PRO B 1 254 ? -14.625 -43.062 -26.859 1 56.69 254 PRO B C 1
ATOM 3799 O O . PRO B 1 254 ? -15.312 -43.938 -27.406 1 56.69 254 PRO B O 1
ATOM 3802 N N . ASN B 1 255 ? -14.734 -42.062 -27.641 1 48.97 255 ASN B N 1
ATOM 3803 C CA . ASN B 1 255 ? -14.57 -42.25 -29.078 1 48.97 255 ASN B CA 1
ATOM 3804 C C . ASN B 1 255 ? -13.531 -43.312 -29.375 1 48.97 255 ASN B C 1
ATOM 3806 O O . ASN B 1 255 ? -12.406 -43.25 -28.875 1 48.97 255 ASN B O 1
ATOM 3810 N N . ARG B 1 256 ? -13.93 -44.625 -29.578 1 47.56 256 ARG B N 1
ATOM 3811 C CA . ARG B 1 256 ? -13.094 -45.625 -30.25 1 47.56 256 ARG B CA 1
ATOM 3812 C C . ARG B 1 256 ? -12.188 -44.969 -31.281 1 47.56 256 ARG B C 1
ATOM 3814 O O . ARG B 1 256 ? -12.609 -44.031 -32 1 47.56 256 ARG B O 1
ATOM 3821 N N . PRO B 1 257 ? -10.867 -44.969 -31.047 1 43.59 257 PRO B N 1
ATOM 3822 C CA . PRO B 1 257 ? -10.047 -44.562 -32.188 1 43.59 257 PRO B CA 1
ATOM 3823 C C . PRO B 1 257 ? -10.719 -44.906 -33.531 1 43.59 257 PRO B C 1
ATOM 3825 O O . PRO B 1 257 ? -11.422 -45.906 -33.656 1 43.59 257 PRO B O 1
ATOM 3828 N N . LYS B 1 258 ? -11.07 -43.906 -34.406 1 34.53 258 LYS B N 1
ATOM 3829 C CA . LYS B 1 258 ? -11.141 -44.406 -35.781 1 34.53 258 LYS B CA 1
ATOM 3830 C C . LYS B 1 258 ? -9.945 -45.281 -36.094 1 34.53 258 LYS B C 1
ATOM 3832 O O . LYS B 1 258 ? -8.805 -44.938 -35.781 1 34.53 258 LYS B O 1
#

Sequence (516 aa):
MTQAFSRVRFIMTQPSHPGNVGSAARAIKTMGFGELVLVAPRFPDMTAQPEAVALASGALDVLERAAVHDTLEEALAPVTLAFALTTRVRDLGPPPCDIREAAGLARRHLDDTEAGVVAIVLGTERAGLTNAQIELCHRICHIPANPQYSSLNVAQALQLAAWELRYALLAGTGQSLLPASSAQQANPGAAPADGAAVQALLAHWEQALVAVGFLDPAHPKKLMPRMKHLLTRSALSRDEVDMLRGVCTAMIAPNRPKMTQAFSRVRFIMTQPSHPGNVGSAARAIKTMGFGELVLVAPRFPDMTAQPEAVALASGALDVLERAAVHDTLEEALAPVTLAFALTTRVRDLGPPPCDIREAAGLARRHLDDTEAGVVAIVLGTERAGLTNAQIELCHRICHIPANPQYSSLNVAQALQLAAWELRYALLAGTGQSLLPASSAQQANPGAAPADGAAVQALLAHWEQALVAVGFLDPAHPKKLMPRMKHLLTRSALSRDEVDMLRGVCTAMIAPNRPK

Solvent-accessible surface area (backbone atoms only — not comparable to full-atom values): 26811 Å² total; per-residue (Å²): 124,69,66,65,40,70,32,39,36,41,34,37,35,40,43,73,51,36,41,48,54,12,33,32,26,27,32,30,33,27,38,54,30,59,43,40,34,37,20,45,45,71,44,96,57,36,62,72,32,69,51,5,48,61,48,12,55,94,20,48,70,29,39,72,63,39,44,75,32,81,38,66,66,68,68,43,64,74,46,72,44,32,31,25,46,43,88,73,75,62,78,75,68,47,59,76,39,29,44,63,54,46,16,51,52,46,40,52,44,48,71,74,29,91,82,39,19,37,32,44,37,35,31,23,82,84,76,40,56,50,72,73,60,41,62,76,25,63,22,30,26,26,72,73,42,18,86,93,40,55,81,64,56,61,31,57,50,47,27,53,49,31,44,35,36,38,52,37,51,41,58,71,69,67,52,76,62,56,78,83,36,75,56,69,46,87,42,74,39,64,38,70,41,51,70,65,55,51,50,52,38,50,54,43,43,50,52,17,31,38,56,66,63,73,37,44,85,90,61,49,75,68,49,62,63,50,49,48,52,50,58,63,70,59,67,44,22,36,45,52,46,52,51,52,44,50,50,22,49,39,46,56,52,55,74,68,79,128,124,70,66,67,38,71,31,38,36,40,35,37,35,39,43,73,51,35,41,47,54,11,32,31,25,27,34,30,33,28,38,53,30,59,45,40,33,35,22,45,46,71,46,94,58,37,62,74,32,69,52,5,47,61,48,13,54,92,20,49,70,30,39,73,64,38,45,74,32,80,39,66,67,67,69,43,63,74,46,71,43,32,30,24,47,44,87,72,75,62,80,73,69,44,58,75,41,29,45,63,55,46,17,47,52,48,41,52,45,47,71,74,29,89,81,40,19,35,32,43,38,35,31,23,82,85,75,41,56,52,71,74,61,41,62,73,23,64,22,32,26,26,73,73,42,18,87,91,41,56,82,64,56,62,31,57,50,48,28,52,48,31,45,34,34,37,52,36,50,40,58,72,69,68,53,76,60,54,79,83,36,77,54,68,46,87,42,72,40,63,38,70,42,50,70,67,57,52,50,52,38,50,52,42,43,51,52,16,32,37,57,67,61,74,37,42,87,89,61,49,74,68,50,60,63,48,49,49,53,52,58,64,69,60,66,44,22,36,46,52,46,52,50,52,43,51,49,24,47,39,45,55,52,56,73,68,80,128

pLDDT: mean 85.17, std 14.11, range [34.53, 98.69]

Radius of gyration: 28.2 Å; Cα contacts (8 Å, |Δi|>4): 887; chains: 2; bounding box: 59×90×76 Å

Organism: Bordetella pertussis (strain Tohama I / ATCC BAA-589 / NCTC 13251) (NCBI:txid257313)

InterPro domains:
  IPR001537 tRNA/rRNA methyltransferase, SpoU type [PF00588] (8-162)
  IPR004384 RNA methyltransferase TrmJ/LasT [PIRSF004808] (6-251)
  IPR004384 RNA methyltransferase TrmJ/LasT [PTHR42786] (4-251)
  IPR029026 tRNA (guanine-N1-)-methyltransferase, N-terminal [G3DSA:3.40.1280.10] (3-170)
  IPR029028 Alpha/beta knot methyltransferases [SSF75217] (7-170)

Foldseek 3Di:
DLPLLAQEEEEEEQEEALLLLLLLLQLLVVLPHQEYEYEQYPDPCSLVDPNSPVNVPVRNNSSVPYHYYPDPCVVCVQAPAEEFEDADDDPDAAAEDELLVVLLVSLVCCVVPVSHHYYYYWYYLPPIDDPVSRRSGNYYYYHPDDPVDRRDGPSVVSNSNSNSNSVNNCVVVVDDPDPPDPVVPPPLQQAQDDPVLLVVLLVLVQLLCVQLPNADPVPRDCPSVVVSVVSVVVRDGNNRSVVSSVVSVCSNVVPDDD/DLPLLAQEEEEEEQEEALLLLLLLLQLLVVLPHQEYEYEQYPDPCSLVDPNSPVNVPVRNNSSVPYHYYPDPCVVCVQAPAEEFEDADDDPDAAAEDELLVVLLVSLVCCVVPVSHHYYYYWYYLPPIDDPVSRRVGNYYYYHPDDPVDRRDGPSVVSSSNSNSNSVNNCVVVVDDPDPPDPVVPPPLQQAQDDPVLLVVLLVLVQLLCVQLPNADPVPRDCPSVVVSVVSVVVRDGNNRSVVSSVVSVCSNVVPDDD

Nearest PDB structures (foldseek):
  3kty-assembly2_C  TM=9.549E-01  e=4.140E-31  Bordetella pertussis
  3kty-assembly1_A-2  TM=9.828E-01  e=7.292E-28  Bordetella pertussis
  5gmc-assembly1_A  TM=9.594E-01  e=2.080E-20  Pseudomonas aeruginosa
  4xbo-assembly1_B  TM=6.591E-01  e=1.261E-21  Escherichia coli K-12
  5gra-assembly1_A  TM=6.527E-01  e=6.737E-18  Zymomonas mobilis subsp. mobilis ZM4 = ATCC 31821